Protein AF-0000000071164087 (afdb_homodimer)

Solvent-accessible surface area (backbone atoms only — not comparable to full-atom values): 28516 Å² total; per-residue (Å²): 134,71,66,33,52,43,48,49,58,53,53,68,34,57,54,34,54,68,61,75,89,67,54,49,71,57,72,67,34,65,78,75,51,65,70,44,51,80,83,32,75,66,47,65,63,21,48,48,54,44,62,30,63,68,87,67,65,77,54,52,72,65,52,46,52,43,21,51,51,48,47,31,57,48,38,25,56,43,44,73,35,74,70,32,32,52,55,51,48,54,39,33,75,70,38,70,65,37,52,36,49,42,49,87,56,67,56,36,54,20,37,60,29,10,90,39,71,47,79,84,71,47,50,30,28,33,32,24,66,42,71,55,42,47,28,52,62,48,77,84,48,67,19,44,73,34,53,4,24,33,41,20,53,26,37,56,59,52,44,34,70,75,40,20,68,73,44,56,71,74,52,82,73,68,67,76,52,35,48,97,89,37,73,56,56,74,63,56,54,52,52,29,34,51,50,11,51,52,50,50,50,50,49,49,49,54,56,50,51,57,61,54,59,64,62,55,67,78,61,74,71,83,80,74,77,78,74,73,75,71,79,71,81,81,80,86,74,83,74,85,74,83,85,73,89,58,89,73,80,132,131,70,66,32,52,44,47,49,57,53,54,67,34,55,53,33,53,68,60,74,89,68,55,47,71,55,71,68,35,63,79,76,50,66,72,45,50,80,82,32,75,65,46,65,63,20,50,48,55,44,62,30,64,68,88,65,65,73,54,52,71,64,52,47,51,44,21,51,52,47,50,31,57,49,37,25,56,44,46,72,34,74,69,30,32,50,54,50,47,54,38,31,77,70,38,69,66,36,52,36,49,44,51,86,56,68,58,36,54,19,36,62,28,11,91,40,71,48,79,84,71,47,48,30,28,32,32,25,66,40,71,55,42,48,28,51,62,49,80,84,48,66,19,43,75,34,54,4,23,33,42,19,53,26,37,55,59,50,45,34,70,77,40,20,68,73,44,54,71,75,51,81,74,67,69,75,53,36,50,96,86,38,74,55,55,72,63,55,56,50,50,30,34,51,51,12,50,51,50,51,49,49,48,50,50,54,55,50,55,57,57,57,60,63,58,61,69,74,64,76,79,80,82,78,74,84,77,79,78,71,80,71,77,72,81,79,82,83,79,87,70,83,66,88,88,81,77,86,88,132

Secondary structure (DSSP, 8-state):
----HHHHHHHTSGGGTT--PPPHHHHH-GGGGTTHHHH-TTHHHHHHHHHS-GGG----HHHHHHHHHHHHHHHHHHTTSHHHHHHHHHHHHHTTT-B--BGGGTS-B-EEE-S-SSTTS-B-EEEETTTTEEEPPPTT-TTTTSBGGGT-SSHHHHHHHH-GGGPPPP--PPP--EETTEEPPHHHHHHHHHHHHHHHHHHHHHHHHHHHHTTTGGG-------------------------------/----HHHHHHHHSGGGTT--PPPHHHHH-GGGGTTHHHH-TTHHHHHHHHHS-GGG----HHHHHHHHHHHHHHHHHHTTSHHHHHHHHHHHHTTTT-B--BGGGTS-B-EEE-S-SSTTS-B-EEEETTTTEEEPPPTT-TTTTSBGGGT-SSHHHHHHHH-GGGPPPP--PPP--EETTEEPPHHHHHHHHHHHHHHHHHHHHHHHHHHTTSGGG---------------------------------

Sequence (500 aa):
MNLSPWMQQLLNKPENSFMCAVDSSYVLDKFNLVGLEEIMPDYQTAARVVLQPYSRVAADSNAQSEAELFYGLVHARYVMTPRGIAKILEKYVAGCFGHCPRDKCKRFSVLPIGLSDEVGADTVRIYCPRCTEVYVPPAGTKGAAVDGAYFGTGLPHMVFMTRPEYTPLRFNDRYVAKLYGFRVHDSAYDLQRHEGNEQRRSVQQRAGSTSAALTTSAGNRAKNSTVTSSILGTTSTAHRLTPPARHHKLMNLSPWMQQLLNKPENSFMCAVDSSYVLDKFNLVGLEEIMPDYQTAARVVLQPYSRVAADSNAQSEAELFYGLVHARYVMTPRGIAKILEKYVAGCFGHCPRDKCKRFSVLPIGLSDEVGADTVRIYCPRCTEVYVPPAGTKGAAVDGAYFGTGLPHMVFMTRPEYTPLRFNDRYVAKLYGFRVHDSAYDLQRHEGNEQRRSVQQRAGSTSAALTTSAGNRAKNSTVTSSILGTTSTAHRLTPPARHHKL

Foldseek 3Di:
DDFAPLQVVVCPALQAVQFDTDDLVLLPDVVLCPPVCVVPVPLVLLSCLRRDHPPPVPDDPVSSVSVVVSLLQSLQSRCLDPVNLVRNVVCQVVLSQWFDPDVQRVRHGWHWAAPDLDWPPDFIWTADLQQGDIGQDDPPRGNRRHRRNSNYHCNVVSSCVVPVVPRDHHDNDDDFDDDPRHTDDPVVVVVVVVVVVVVVVVVVVVVVVVVVVVVPPVPDDDPDDPPPPPPPDDDDPDPDDDDDPPPPDD/DDFAPLQVVVCPALQAVQFDTDDLVLLPDVVLCPPVCVVPVPLVLLSCLRRDHPPPNPPDPVSSVSVVVSLLQSLQSRCLDPVNLVRNVVCQVVLSQWFDPDVQRVRHGWHWAAPDLDWPPDFIWTADLQQGDIGQDDPPRGNRRHRRNSNYHCNVVSSCVVPVVPRDHHDNDDDFDDDPRHTDDPVVVVVVVVVVVVVVVVVVVVVVVVVVVPPPPPPDDDPDDDDPPPPPPPPDPDDDDDDDDDDDDD

Radius of gyration: 35.17 Å; Cα contacts (8 Å, |Δi|>4): 694; chains: 2; bounding box: 128×86×92 Å

Structure (mmCIF, N/CA/C/O backbone):
data_AF-0000000071164087-model_v1
#
loop_
_entity.id
_entity.type
_entity.pdbx_description
1 polymer 'Casein kinase II subunit beta'
#
loop_
_atom_site.group_PDB
_atom_site.id
_atom_site.type_symbol
_atom_site.label_atom_id
_atom_site.label_alt_id
_atom_site.label_comp_id
_atom_site.label_asym_id
_atom_site.label_entity_id
_atom_site.label_seq_id
_atom_site.pdbx_PDB_ins_code
_atom_site.Cartn_x
_atom_site.Cartn_y
_atom_site.Cartn_z
_atom_site.occupancy
_atom_site.B_iso_or_equiv
_atom_site.auth_seq_id
_atom_site.auth_comp_id
_atom_site.auth_asym_id
_atom_site.auth_atom_id
_atom_site.pdbx_PDB_model_num
ATOM 1 N N . MET A 1 1 ? -10.227 -33.531 -1.7 1 54.69 1 MET A N 1
ATOM 2 C CA . MET A 1 1 ? -9 -33.281 -2.457 1 54.69 1 MET A CA 1
ATOM 3 C C . MET A 1 1 ? -7.781 -33.812 -1.716 1 54.69 1 MET A C 1
ATOM 5 O O . MET A 1 1 ? -7.656 -33.625 -0.503 1 54.69 1 MET A O 1
ATOM 9 N N . ASN A 1 2 ? -7.16 -34.938 -2.188 1 74.12 2 ASN A N 1
ATOM 10 C CA . ASN A 1 2 ? -6.137 -35.719 -1.482 1 74.12 2 ASN A CA 1
ATOM 11 C C . ASN A 1 2 ? -4.809 -34.969 -1.432 1 74.12 2 ASN A C 1
ATOM 13 O O . ASN A 1 2 ? -4.121 -34.844 -2.447 1 74.12 2 ASN A O 1
ATOM 17 N N . LEU A 1 3 ? -4.621 -34.125 -0.497 1 85.44 3 LEU A N 1
ATOM 18 C CA . LEU A 1 3 ? -3.373 -33.406 -0.255 1 85.44 3 LEU A CA 1
ATOM 19 C C . LEU A 1 3 ? -2.383 -34.281 0.509 1 85.44 3 LEU A C 1
ATOM 21 O O . LEU A 1 3 ? -2.756 -34.969 1.473 1 85.44 3 LEU A O 1
ATOM 25 N N . SER A 1 4 ? -1.213 -34.438 -0.02 1 88.44 4 SER A N 1
ATOM 26 C CA . SER A 1 4 ? -0.164 -35.125 0.699 1 88.44 4 SER A CA 1
ATOM 27 C C . SER A 1 4 ? 0.174 -34.438 2.016 1 88.44 4 SER A C 1
ATOM 29 O O . SER A 1 4 ? -0.093 -33.25 2.184 1 88.44 4 SER A O 1
ATOM 31 N N . PRO A 1 5 ? 0.727 -35.219 2.922 1 88.5 5 PRO A N 1
ATOM 32 C CA . PRO A 1 5 ? 1.146 -34.594 4.184 1 88.5 5 PRO A CA 1
ATOM 33 C C . PRO A 1 5 ? 2.174 -33.469 3.982 1 88.5 5 PRO A C 1
ATOM 35 O O . PRO A 1 5 ? 2.146 -32.469 4.691 1 88.5 5 PRO A O 1
ATOM 38 N N . TRP A 1 6 ? 3.062 -33.688 3.086 1 91.94 6 TRP A N 1
ATOM 39 C CA . TRP A 1 6 ? 4.066 -32.656 2.812 1 91.94 6 TRP A CA 1
ATOM 40 C C . TRP A 1 6 ? 3.412 -31.359 2.34 1 91.94 6 TRP A C 1
ATOM 42 O O . TRP A 1 6 ? 3.756 -30.281 2.812 1 91.94 6 TRP A O 1
ATOM 52 N N . MET A 1 7 ? 2.484 -31.5 1.447 1 93.31 7 MET A N 1
ATOM 53 C CA . MET A 1 7 ? 1.785 -30.328 0.924 1 93.31 7 MET A CA 1
ATOM 54 C C . MET A 1 7 ? 1.023 -29.609 2.033 1 93.31 7 MET A C 1
ATOM 56 O O . MET A 1 7 ? 1.014 -28.375 2.088 1 93.31 7 MET A O 1
ATOM 60 N N . GLN A 1 8 ? 0.451 -30.391 2.867 1 92.75 8 GLN A N 1
ATOM 61 C CA . GLN A 1 8 ? -0.291 -29.812 3.982 1 92.75 8 GLN A CA 1
ATOM 62 C C . GLN A 1 8 ? 0.63 -29.016 4.902 1 92.75 8 GLN A C 1
ATOM 64 O O . GLN A 1 8 ? 0.281 -27.922 5.332 1 92.75 8 GLN A O 1
ATOM 69 N N . GLN A 1 9 ? 1.728 -29.625 5.188 1 91.75 9 GLN A N 1
ATOM 70 C CA . GLN A 1 9 ? 2.699 -28.938 6.031 1 91.75 9 GLN A CA 1
ATOM 71 C C . GLN A 1 9 ? 3.166 -27.625 5.387 1 91.75 9 GLN A C 1
ATOM 73 O O . GLN A 1 9 ? 3.287 -26.609 6.062 1 91.75 9 GLN A O 1
ATOM 78 N N . LEU A 1 10 ? 3.447 -27.672 4.098 1 93.5 10 LEU A N 1
ATOM 79 C CA . LEU A 1 10 ? 3.904 -26.5 3.373 1 93.5 10 LEU A CA 1
ATOM 80 C C . LEU A 1 10 ? 2.854 -25.391 3.42 1 93.5 10 LEU A C 1
ATOM 82 O O . LEU A 1 10 ? 3.174 -24.234 3.705 1 93.5 10 LEU A O 1
ATOM 86 N N . LEU A 1 11 ? 1.604 -25.766 3.172 1 95.44 11 LEU A N 1
ATOM 87 C CA . LEU A 1 11 ? 0.529 -24.781 3 1 95.44 11 LEU A CA 1
ATOM 88 C C . LEU A 1 11 ? 0.041 -24.266 4.348 1 95.44 11 LEU A C 1
ATOM 90 O O . LEU A 1 11 ? -0.647 -23.25 4.414 1 95.44 11 LEU A O 1
ATOM 94 N N . ASN A 1 12 ? 0.383 -24.953 5.41 1 94.31 12 ASN A N 1
ATOM 95 C CA . ASN A 1 12 ? 0.008 -24.5 6.746 1 94.31 12 ASN A CA 1
ATOM 96 C C . ASN A 1 12 ? 0.962 -23.422 7.27 1 94.31 12 ASN A C 1
ATOM 98 O O . ASN A 1 12 ? 0.673 -22.766 8.266 1 94.31 12 ASN A O 1
ATOM 102 N N . LYS A 1 13 ? 2.08 -23.281 6.578 1 95.06 13 LYS A N 1
ATOM 103 C CA . LYS A 1 13 ? 2.977 -22.188 6.922 1 95.06 13 LYS A CA 1
ATOM 104 C C . LYS A 1 13 ? 2.375 -20.844 6.527 1 95.06 13 LYS A C 1
ATOM 106 O O . LYS A 1 13 ? 1.985 -20.641 5.375 1 95.06 13 LYS A O 1
ATOM 111 N N . PRO A 1 14 ? 2.367 -19.891 7.426 1 95.38 14 PRO A N 1
ATOM 112 C CA . PRO A 1 14 ? 1.791 -18.578 7.105 1 95.38 14 PRO A CA 1
ATOM 113 C C . PRO A 1 14 ? 2.469 -17.906 5.914 1 95.38 14 PRO A C 1
ATOM 115 O O . PRO A 1 14 ? 1.827 -17.156 5.176 1 95.38 14 PRO A O 1
ATOM 118 N N . GLU A 1 15 ? 3.717 -18.172 5.711 1 95.12 15 GLU A N 1
ATOM 119 C CA . GLU A 1 15 ? 4.48 -17.562 4.621 1 95.12 15 GLU A CA 1
ATOM 120 C C . GLU A 1 15 ? 3.969 -18.031 3.262 1 95.12 15 GLU A C 1
ATOM 122 O O . GLU A 1 15 ? 4.285 -17.438 2.234 1 95.12 15 GLU A O 1
ATOM 127 N N . ASN A 1 16 ? 3.201 -19.141 3.266 1 96.5 16 ASN A N 1
ATOM 128 C CA . ASN A 1 16 ? 2.691 -19.688 2.016 1 96.5 16 ASN A CA 1
ATOM 129 C C . ASN A 1 16 ? 1.181 -19.5 1.897 1 96.5 16 ASN A C 1
ATOM 131 O O . ASN A 1 16 ? 0.527 -20.203 1.114 1 96.5 16 ASN A O 1
ATOM 135 N N . SER A 1 17 ? 0.672 -18.531 2.607 1 96.88 17 SER A N 1
ATOM 136 C CA . SER A 1 17 ? -0.773 -18.375 2.715 1 96.88 17 SER A CA 1
ATOM 137 C C . SER A 1 17 ? -1.389 -18 1.371 1 96.88 17 SER A C 1
ATOM 139 O O . SER A 1 17 ? -2.57 -18.25 1.132 1 96.88 17 SER A O 1
ATOM 141 N N . PHE A 1 18 ? -0.615 -17.422 0.458 1 98.06 18 PHE A N 1
ATOM 142 C CA . PHE A 1 18 ? -1.144 -17.031 -0.843 1 98.06 18 PHE A CA 1
ATOM 143 C C . PHE A 1 18 ? -1.32 -18.25 -1.742 1 98.06 18 PHE A C 1
ATOM 145 O O . PHE A 1 18 ? -2.115 -18.219 -2.686 1 98.06 18 PHE A O 1
ATOM 152 N N . MET A 1 19 ? -0.574 -19.297 -1.546 1 98.12 19 MET A N 1
ATOM 153 C CA . MET A 1 19 ? -0.611 -20.453 -2.418 1 98.12 19 MET A CA 1
ATOM 154 C C . MET A 1 19 ? -1.853 -21.297 -2.146 1 98.12 19 MET A C 1
ATOM 156 O O . MET A 1 19 ? -2.432 -21.234 -1.06 1 98.12 19 MET A O 1
ATOM 160 N N . CYS A 1 20 ? -2.256 -21.953 -3.064 1 97.25 20 CYS A N 1
ATOM 161 C CA . CYS A 1 20 ? -3.357 -22.891 -2.895 1 97.25 20 CYS A CA 1
ATOM 162 C C . CYS A 1 20 ? -2.889 -24.328 -3.113 1 97.25 20 CYS A C 1
ATOM 164 O O . CYS A 1 20 ? -1.775 -24.547 -3.59 1 97.25 20 CYS A O 1
ATOM 166 N N . ALA A 1 21 ? -3.734 -25.203 -2.744 1 96.81 21 ALA A N 1
ATOM 167 C CA . ALA A 1 21 ? -3.385 -26.625 -2.832 1 96.81 21 ALA A CA 1
ATOM 168 C C . ALA A 1 21 ? -3.469 -27.125 -4.27 1 96.81 21 ALA A C 1
ATOM 170 O O . ALA A 1 21 ? -4.488 -26.938 -4.941 1 96.81 21 ALA A O 1
ATOM 171 N N . VAL A 1 22 ? -2.375 -27.719 -4.691 1 97.56 22 VAL A N 1
ATOM 172 C CA . VAL A 1 22 ? -2.367 -28.391 -5.984 1 97.56 22 VAL A CA 1
ATOM 173 C C . VAL A 1 22 ? -2.852 -29.828 -5.824 1 97.56 22 VAL A C 1
ATOM 175 O O . VAL A 1 22 ? -2.381 -30.562 -4.945 1 97.56 22 VAL A O 1
ATOM 178 N N . ASP A 1 23 ? -3.766 -30.203 -6.664 1 95.5 23 ASP A N 1
ATOM 179 C CA . ASP A 1 23 ? -4.254 -31.578 -6.582 1 95.5 23 ASP A CA 1
ATOM 180 C C . ASP A 1 23 ? -3.135 -32.562 -6.871 1 95.5 23 ASP A C 1
ATOM 182 O O . ASP A 1 23 ? -2.383 -32.406 -7.832 1 95.5 23 ASP A O 1
ATOM 186 N N . SER A 1 24 ? -3.107 -33.656 -6.094 1 93.38 24 SER A N 1
ATOM 187 C CA . SER A 1 24 ? -2.088 -34.688 -6.301 1 93.38 24 SER A CA 1
ATOM 188 C C . SER A 1 24 ? -2.184 -35.281 -7.699 1 93.38 24 SER A C 1
ATOM 190 O O . SER A 1 24 ? -1.168 -35.656 -8.297 1 93.38 24 SER A O 1
ATOM 192 N N . SER A 1 25 ? -3.412 -35.406 -8.18 1 94.19 25 SER A N 1
ATOM 193 C CA . SER A 1 25 ? -3.609 -35.969 -9.516 1 94.19 25 SER A CA 1
ATOM 194 C C . SER A 1 25 ? -2.939 -35.094 -10.57 1 94.19 25 SER A C 1
ATOM 196 O O . SER A 1 25 ? -2.453 -35.594 -11.586 1 94.19 25 SER A O 1
ATOM 198 N N . TYR A 1 26 ? -2.92 -33.844 -10.336 1 96.38 26 TYR A N 1
ATOM 199 C CA . TYR A 1 26 ? -2.266 -32.906 -11.266 1 96.38 26 TYR A CA 1
ATOM 200 C C . TYR A 1 26 ? -0.756 -33.125 -11.258 1 96.38 26 TYR A C 1
ATOM 202 O O . TYR A 1 26 ? -0.124 -33.156 -12.32 1 96.38 26 TYR A O 1
ATOM 210 N N . VAL A 1 27 ? -0.198 -33.312 -10.125 1 95.38 27 VAL A N 1
ATOM 211 C CA . VAL A 1 27 ? 1.242 -33.469 -9.961 1 95.38 27 VAL A CA 1
ATOM 212 C C . VAL A 1 27 ? 1.674 -34.812 -10.547 1 95.38 27 VAL A C 1
ATOM 214 O O . VAL A 1 27 ? 2.779 -34.938 -11.078 1 95.38 27 VAL A O 1
ATOM 217 N N . LEU A 1 28 ? 0.811 -35.781 -10.484 1 93.81 28 LEU A N 1
ATOM 218 C CA . LEU A 1 28 ? 1.126 -37.125 -10.938 1 93.81 28 LEU A CA 1
ATOM 219 C C . LEU A 1 28 ? 1.124 -37.219 -12.453 1 93.81 28 LEU A C 1
ATOM 221 O O . LEU A 1 28 ? 1.719 -38.125 -13.031 1 93.81 28 LEU A O 1
ATOM 225 N N . ASP A 1 29 ? 0.462 -36.344 -13.062 1 95.12 29 ASP A N 1
ATOM 226 C CA . ASP A 1 29 ? 0.394 -36.312 -14.523 1 95.12 29 ASP A CA 1
ATOM 227 C C . ASP A 1 29 ? 1.677 -35.75 -15.133 1 95.12 29 ASP A C 1
ATOM 229 O O . ASP A 1 29 ? 1.91 -34.562 -15.086 1 95.12 29 ASP A O 1
ATOM 233 N N . LYS A 1 30 ? 2.416 -36.562 -15.82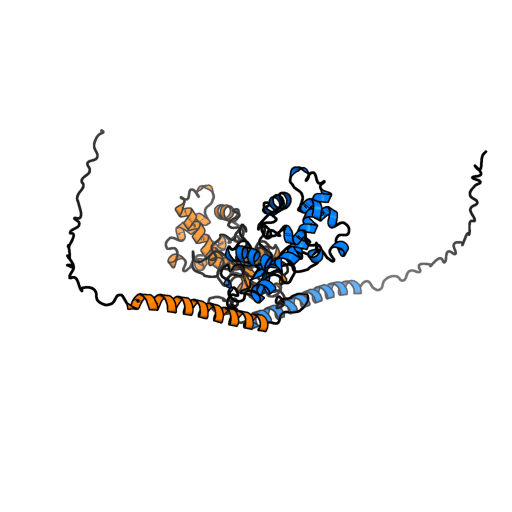 1 92.81 30 LYS A N 1
ATOM 234 C CA . LYS A 1 30 ? 3.717 -36.188 -16.375 1 92.81 30 LYS A CA 1
ATOM 235 C C . LYS A 1 30 ? 3.576 -35.094 -17.422 1 92.81 30 LYS A C 1
ATOM 237 O O . LYS A 1 30 ? 4.5 -34.281 -17.625 1 92.81 30 LYS A O 1
ATOM 242 N N . PHE A 1 31 ? 2.43 -35.031 -18.031 1 95.06 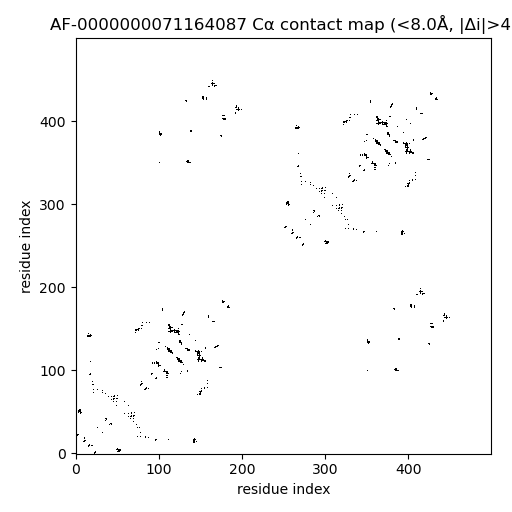31 PHE A N 1
ATOM 243 C CA . PHE A 1 31 ? 2.199 -34.031 -19.047 1 95.06 31 PHE A CA 1
ATOM 244 C C . PHE A 1 31 ? 2.283 -32.625 -18.453 1 95.06 31 PHE A C 1
ATOM 246 O O . PHE A 1 31 ? 2.764 -31.703 -19.109 1 95.06 31 PHE A O 1
ATOM 253 N N . ASN A 1 32 ? 1.816 -32.562 -17.25 1 95.62 32 ASN A N 1
ATOM 254 C CA . ASN A 1 32 ? 1.803 -31.266 -16.578 1 95.62 32 ASN A CA 1
ATOM 255 C C . ASN A 1 32 ? 3.201 -30.859 -16.141 1 95.62 32 ASN A C 1
ATOM 257 O O . ASN A 1 32 ? 3.418 -29.703 -15.75 1 95.62 32 ASN A O 1
ATOM 261 N N . LEU A 1 33 ? 4.184 -31.703 -16.219 1 95.81 33 LEU A N 1
ATOM 262 C CA . LEU A 1 33 ? 5.512 -31.438 -15.68 1 95.81 33 LEU A CA 1
ATOM 263 C C . LEU A 1 33 ? 6.527 -31.25 -16.797 1 95.81 33 LEU A C 1
ATOM 265 O O . LEU A 1 33 ? 7.707 -31 -16.547 1 95.81 33 LEU A O 1
ATOM 269 N N . VAL A 1 34 ? 6.055 -31.281 -18 1 94.56 34 VAL A N 1
ATOM 270 C CA . VAL A 1 34 ? 6.945 -31.172 -19.141 1 94.56 34 VAL A CA 1
ATOM 271 C C . VAL A 1 34 ? 7.68 -29.828 -19.094 1 94.56 34 VAL A C 1
ATOM 273 O O . VAL A 1 34 ? 7.07 -28.797 -18.828 1 94.56 34 VAL A O 1
ATOM 276 N N . GLY A 1 35 ? 8.992 -29.844 -19.344 1 93.69 35 GLY A N 1
ATOM 277 C CA . GLY A 1 35 ? 9.781 -28.625 -19.438 1 93.69 35 GLY A CA 1
ATOM 278 C C . GLY A 1 35 ? 10.414 -28.234 -18.125 1 93.69 35 GLY A C 1
ATOM 279 O O . GLY A 1 35 ? 11.305 -27.375 -18.094 1 93.69 35 GLY A O 1
ATOM 280 N N . LEU A 1 36 ? 9.93 -28.844 -17.047 1 94.62 36 LEU A N 1
ATOM 281 C CA . LEU A 1 36 ? 10.469 -28.484 -15.734 1 94.62 36 LEU A CA 1
ATOM 282 C C . LEU A 1 36 ? 11.938 -28.875 -15.625 1 94.62 36 LEU A C 1
ATOM 284 O O . LEU A 1 36 ? 12.68 -28.328 -14.812 1 94.62 36 LEU A O 1
ATOM 288 N N . GLU A 1 37 ? 12.352 -29.891 -16.453 1 93.12 37 GLU A N 1
ATOM 289 C CA . GLU A 1 37 ? 13.727 -30.375 -16.406 1 93.12 37 GLU A CA 1
ATOM 290 C C . GLU A 1 37 ? 14.719 -29.281 -16.781 1 93.12 37 GLU A C 1
ATOM 292 O O . GLU A 1 37 ? 15.883 -29.312 -16.359 1 93.12 37 GLU A O 1
ATOM 297 N N . GLU A 1 38 ? 14.258 -28.281 -17.547 1 92.19 38 GLU A N 1
ATOM 298 C CA . GLU A 1 38 ? 15.125 -27.172 -17.953 1 92.19 38 GLU A CA 1
ATOM 299 C C . GLU A 1 38 ? 15.508 -26.312 -16.75 1 92.19 38 GLU A C 1
ATOM 301 O O . GLU A 1 38 ? 16.625 -25.812 -16.672 1 92.19 38 GLU A O 1
ATOM 306 N N . ILE A 1 39 ? 14.641 -26.203 -15.82 1 92.06 39 ILE A N 1
ATOM 307 C CA . ILE A 1 39 ? 14.852 -25.359 -14.648 1 92.06 39 ILE A CA 1
ATOM 308 C C . ILE A 1 39 ? 15.352 -26.219 -13.484 1 92.06 39 ILE A C 1
ATOM 310 O O . ILE A 1 39 ? 16.188 -25.766 -12.703 1 92.06 39 ILE A O 1
ATOM 314 N N . MET A 1 40 ? 14.812 -27.438 -13.516 1 93.19 40 MET A N 1
ATOM 315 C CA . MET A 1 40 ? 15.125 -28.375 -12.438 1 93.19 40 MET A CA 1
ATOM 316 C C . MET A 1 40 ? 15.422 -29.766 -12.992 1 93.19 40 MET A C 1
ATOM 318 O O . MET A 1 40 ? 14.531 -30.609 -13.078 1 93.19 40 MET A O 1
ATOM 322 N N . PRO A 1 41 ? 16.656 -30.031 -13.195 1 91.19 41 PRO A N 1
ATOM 323 C CA . PRO A 1 41 ? 17.031 -31.297 -13.82 1 91.19 41 PRO A CA 1
ATOM 324 C C . PRO A 1 41 ? 16.562 -32.5 -13.008 1 91.19 41 PRO A C 1
ATOM 326 O O . PRO A 1 41 ? 16.141 -33.531 -13.586 1 91.19 41 PRO A O 1
ATOM 329 N N . ASP A 1 42 ? 16.578 -32.469 -11.727 1 89.38 42 ASP A N 1
ATOM 330 C CA . ASP A 1 42 ? 16.156 -33.625 -10.906 1 89.38 42 ASP A CA 1
ATOM 331 C C . ASP A 1 42 ? 14.781 -33.375 -10.289 1 89.38 42 ASP A C 1
ATOM 333 O O . ASP A 1 42 ? 14.586 -33.562 -9.086 1 89.38 42 ASP A O 1
ATOM 337 N N . TYR A 1 43 ? 13.867 -32.906 -11.211 1 94.06 43 TYR A N 1
ATOM 338 C CA . TYR A 1 43 ? 12.562 -32.562 -10.672 1 94.06 43 TYR A CA 1
ATOM 339 C C . TYR A 1 43 ? 11.812 -33.781 -10.188 1 94.06 43 TYR A C 1
ATOM 341 O O . TYR A 1 43 ? 10.93 -33.688 -9.328 1 94.06 43 TYR A O 1
ATOM 349 N N . GLN A 1 44 ? 12.148 -35 -10.617 1 91.31 44 GLN A N 1
ATOM 350 C CA . GLN A 1 44 ? 11.453 -36.25 -10.234 1 91.31 44 GLN A CA 1
ATOM 351 C C . GLN A 1 44 ? 11.648 -36.531 -8.758 1 91.31 44 GLN A C 1
ATOM 353 O O . GLN A 1 44 ? 10.727 -37 -8.086 1 91.31 44 GLN A O 1
ATOM 358 N N . THR A 1 45 ? 12.883 -36.344 -8.344 1 89.62 45 THR A N 1
ATOM 359 C CA . THR A 1 45 ? 13.156 -36.531 -6.926 1 89.62 45 THR A CA 1
ATOM 360 C C . THR A 1 45 ? 12.32 -35.594 -6.07 1 89.62 45 THR A C 1
ATOM 362 O O . THR A 1 45 ? 11.758 -36 -5.051 1 89.62 45 THR A O 1
ATOM 365 N N . ALA A 1 46 ? 12.227 -34.375 -6.527 1 93.19 46 ALA A N 1
ATOM 366 C CA . ALA A 1 46 ? 11.422 -33.406 -5.816 1 93.19 46 ALA A CA 1
ATOM 367 C C . ALA A 1 46 ? 9.938 -33.781 -5.84 1 93.19 46 ALA A C 1
ATOM 369 O O . ALA A 1 46 ? 9.234 -33.625 -4.84 1 93.19 46 ALA A O 1
ATOM 370 N N . ALA A 1 47 ? 9.5 -34.312 -6.93 1 93.5 47 ALA A N 1
ATOM 371 C CA . ALA A 1 47 ? 8.109 -34.75 -7.062 1 93.5 47 ALA A CA 1
ATOM 372 C C . ALA A 1 47 ? 7.785 -35.844 -6.074 1 93.5 47 ALA A C 1
ATOM 374 O O . ALA A 1 47 ? 6.699 -35.875 -5.488 1 93.5 47 ALA A O 1
ATOM 375 N N . ARG A 1 48 ? 8.695 -36.688 -5.871 1 90.44 48 ARG A N 1
ATOM 376 C CA . ARG A 1 48 ? 8.508 -37.812 -4.941 1 90.44 48 ARG A CA 1
ATOM 377 C C . ARG A 1 48 ? 8.375 -37.312 -3.508 1 90.44 48 ARG A C 1
ATOM 379 O O . ARG A 1 48 ? 7.551 -37.812 -2.74 1 90.44 48 ARG A O 1
ATOM 386 N N . VAL A 1 49 ? 9.156 -36.312 -3.232 1 90.69 49 VAL A N 1
ATOM 387 C CA . VAL A 1 49 ? 9.102 -35.75 -1.891 1 90.69 49 VAL A CA 1
ATOM 388 C C . VAL A 1 49 ? 7.742 -35.094 -1.668 1 90.69 49 VAL A C 1
ATOM 390 O O . VAL A 1 49 ? 7.117 -35.25 -0.62 1 90.69 49 VAL A O 1
ATOM 393 N N . VAL A 1 50 ? 7.242 -34.375 -2.637 1 93.38 50 VAL A N 1
ATOM 394 C CA . VAL A 1 50 ? 5.996 -33.625 -2.551 1 93.38 50 VAL A CA 1
ATOM 395 C C . VAL A 1 50 ? 4.82 -34.594 -2.393 1 93.38 50 VAL A C 1
ATOM 397 O O . VAL A 1 50 ? 3.859 -34.312 -1.678 1 93.38 50 VAL A O 1
ATOM 400 N N . LEU A 1 51 ? 4.938 -35.781 -2.998 1 91.19 51 LEU A N 1
ATOM 401 C CA . LEU A 1 51 ? 3.805 -36.688 -3.039 1 91.19 51 LEU A CA 1
ATOM 402 C C . LEU A 1 51 ? 3.91 -37.719 -1.929 1 91.19 51 LEU A C 1
ATOM 404 O O . LEU A 1 51 ? 2.963 -38.469 -1.682 1 91.19 51 LEU A O 1
ATOM 408 N N . GLN A 1 52 ? 5.051 -37.719 -1.2 1 78.81 52 GLN A N 1
ATOM 409 C CA . GLN A 1 52 ? 5.316 -38.812 -0.273 1 78.81 52 GLN A CA 1
ATOM 410 C C . GLN A 1 52 ? 4.559 -38.625 1.037 1 78.81 52 GLN A C 1
ATOM 412 O O . GLN A 1 52 ? 4.25 -37.5 1.422 1 78.81 52 GLN A O 1
ATOM 417 N N . PRO A 1 53 ? 4.188 -39.812 1.619 1 68.62 53 PRO A N 1
ATOM 418 C CA . PRO A 1 53 ? 3.602 -39.812 2.961 1 68.62 53 PRO A CA 1
ATOM 419 C C . PRO A 1 53 ? 4.602 -39.375 4.039 1 68.62 53 PRO A C 1
ATOM 421 O O . PRO A 1 53 ? 5.809 -39.375 3.787 1 68.62 53 PRO A O 1
ATOM 424 N N . TYR A 1 54 ? 4.215 -38.75 5.332 1 58.69 54 TYR A N 1
ATOM 425 C CA . TYR A 1 54 ? 4.953 -38.156 6.441 1 58.69 54 TYR A CA 1
ATOM 426 C C . TYR A 1 54 ? 6.207 -38.969 6.754 1 58.69 54 TYR A C 1
ATOM 428 O O . TYR A 1 54 ? 7.23 -38.406 7.16 1 58.69 54 TYR A O 1
ATOM 436 N N . SER A 1 55 ? 6.094 -40.188 6.887 1 52.81 55 SER A N 1
ATOM 437 C CA . SER A 1 55 ? 7.117 -41.031 7.473 1 52.81 55 SER A CA 1
ATOM 438 C C . SER A 1 55 ? 8.461 -40.844 6.777 1 52.81 55 SER A C 1
ATOM 440 O O . SER A 1 55 ? 9.516 -41.094 7.367 1 52.81 55 SER A O 1
ATOM 442 N N . ARG A 1 56 ? 8.539 -40.5 5.656 1 54.38 56 ARG A N 1
ATOM 443 C CA . ARG A 1 56 ? 9.797 -40.531 4.918 1 54.38 56 ARG A CA 1
ATOM 444 C C . ARG A 1 56 ? 10.32 -39.094 4.676 1 54.38 56 ARG A C 1
ATOM 446 O O . ARG A 1 56 ? 11.297 -38.906 3.949 1 54.38 56 ARG A O 1
ATOM 453 N N . VAL A 1 57 ? 9.711 -38.062 5.18 1 55.22 57 VAL A N 1
ATOM 454 C CA . VAL A 1 57 ? 10.047 -36.688 4.781 1 55.22 57 VAL A CA 1
ATOM 455 C C . VAL A 1 57 ? 11.383 -36.281 5.41 1 55.22 57 VAL A C 1
ATOM 457 O O . VAL A 1 57 ? 11.453 -35.312 6.137 1 55.22 57 VAL A O 1
ATOM 460 N N . ALA A 1 58 ? 12.039 -37.312 5.938 1 56.06 58 ALA A N 1
ATOM 461 C CA . ALA A 1 58 ? 13.352 -36.906 6.453 1 56.06 58 ALA A CA 1
ATOM 462 C C . ALA A 1 58 ? 14.203 -36.281 5.359 1 56.06 58 ALA A C 1
ATOM 464 O O . ALA A 1 58 ? 15.352 -36.656 5.148 1 56.06 58 ALA A O 1
ATOM 465 N N . ALA A 1 59 ? 13.531 -35.5 4.527 1 63.25 59 ALA A N 1
ATOM 466 C CA . ALA A 1 59 ? 14.391 -34.938 3.473 1 63.25 59 ALA A CA 1
ATOM 467 C C . ALA A 1 59 ? 15.344 -33.906 4.027 1 63.25 59 ALA A C 1
ATOM 469 O O . ALA A 1 59 ? 15 -33.156 4.957 1 63.25 59 ALA A O 1
ATOM 470 N N . ASP A 1 60 ? 16.562 -34.094 3.719 1 78.56 60 ASP A N 1
ATOM 471 C CA . ASP A 1 60 ? 17.578 -33.094 4.062 1 78.56 60 ASP A CA 1
ATOM 472 C C . ASP A 1 60 ? 17.141 -31.688 3.613 1 78.56 60 ASP A C 1
ATOM 474 O O . ASP A 1 60 ? 16.141 -31.531 2.92 1 78.56 60 ASP A O 1
ATOM 478 N N . SER A 1 61 ? 17.703 -30.719 4.133 1 81.44 61 SER A N 1
ATOM 479 C CA . SER A 1 61 ? 17.375 -29.312 3.9 1 81.44 61 SER A CA 1
ATOM 480 C C . SER A 1 61 ? 17.359 -28.984 2.41 1 81.44 61 SER A C 1
ATOM 482 O O . SER A 1 61 ? 16.484 -28.266 1.935 1 81.44 61 SER A O 1
ATOM 484 N N . ASN A 1 62 ? 18.234 -29.625 1.723 1 84.88 62 ASN A N 1
ATOM 485 C CA . ASN A 1 62 ? 18.312 -29.359 0.29 1 84.88 62 ASN A CA 1
ATOM 486 C C . ASN A 1 62 ? 17.125 -29.953 -0.456 1 84.88 62 ASN A C 1
ATOM 488 O O . ASN A 1 62 ? 16.547 -29.312 -1.34 1 84.88 62 ASN A O 1
ATOM 492 N N . ALA A 1 63 ? 16.781 -31.188 -0.078 1 86.69 63 ALA A N 1
ATOM 493 C CA . ALA A 1 63 ? 15.641 -31.859 -0.711 1 86.69 63 ALA A CA 1
ATOM 494 C C . ALA A 1 63 ? 14.344 -31.094 -0.461 1 86.69 63 ALA A C 1
ATOM 496 O O . ALA A 1 63 ? 13.492 -31 -1.345 1 86.69 63 ALA A O 1
ATOM 497 N N . GLN A 1 64 ? 14.281 -30.531 0.74 1 89.12 64 GLN A N 1
ATOM 498 C CA . GLN A 1 64 ? 13.094 -29.766 1.078 1 89.12 64 GLN A CA 1
ATOM 499 C C . GLN A 1 64 ? 13.008 -28.484 0.232 1 89.12 64 GLN A C 1
ATOM 501 O O . GLN A 1 64 ? 11.93 -28.141 -0.252 1 89.12 64 GLN A O 1
ATOM 506 N N . SER A 1 65 ? 14.117 -27.875 0.07 1 91.44 65 SER A N 1
ATOM 507 C CA . SER A 1 65 ? 14.156 -26.656 -0.738 1 91.44 65 SER A CA 1
ATOM 508 C C . SER A 1 65 ? 13.797 -26.938 -2.191 1 91.44 65 SER A C 1
ATOM 510 O O . SER A 1 65 ? 13.086 -26.156 -2.83 1 91.44 65 SER A O 1
ATOM 512 N N . GLU A 1 66 ? 14.312 -28.047 -2.645 1 93.06 66 GLU A N 1
ATOM 513 C CA . GLU A 1 66 ? 14.016 -28.438 -4.02 1 93.06 66 GLU A CA 1
ATOM 514 C C . GLU A 1 66 ? 12.539 -28.797 -4.18 1 93.06 66 GLU A C 1
ATOM 516 O O . GLU A 1 66 ? 11.93 -28.484 -5.207 1 93.06 66 GLU A O 1
ATOM 521 N N . ALA A 1 67 ? 12.07 -29.469 -3.195 1 94.5 67 ALA A N 1
ATOM 522 C CA . ALA A 1 67 ? 10.656 -29.828 -3.232 1 94.5 67 ALA A CA 1
ATOM 523 C C . ALA A 1 67 ? 9.781 -28.578 -3.236 1 94.5 67 ALA A C 1
ATOM 525 O O . ALA A 1 67 ? 8.773 -28.516 -3.943 1 94.5 67 ALA A O 1
ATOM 526 N N . GLU A 1 68 ? 10.172 -27.578 -2.48 1 95.25 68 GLU A N 1
ATOM 527 C CA . GLU A 1 68 ? 9.414 -26.328 -2.449 1 95.25 68 GLU A CA 1
ATOM 528 C C . GLU A 1 68 ? 9.461 -25.625 -3.801 1 95.25 68 GLU A C 1
ATOM 530 O O . GLU A 1 68 ? 8.453 -25.094 -4.27 1 95.25 68 GLU A O 1
ATOM 535 N N . LEU A 1 69 ? 10.648 -25.641 -4.328 1 96.5 69 LEU A N 1
ATOM 536 C CA . LEU A 1 69 ? 10.797 -25.047 -5.656 1 96.5 69 LEU A CA 1
ATOM 537 C C . LEU A 1 69 ? 9.922 -25.781 -6.672 1 96.5 69 LEU A C 1
ATOM 539 O O . LEU A 1 69 ? 9.211 -25.156 -7.457 1 96.5 69 LEU A O 1
ATOM 543 N N . PHE A 1 70 ? 9.977 -27.094 -6.613 1 96.69 70 PHE A N 1
ATOM 544 C CA . PHE A 1 70 ? 9.164 -27.922 -7.512 1 96.69 70 PHE A CA 1
ATOM 545 C C . PHE A 1 70 ? 7.684 -27.578 -7.355 1 96.69 70 PHE A C 1
ATOM 547 O O . PHE A 1 70 ? 6.988 -27.359 -8.344 1 96.69 70 PHE A O 1
ATOM 554 N N . TYR A 1 71 ? 7.258 -27.547 -6.133 1 97.38 71 TYR A N 1
ATOM 555 C CA . TYR A 1 71 ? 5.855 -27.266 -5.871 1 97.38 71 TYR A CA 1
ATOM 556 C C . TYR A 1 71 ? 5.469 -25.891 -6.426 1 97.38 71 TYR A C 1
ATOM 558 O O . TYR A 1 71 ? 4.398 -25.734 -7.02 1 97.38 71 TYR A O 1
ATOM 566 N N . GLY A 1 72 ? 6.316 -24.922 -6.211 1 98.06 72 GLY A N 1
ATOM 567 C CA . GLY A 1 72 ? 6.07 -23.578 -6.727 1 98.06 72 GLY A CA 1
ATOM 568 C C . GLY A 1 72 ? 5.914 -23.531 -8.234 1 98.06 72 GLY A C 1
ATOM 569 O O . GLY A 1 72 ? 5 -22.891 -8.75 1 98.06 72 GLY A O 1
ATOM 570 N N . LEU A 1 73 ? 6.812 -24.234 -8.898 1 97.75 73 LEU A N 1
ATOM 571 C CA . LEU A 1 73 ? 6.773 -24.25 -10.352 1 97.75 73 LEU A CA 1
ATOM 572 C C . LEU A 1 73 ? 5.5 -24.938 -10.852 1 97.75 73 LEU A C 1
ATOM 574 O O . LEU A 1 73 ? 4.875 -24.469 -11.805 1 97.75 73 LEU A O 1
ATOM 578 N N . VAL A 1 74 ? 5.117 -25.938 -10.18 1 98.12 74 VAL A N 1
ATOM 579 C CA . VAL A 1 74 ? 3.902 -26.656 -10.555 1 98.12 74 VAL A CA 1
ATOM 580 C C . VAL A 1 74 ? 2.678 -25.812 -10.219 1 98.12 74 VAL A C 1
ATOM 582 O O . VAL A 1 74 ? 1.711 -25.781 -10.984 1 98.12 74 VAL A O 1
ATOM 585 N N . HIS A 1 75 ? 2.762 -25.172 -9.086 1 98.5 75 HIS A N 1
ATOM 586 C CA . HIS A 1 75 ? 1.678 -24.297 -8.664 1 98.5 75 HIS A CA 1
ATOM 587 C C . HIS A 1 75 ? 1.39 -23.219 -9.711 1 98.5 75 HIS A C 1
ATOM 589 O O . HIS A 1 75 ? 0.228 -22.953 -10.016 1 98.5 75 HIS A O 1
ATOM 595 N N . ALA A 1 76 ? 2.385 -22.656 -10.25 1 98 76 ALA A N 1
ATOM 596 C CA . ALA A 1 76 ? 2.252 -21.609 -11.266 1 98 76 ALA A CA 1
ATOM 597 C C . ALA A 1 76 ? 1.448 -22.109 -12.461 1 98 76 ALA A C 1
ATOM 599 O O . ALA A 1 76 ? 0.686 -21.344 -13.062 1 98 76 ALA A O 1
ATOM 600 N N . ARG A 1 77 ? 1.633 -23.312 -12.773 1 97.62 77 ARG A N 1
ATOM 601 C CA . ARG A 1 77 ? 0.9 -23.906 -13.883 1 97.62 77 ARG A CA 1
ATOM 602 C C . ARG A 1 77 ? -0.524 -24.266 -13.477 1 97.62 77 ARG A C 1
ATOM 604 O O . ARG A 1 77 ? -1.471 -24.031 -14.227 1 97.62 77 ARG A O 1
ATOM 611 N N . TYR A 1 78 ? -0.608 -24.797 -12.312 1 98.38 78 TYR A N 1
ATOM 612 C CA . TYR A 1 78 ? -1.885 -25.297 -11.812 1 98.38 78 TYR A CA 1
ATOM 613 C C . TYR A 1 78 ? -2.904 -24.172 -11.703 1 98.38 78 TYR A C 1
ATOM 615 O O . TYR A 1 78 ? -4.074 -24.359 -12.055 1 98.38 78 TYR A O 1
ATOM 623 N N . VAL A 1 79 ? -2.51 -22.969 -11.281 1 98.31 79 VAL A N 1
ATOM 624 C CA . VAL A 1 79 ? -3.43 -21.875 -11 1 98.31 79 VAL A CA 1
ATOM 625 C C . VAL A 1 79 ? -3.943 -21.281 -12.312 1 98.31 79 VAL A C 1
ATOM 627 O O . VAL A 1 79 ? -4.844 -20.438 -12.312 1 98.31 79 VAL A O 1
ATOM 630 N N . MET A 1 80 ? -3.412 -21.781 -13.398 1 97 80 MET A N 1
ATOM 631 C CA . MET A 1 80 ? -3.891 -21.328 -14.703 1 97 80 MET A CA 1
ATOM 632 C C . MET A 1 80 ? -4.949 -22.281 -15.25 1 97 80 MET A C 1
ATOM 634 O O . MET A 1 80 ? -5.535 -22.016 -16.297 1 97 80 MET A O 1
ATOM 638 N N . THR A 1 81 ? -5.219 -23.344 -14.555 1 97.38 81 THR A N 1
ATOM 639 C CA . THR A 1 81 ? -6.273 -24.281 -14.922 1 97.38 81 THR A CA 1
ATOM 640 C C . THR A 1 81 ? -7.609 -23.875 -14.312 1 97.38 81 THR A C 1
ATOM 642 O O . THR A 1 81 ? -7.648 -23.047 -13.391 1 97.38 81 THR A O 1
ATOM 645 N N . PRO A 1 82 ? -8.672 -24.438 -14.859 1 96.94 82 PRO A N 1
ATOM 646 C CA . PRO A 1 82 ? -9.977 -24.109 -14.281 1 96.94 82 PRO A CA 1
ATOM 647 C C . PRO A 1 82 ? -10.07 -24.453 -12.797 1 96.94 82 PRO A C 1
ATOM 649 O O . PRO A 1 82 ? -10.633 -23.688 -12.016 1 96.94 82 PRO A O 1
ATOM 652 N N . ARG A 1 83 ? -9.562 -25.594 -12.422 1 97.19 83 ARG A N 1
ATOM 653 C CA . ARG A 1 83 ? -9.609 -26 -11.023 1 97.19 83 ARG A CA 1
ATOM 654 C C . ARG A 1 83 ? -8.758 -25.078 -10.156 1 97.19 83 ARG A C 1
ATOM 656 O O . ARG A 1 83 ? -9.172 -24.688 -9.062 1 97.19 83 ARG A O 1
ATOM 663 N N . GLY A 1 84 ? -7.574 -24.75 -10.617 1 98 84 GLY A N 1
ATOM 664 C CA . GLY A 1 84 ? -6.719 -23.812 -9.914 1 98 84 GLY A CA 1
ATOM 665 C C . GLY A 1 84 ? -7.328 -22.422 -9.781 1 98 84 GLY A C 1
ATOM 666 O O . GLY A 1 84 ? -7.27 -21.812 -8.711 1 98 84 GLY A O 1
ATOM 667 N N . ILE A 1 85 ? -7.914 -21.938 -10.82 1 98.06 85 ILE A N 1
ATOM 668 C CA . ILE A 1 85 ? -8.562 -20.625 -10.828 1 98.06 85 ILE A CA 1
ATOM 669 C C . ILE A 1 85 ? -9.703 -20.609 -9.812 1 98.06 85 ILE A C 1
ATOM 671 O O . ILE A 1 85 ? -9.891 -19.625 -9.102 1 98.06 85 ILE A O 1
ATOM 675 N N . ALA A 1 86 ? -10.406 -21.688 -9.773 1 97.88 86 ALA A N 1
ATOM 676 C CA . ALA A 1 86 ? -11.508 -21.781 -8.82 1 97.88 86 ALA A CA 1
ATOM 677 C C . ALA A 1 86 ? -11.008 -21.641 -7.383 1 97.88 86 ALA A C 1
ATOM 679 O O . ALA A 1 86 ? -11.633 -20.969 -6.566 1 97.88 86 ALA A O 1
ATOM 680 N N . LYS A 1 87 ? -9.938 -22.281 -7.062 1 97.81 87 LYS A N 1
ATOM 681 C CA . LYS A 1 87 ? -9.367 -22.203 -5.719 1 97.81 87 LYS A CA 1
ATOM 682 C C . LYS A 1 87 ? -8.867 -20.797 -5.414 1 97.81 87 LYS A C 1
ATOM 684 O O . LYS A 1 87 ? -9.062 -20.281 -4.305 1 97.81 87 LYS A O 1
ATOM 689 N N . ILE A 1 88 ? -8.219 -20.172 -6.383 1 98.38 88 ILE A N 1
ATOM 690 C CA . ILE A 1 88 ? -7.727 -18.812 -6.219 1 98.38 88 ILE A CA 1
ATOM 691 C C . ILE A 1 88 ? -8.898 -17.859 -6.023 1 98.38 88 ILE A C 1
ATOM 693 O O . ILE A 1 88 ? -8.836 -16.953 -5.188 1 98.38 88 ILE A O 1
ATOM 697 N N . LEU A 1 89 ? -9.906 -18.078 -6.809 1 97.75 89 LEU A N 1
ATOM 698 C CA . LEU A 1 89 ? -11.086 -17.219 -6.73 1 97.75 89 LEU A CA 1
ATOM 699 C C . LEU A 1 89 ? -11.734 -17.312 -5.348 1 97.75 89 LEU A C 1
ATOM 701 O O . LEU A 1 89 ? -12.195 -16.297 -4.809 1 97.75 89 LEU A O 1
ATOM 705 N N . GLU A 1 90 ? -11.789 -18.453 -4.832 1 97.5 90 GLU A N 1
ATOM 70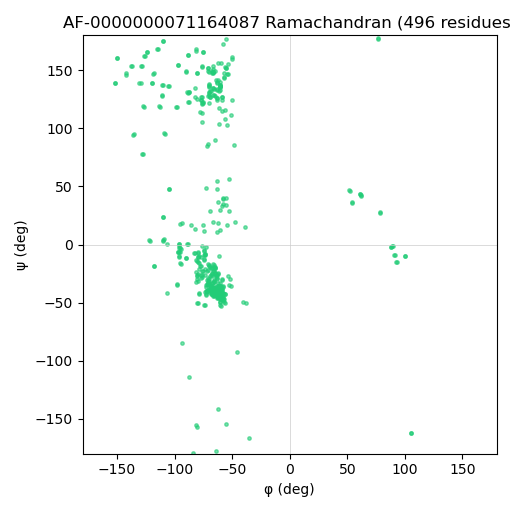6 C CA . GLU A 1 90 ? -12.312 -18.641 -3.482 1 97.5 90 GLU A CA 1
ATOM 707 C C . GLU A 1 90 ? -11.531 -17.797 -2.469 1 97.5 90 GLU A C 1
ATOM 709 O O . GLU A 1 90 ? -12.125 -17.125 -1.628 1 97.5 90 GLU A O 1
ATOM 714 N N . LYS A 1 91 ? -10.289 -17.844 -2.545 1 97.56 91 LYS A N 1
ATOM 715 C CA . LYS A 1 91 ? -9.43 -17.078 -1.658 1 97.56 91 LYS A CA 1
ATOM 716 C C . LYS A 1 91 ? -9.594 -15.578 -1.903 1 97.56 91 LYS A C 1
ATOM 718 O O . LYS A 1 91 ? -9.586 -14.781 -0.96 1 97.56 91 LYS A O 1
ATOM 723 N N . TYR A 1 92 ? -9.734 -15.242 -3.148 1 98.06 92 TYR A N 1
ATOM 724 C CA . TYR A 1 92 ? -9.93 -13.859 -3.553 1 98.06 92 TYR A CA 1
ATOM 725 C C . TYR A 1 92 ? -11.203 -13.281 -2.941 1 98.06 92 TYR A C 1
ATOM 727 O O . TYR A 1 92 ? -11.18 -12.195 -2.359 1 98.06 92 TYR A O 1
ATOM 735 N N . VAL A 1 93 ? -12.25 -13.992 -3.066 1 97.25 93 VAL A N 1
ATOM 736 C CA . VAL A 1 93 ? -13.547 -13.547 -2.57 1 97.25 93 VAL A CA 1
ATOM 737 C C . VAL A 1 93 ? -13.516 -13.461 -1.045 1 97.25 93 VAL A C 1
ATOM 739 O O . VAL A 1 93 ? -14.148 -12.578 -0.456 1 97.25 93 VAL A O 1
ATOM 742 N N . ALA A 1 94 ? -12.734 -14.297 -0.444 1 97.06 94 ALA A N 1
ATOM 743 C CA . ALA A 1 94 ? -12.594 -14.297 1.01 1 97.06 94 ALA A CA 1
ATOM 744 C C . ALA A 1 94 ? -11.656 -13.195 1.477 1 97.06 94 ALA A C 1
ATOM 746 O O . ALA A 1 94 ? -11.539 -12.93 2.676 1 97.06 94 ALA A O 1
ATOM 747 N N . GLY A 1 95 ? -10.945 -12.57 0.542 1 96.56 95 GLY A N 1
ATOM 748 C CA . GLY A 1 95 ? -10.039 -11.484 0.879 1 96.56 95 GLY A CA 1
ATOM 749 C C . GLY A 1 95 ? -8.719 -11.969 1.45 1 96.56 95 GLY A C 1
ATOM 750 O O . GLY A 1 95 ? -8.062 -11.25 2.205 1 96.56 95 GLY A O 1
ATOM 751 N N . CYS A 1 96 ? -8.32 -13.117 1.105 1 96.69 96 CYS A N 1
ATOM 752 C CA . CYS A 1 96 ? -7.148 -13.75 1.696 1 96.69 96 CYS A CA 1
ATOM 753 C C . CYS A 1 96 ? -5.867 -13.062 1.232 1 96.69 96 CYS A C 1
ATOM 755 O O . CYS A 1 96 ? -4.848 -13.109 1.921 1 96.69 96 CYS A O 1
ATOM 757 N N . PHE A 1 97 ? -5.914 -12.375 0.118 1 97.81 97 PHE A N 1
ATOM 758 C CA . PHE A 1 97 ? -4.691 -11.82 -0.457 1 97.81 97 PHE A CA 1
ATOM 759 C C . PHE A 1 97 ? -4.504 -10.367 -0.038 1 97.81 97 PHE A C 1
ATOM 761 O O . PHE A 1 97 ? -3.506 -9.742 -0.389 1 97.81 97 PHE A O 1
ATOM 768 N N . GLY A 1 98 ? -5.539 -9.883 0.637 1 96.75 98 GLY A N 1
ATOM 769 C CA . GLY A 1 98 ? -5.449 -8.508 1.091 1 96.75 98 GLY A CA 1
ATOM 770 C C . GLY A 1 98 ? -6.305 -7.551 0.279 1 96.75 98 GLY A C 1
ATOM 771 O O . GLY A 1 98 ? -7.246 -7.977 -0.396 1 96.75 98 GLY A O 1
ATOM 772 N N . HIS A 1 99 ? -5.902 -6.23 0.46 1 97.25 99 HIS A N 1
ATOM 773 C CA . HIS A 1 99 ? -6.715 -5.188 -0.155 1 97.25 99 HIS A CA 1
ATOM 774 C C . HIS A 1 99 ? -5.844 -4.113 -0.794 1 97.25 99 HIS A C 1
ATOM 776 O O . HIS A 1 99 ? -4.688 -3.932 -0.403 1 97.25 99 HIS A O 1
ATOM 782 N N . CYS A 1 100 ? -6.41 -3.475 -1.772 1 97 100 CYS A N 1
ATOM 783 C CA . CYS A 1 100 ? -5.707 -2.412 -2.482 1 97 100 CYS A CA 1
ATOM 784 C C . CYS A 1 100 ? -5.352 -1.269 -1.54 1 97 100 CYS A C 1
ATOM 786 O O . CYS A 1 100 ? -6.203 -0.794 -0.784 1 97 100 CYS A O 1
ATOM 788 N N . PRO A 1 101 ? -4.129 -0.818 -1.584 1 97.12 101 PRO A N 1
ATOM 789 C CA . PRO A 1 101 ? -3.727 0.278 -0.7 1 97.12 101 PRO A CA 1
ATOM 790 C C . PRO A 1 101 ? -4.223 1.639 -1.183 1 97.12 101 PRO A C 1
ATOM 792 O O . PRO A 1 101 ? -4.176 2.617 -0.433 1 97.12 101 PRO A O 1
ATOM 795 N N . ARG A 1 102 ? -4.586 1.77 -2.402 1 96.19 102 ARG A N 1
ATOM 796 C CA . ARG A 1 102 ? -5.074 3.037 -2.934 1 96.19 102 ARG A CA 1
ATOM 797 C C . ARG A 1 102 ? -6.363 3.465 -2.232 1 96.19 102 ARG A C 1
ATOM 799 O O . ARG A 1 102 ? -7.328 2.701 -2.18 1 96.19 102 ARG A O 1
ATOM 806 N N . ASP A 1 103 ? -6.352 4.625 -1.724 1 96 103 ASP A N 1
ATOM 807 C CA . ASP A 1 103 ? -7.477 5.098 -0.925 1 96 103 ASP A CA 1
ATOM 808 C C . ASP A 1 103 ? -8.773 5.047 -1.726 1 96 103 ASP A C 1
ATOM 810 O O . ASP A 1 103 ? -9.812 4.613 -1.214 1 96 103 ASP A O 1
ATOM 814 N N . LYS A 1 104 ? -8.836 5.41 -2.947 1 94.94 104 LYS A N 1
ATOM 815 C CA . LYS A 1 104 ? -10.031 5.52 -3.773 1 94.94 104 LYS A CA 1
ATOM 816 C C . LYS A 1 104 ? -10.617 4.145 -4.082 1 94.94 104 LYS A C 1
ATOM 818 O O . LYS A 1 104 ? -11.773 4.031 -4.48 1 94.94 104 LYS A O 1
ATOM 823 N N . CYS A 1 105 ? -9.812 3.08 -3.93 1 95.19 105 CYS A N 1
ATOM 824 C CA . CYS A 1 105 ? -10.281 1.731 -4.223 1 95.19 105 CYS A CA 1
ATOM 825 C C . CYS A 1 105 ? -11.047 1.15 -3.039 1 95.19 105 CYS A C 1
ATOM 827 O O . CYS A 1 105 ? -11.625 0.066 -3.139 1 95.19 105 CYS A O 1
ATOM 829 N N . LYS A 1 106 ? -11.031 1.879 -1.927 1 92.88 106 LYS A N 1
ATOM 830 C CA . LYS A 1 106 ? -11.828 1.545 -0.746 1 92.88 106 LYS A CA 1
ATOM 831 C C . LYS A 1 106 ? -11.602 0.095 -0.325 1 92.88 106 LYS A C 1
ATOM 833 O O . LYS A 1 106 ? -12.555 -0.659 -0.137 1 92.88 106 LYS A O 1
ATOM 838 N N . ARG A 1 107 ? -10.32 -0.298 -0.281 1 94.19 107 ARG A N 1
ATOM 839 C CA . ARG A 1 107 ? -9.891 -1.589 0.244 1 94.19 107 ARG A CA 1
ATOM 840 C C . ARG A 1 107 ? -10.5 -2.736 -0.555 1 94.19 107 ARG A C 1
ATOM 842 O O . ARG A 1 107 ? -11.023 -3.689 0.021 1 94.19 107 ARG A O 1
ATOM 849 N N . PHE A 1 108 ? -10.477 -2.562 -1.855 1 96 108 PHE A N 1
ATOM 850 C CA . PHE A 1 108 ? -10.93 -3.635 -2.732 1 96 108 PHE A CA 1
ATOM 851 C C . PHE A 1 108 ? -10 -4.836 -2.646 1 96 108 PHE A C 1
ATOM 853 O O . PHE A 1 108 ? -8.781 -4.68 -2.49 1 96 108 PHE A O 1
ATOM 860 N N . SER A 1 109 ? -10.531 -6.059 -2.828 1 97.62 109 SER A N 1
ATOM 861 C CA . SER A 1 109 ? -9.734 -7.281 -2.77 1 97.62 109 SER A CA 1
ATOM 862 C C . SER A 1 109 ? -8.758 -7.367 -3.938 1 97.62 109 SER A C 1
ATOM 864 O O . SER A 1 109 ? -9.086 -6.949 -5.055 1 97.62 109 SER A O 1
ATOM 866 N N . VAL A 1 110 ? -7.609 -7.984 -3.688 1 98.25 110 VAL A N 1
ATOM 867 C CA . VAL A 1 110 ? -6.559 -8.016 -4.699 1 98.25 110 VAL A CA 1
ATOM 868 C C . VAL A 1 110 ? -6.172 -9.469 -4.996 1 98.25 110 VAL A C 1
ATOM 870 O O . VAL A 1 110 ? -6.594 -10.383 -4.289 1 98.25 110 VAL A O 1
ATOM 873 N N . LEU A 1 111 ? -5.469 -9.641 -6.055 1 98.5 111 LEU A N 1
ATOM 874 C CA . LEU A 1 111 ? -4.965 -10.945 -6.469 1 98.5 111 LEU A CA 1
ATOM 875 C C . LEU A 1 111 ? -3.439 -10.953 -6.512 1 98.5 111 LEU A C 1
ATOM 877 O O . LEU A 1 111 ? -2.82 -9.93 -6.809 1 98.5 111 LEU A O 1
ATOM 881 N N . PRO A 1 112 ? -2.83 -12.133 -6.195 1 98.5 112 PRO A N 1
ATOM 882 C CA . PRO A 1 112 ? -1.376 -12.227 -6.34 1 98.5 112 PRO A CA 1
ATOM 883 C C . PRO A 1 112 ? -0.927 -12.227 -7.801 1 98.5 112 PRO A C 1
ATOM 885 O O . PRO A 1 112 ? -1.646 -12.727 -8.672 1 98.5 112 PRO A O 1
ATOM 888 N N . ILE A 1 113 ? 0.269 -11.664 -8.031 1 98.38 113 ILE A N 1
ATOM 889 C CA . ILE A 1 113 ? 0.818 -11.633 -9.383 1 98.38 113 ILE A CA 1
ATOM 890 C C . ILE A 1 113 ? 2.344 -11.625 -9.32 1 98.38 113 ILE A C 1
ATOM 892 O O . ILE A 1 113 ? 2.93 -11.023 -8.414 1 98.38 113 ILE A O 1
ATOM 896 N N . GLY A 1 114 ? 2.92 -12.375 -10.195 1 97.31 114 GLY A N 1
ATOM 897 C CA . GLY A 1 114 ? 4.352 -12.242 -10.414 1 97.31 114 GLY A CA 1
ATOM 898 C C . GLY A 1 114 ? 4.691 -11.227 -11.492 1 97.31 114 GLY A C 1
ATOM 899 O O . GLY A 1 114 ? 3.941 -11.055 -12.453 1 97.31 114 GLY A O 1
ATOM 900 N N . LEU A 1 115 ? 5.832 -10.586 -11.336 1 95 115 LEU A N 1
ATOM 901 C CA . LEU A 1 115 ? 6.281 -9.633 -12.344 1 95 115 LEU A CA 1
ATOM 902 C C . LEU A 1 115 ? 7.227 -10.297 -13.336 1 95 115 LEU A C 1
ATOM 904 O O . LEU A 1 115 ? 7.523 -9.734 -14.391 1 95 115 LEU A O 1
ATOM 908 N N . SER A 1 116 ? 7.703 -11.414 -12.938 1 93.88 116 SER A N 1
ATOM 909 C CA . SER A 1 116 ? 8.578 -12.242 -13.766 1 93.88 116 SER A CA 1
ATOM 910 C C . SER A 1 116 ? 8.281 -13.727 -13.586 1 93.88 116 SER A C 1
ATOM 912 O O . SER A 1 116 ? 7.918 -14.156 -12.484 1 93.88 116 SER A O 1
ATOM 914 N N . ASP A 1 117 ? 8.445 -14.469 -14.664 1 92.38 117 ASP A N 1
ATOM 915 C CA . ASP A 1 117 ? 8.242 -15.914 -14.586 1 92.38 117 ASP A CA 1
ATOM 916 C C . ASP A 1 117 ? 9.531 -16.625 -14.188 1 92.38 117 ASP A C 1
ATOM 918 O O . ASP A 1 117 ? 9.547 -17.844 -14.031 1 92.38 117 ASP A O 1
ATOM 922 N N . GLU A 1 118 ? 10.523 -15.867 -13.992 1 94.12 118 GLU A N 1
ATOM 923 C CA . GLU A 1 118 ? 11.805 -16.438 -13.578 1 94.12 118 GLU A CA 1
ATOM 924 C C . GLU A 1 118 ? 11.898 -16.547 -12.055 1 94.12 118 GLU A C 1
ATOM 926 O O . GLU A 1 118 ? 11.719 -15.555 -11.352 1 94.12 118 GLU A O 1
ATOM 931 N N . VAL A 1 119 ? 12.281 -17.703 -11.594 1 95.31 119 VAL A N 1
ATOM 932 C CA . VAL A 1 119 ? 12.383 -17.953 -10.156 1 95.31 119 VAL A CA 1
ATOM 933 C C . VAL A 1 119 ? 13.492 -17.094 -9.562 1 95.31 119 VAL A C 1
ATOM 935 O O . VAL A 1 119 ? 14.578 -16.969 -10.141 1 95.31 119 VAL A O 1
ATOM 938 N N . GLY A 1 120 ? 13.188 -16.469 -8.461 1 95.88 120 GLY A N 1
ATOM 939 C CA . GLY A 1 120 ? 14.188 -15.695 -7.742 1 95.88 120 GLY A CA 1
ATOM 940 C C . GLY A 1 120 ? 14.258 -14.25 -8.188 1 95.88 120 GLY A C 1
ATOM 941 O O . GLY A 1 120 ? 15.039 -13.469 -7.652 1 95.88 120 GLY A O 1
ATOM 942 N N . ALA A 1 121 ? 13.453 -13.844 -9.18 1 96 121 ALA A N 1
ATOM 943 C CA . ALA A 1 121 ? 13.5 -12.484 -9.703 1 96 121 ALA A CA 1
ATOM 944 C C . ALA A 1 121 ? 12.867 -11.5 -8.734 1 96 121 ALA A C 1
ATOM 946 O O . ALA A 1 121 ? 13.453 -10.461 -8.422 1 96 121 ALA A O 1
ATOM 947 N N . ASP A 1 122 ? 11.656 -11.773 -8.289 1 96.56 122 ASP A N 1
ATOM 948 C CA . ASP A 1 122 ? 10.914 -10.93 -7.352 1 96.56 122 ASP A CA 1
ATOM 949 C C . ASP A 1 122 ? 9.977 -11.773 -6.484 1 96.56 122 ASP A C 1
ATOM 951 O O . ASP A 1 122 ? 9.625 -12.898 -6.852 1 96.56 122 ASP A O 1
ATOM 955 N N . THR A 1 123 ? 9.625 -11.18 -5.43 1 97.69 123 THR A N 1
ATOM 956 C CA . THR A 1 123 ? 8.555 -11.781 -4.633 1 97.69 123 THR A CA 1
ATOM 957 C C . THR A 1 123 ? 7.188 -11.422 -5.207 1 97.69 123 THR A C 1
ATOM 959 O O . THR A 1 123 ? 7.086 -10.562 -6.086 1 97.69 123 THR A O 1
ATOM 962 N N . VAL A 1 124 ? 6.262 -12.117 -4.723 1 98.44 124 VAL A N 1
ATOM 963 C CA . VAL A 1 124 ? 4.902 -11.945 -5.23 1 98.44 124 VAL A CA 1
ATOM 964 C C . VAL A 1 124 ? 4.422 -10.523 -4.949 1 98.44 124 VAL A C 1
ATOM 966 O O . VAL A 1 124 ? 4.738 -9.953 -3.902 1 98.44 124 VAL A O 1
ATOM 969 N N . ARG A 1 125 ? 3.707 -9.953 -5.883 1 98.25 125 ARG A N 1
ATOM 970 C CA . ARG A 1 125 ? 3.014 -8.68 -5.742 1 98.25 125 ARG A CA 1
ATOM 971 C C . ARG A 1 125 ? 1.503 -8.883 -5.707 1 98.25 125 ARG A C 1
ATOM 973 O O . ARG A 1 125 ? 1.019 -10.008 -5.793 1 98.25 125 ARG A O 1
ATOM 980 N N . ILE A 1 126 ? 0.823 -7.77 -5.477 1 98.38 126 ILE A N 1
ATOM 981 C CA . ILE A 1 126 ? -0.633 -7.848 -5.48 1 98.38 126 ILE A CA 1
ATOM 982 C C . ILE A 1 126 ? -1.198 -6.938 -6.566 1 98.38 126 ILE A C 1
ATOM 984 O O . ILE A 1 126 ? -0.662 -5.855 -6.82 1 98.38 126 ILE A O 1
ATOM 988 N N . TYR A 1 127 ? -2.174 -7.414 -7.242 1 97.81 127 TYR A N 1
ATOM 989 C CA . TYR A 1 127 ? -2.842 -6.727 -8.344 1 97.81 127 TYR A CA 1
ATOM 990 C C . TYR A 1 127 ? -4.258 -6.324 -7.957 1 97.81 127 TYR A C 1
ATOM 992 O O . TYR A 1 127 ? -5.039 -7.152 -7.477 1 97.81 127 TYR A O 1
ATOM 1000 N N . CYS A 1 128 ? -4.586 -5.039 -8.148 1 96.44 128 CYS A N 1
ATOM 1001 C CA . CYS A 1 128 ? -5.953 -4.578 -7.934 1 96.44 128 CYS A CA 1
ATOM 1002 C C . CYS A 1 128 ? -6.723 -4.504 -9.242 1 96.44 128 CYS A C 1
ATOM 1004 O O . CYS A 1 128 ? -6.379 -3.717 -10.125 1 96.44 128 CYS A O 1
ATOM 1006 N N . PRO A 1 129 ? -7.746 -5.254 -9.328 1 93.38 129 PRO A N 1
ATOM 1007 C CA . PRO A 1 129 ? -8.516 -5.23 -10.57 1 93.38 129 PRO A CA 1
ATOM 1008 C C . PRO A 1 129 ? -9.359 -3.969 -10.719 1 93.38 129 PRO A C 1
ATOM 1010 O O . PRO A 1 129 ? -9.898 -3.701 -11.797 1 93.38 129 PRO A O 1
ATOM 1013 N N . ARG A 1 130 ? -9.523 -3.221 -9.703 1 92.44 130 ARG A N 1
ATOM 1014 C CA . ARG A 1 130 ? -10.32 -1.998 -9.766 1 92.44 130 ARG A CA 1
ATOM 1015 C C . ARG A 1 130 ? -9.523 -0.856 -10.383 1 92.44 130 ARG A C 1
ATOM 1017 O O . ARG A 1 130 ? -10 -0.186 -11.305 1 92.44 130 ARG A O 1
ATOM 1024 N N . CYS A 1 131 ? -8.344 -0.663 -9.875 1 92 131 CYS A N 1
ATOM 1025 C CA . CYS A 1 131 ? -7.523 0.413 -10.422 1 92 131 CYS A CA 1
ATOM 1026 C C . CYS A 1 131 ? -6.555 -0.12 -11.469 1 92 131 CYS A C 1
ATOM 1028 O O . CYS A 1 131 ? -5.883 0.656 -12.148 1 92 131 CYS A O 1
ATOM 1030 N N . THR A 1 132 ? -6.414 -1.448 -11.602 1 92.19 132 THR A N 1
ATOM 1031 C CA . THR A 1 132 ? -5.59 -2.133 -12.586 1 92.19 132 THR A CA 1
ATOM 1032 C C . THR A 1 132 ? -4.117 -1.772 -12.414 1 92.19 132 THR A C 1
ATOM 1034 O O . THR A 1 132 ? -3.422 -1.491 -13.391 1 92.19 132 THR A O 1
ATOM 1037 N N . GLU A 1 133 ? -3.727 -1.733 -11.195 1 94.31 133 GLU A N 1
ATOM 1038 C CA . GLU A 1 133 ? -2.336 -1.459 -10.844 1 94.31 133 GLU A CA 1
ATOM 1039 C C . GLU A 1 133 ? -1.764 -2.555 -9.953 1 94.31 133 GLU A C 1
ATOM 1041 O O . GLU A 1 133 ? -2.512 -3.357 -9.383 1 94.31 133 GLU A O 1
ATOM 1046 N N . VAL A 1 134 ? -0.405 -2.588 -9.891 1 97.31 134 VAL A N 1
ATOM 1047 C CA . VAL A 1 134 ? 0.309 -3.582 -9.094 1 97.31 134 VAL A CA 1
ATOM 1048 C C . VAL A 1 134 ? 0.979 -2.906 -7.902 1 97.31 134 VAL A C 1
ATOM 1050 O O . VAL A 1 134 ? 1.597 -1.849 -8.047 1 97.31 134 VAL A O 1
ATOM 1053 N N . TYR A 1 135 ? 0.877 -3.541 -6.758 1 98.06 135 TYR A N 1
ATOM 1054 C CA . TYR A 1 135 ? 1.41 -2.969 -5.527 1 98.06 135 TYR A CA 1
ATOM 1055 C C . TYR A 1 135 ? 2.307 -3.967 -4.805 1 98.06 135 TYR A C 1
ATOM 1057 O O . TYR A 1 135 ? 2.164 -5.18 -4.98 1 98.06 135 TYR A O 1
ATOM 1065 N N . VAL A 1 136 ? 3.234 -3.439 -4.043 1 97.56 136 VAL A N 1
ATOM 1066 C CA . VAL A 1 136 ? 3.998 -4.242 -3.094 1 97.56 136 VAL A CA 1
ATOM 1067 C C . VAL A 1 136 ? 3.148 -4.531 -1.858 1 97.56 136 VAL A C 1
ATOM 1069 O O . VAL A 1 136 ? 2.609 -3.611 -1.24 1 97.56 136 VAL A O 1
ATOM 1072 N N . PRO A 1 137 ? 3 -5.77 -1.537 1 96.31 137 PRO A N 1
ATOM 1073 C CA . PRO A 1 137 ? 2.252 -6.051 -0.31 1 96.31 137 PRO A CA 1
ATOM 1074 C C . PRO A 1 137 ? 2.857 -5.379 0.919 1 96.31 137 PRO A C 1
ATOM 1076 O O . PRO A 1 137 ? 4.082 -5.281 1.034 1 96.31 137 PRO A O 1
ATOM 1079 N N . PRO A 1 138 ? 1.969 -4.945 1.775 1 93.31 138 PRO A N 1
ATOM 1080 C CA . PRO A 1 138 ? 2.488 -4.332 3 1 93.31 138 PRO A CA 1
ATOM 1081 C C . PRO A 1 138 ? 3.443 -5.25 3.76 1 93.31 138 PRO A C 1
ATOM 1083 O O . PRO A 1 138 ? 3.305 -6.477 3.703 1 93.31 138 PRO A O 1
ATOM 1086 N N . ALA A 1 139 ? 4.328 -4.574 4.461 1 88.44 139 ALA A N 1
ATOM 1087 C CA . ALA A 1 139 ? 5.277 -5.348 5.254 1 88.44 139 ALA A CA 1
ATOM 1088 C C . ALA A 1 139 ? 4.559 -6.207 6.289 1 88.44 139 ALA A C 1
ATOM 1090 O O . ALA A 1 139 ? 3.605 -5.758 6.926 1 88.44 139 ALA A O 1
ATOM 1091 N N . GLY A 1 140 ? 4.98 -7.387 6.398 1 87.94 140 GLY A N 1
ATOM 1092 C CA . GLY A 1 140 ? 4.418 -8.281 7.395 1 87.94 140 GLY A CA 1
ATOM 1093 C C . GLY A 1 140 ? 3.256 -9.102 6.863 1 87.94 140 GLY A C 1
ATOM 1094 O O . GLY A 1 140 ? 2.73 -9.969 7.566 1 87.94 140 GLY A O 1
ATOM 1095 N N . THR A 1 141 ? 2.779 -8.812 5.703 1 92.31 141 THR A N 1
ATOM 1096 C CA . THR A 1 141 ? 1.708 -9.602 5.113 1 92.31 141 THR A CA 1
ATOM 1097 C C . THR A 1 141 ? 2.131 -11.062 4.973 1 92.31 141 THR A C 1
ATOM 1099 O O . THR A 1 141 ? 3.15 -11.359 4.348 1 92.31 141 THR A O 1
ATOM 1102 N N . LYS A 1 142 ? 1.232 -11.836 5.535 1 93.31 142 LYS A N 1
ATOM 1103 C CA . LYS A 1 142 ? 1.495 -13.266 5.41 1 93.31 142 LYS A CA 1
ATOM 1104 C C . LYS A 1 142 ? 1.333 -13.734 3.967 1 93.31 142 LYS A C 1
ATOM 1106 O O . LYS A 1 142 ? 0.343 -13.406 3.311 1 93.31 142 LYS A O 1
ATOM 1111 N N . GLY A 1 143 ? 2.344 -14.406 3.424 1 94.44 143 GLY A N 1
ATOM 1112 C CA . GLY A 1 143 ? 2.279 -14.922 2.066 1 94.44 143 GLY A CA 1
ATOM 1113 C C . GLY A 1 143 ? 3.01 -14.047 1.062 1 94.44 143 GLY A C 1
ATOM 1114 O O . GLY A 1 143 ? 3.189 -14.438 -0.093 1 94.44 143 GLY A O 1
ATOM 1115 N N . ALA A 1 144 ? 3.406 -12.875 1.526 1 93.94 144 ALA A N 1
ATOM 1116 C CA . ALA A 1 144 ? 4.004 -11.906 0.613 1 93.94 144 ALA A CA 1
ATOM 1117 C C . ALA A 1 144 ? 5.469 -12.242 0.336 1 93.94 144 ALA A C 1
ATOM 1119 O O . ALA A 1 144 ? 6.102 -11.625 -0.52 1 93.94 144 ALA A O 1
ATOM 1120 N N . ALA A 1 145 ? 5.996 -13.195 1.002 1 94.56 145 ALA A N 1
ATOM 1121 C CA . ALA A 1 145 ? 7.41 -13.547 0.853 1 94.56 145 ALA A CA 1
ATOM 1122 C C . ALA A 1 145 ? 7.602 -14.594 -0.239 1 94.56 145 ALA A C 1
ATOM 1124 O O . ALA A 1 145 ? 8.727 -14.836 -0.68 1 94.56 145 ALA A O 1
ATOM 1125 N N . VAL A 1 146 ? 6.562 -15.188 -0.699 1 97.38 146 VAL A N 1
ATOM 1126 C CA . VAL A 1 146 ? 6.629 -16.25 -1.699 1 97.38 146 VAL A CA 1
ATOM 1127 C C . VAL A 1 146 ? 7.113 -15.68 -3.029 1 97.38 146 VAL A C 1
ATOM 1129 O O . VAL A 1 146 ? 6.875 -14.508 -3.33 1 97.38 146 VAL A O 1
ATOM 1132 N N . ASP A 1 147 ? 7.797 -16.5 -3.803 1 98 147 ASP A N 1
ATOM 1133 C CA . ASP A 1 147 ? 8.289 -16.094 -5.117 1 98 147 ASP A CA 1
ATOM 1134 C C . ASP A 1 147 ? 7.137 -15.766 -6.059 1 98 147 ASP A C 1
ATOM 1136 O O . ASP A 1 147 ? 6.184 -16.531 -6.172 1 98 147 ASP A O 1
ATOM 1140 N N . GLY A 1 148 ? 7.27 -14.633 -6.742 1 98.06 148 GLY A N 1
ATOM 1141 C CA . GLY A 1 148 ? 6.227 -14.234 -7.676 1 98.06 148 GLY A CA 1
ATOM 1142 C C . GLY A 1 148 ? 6.055 -15.203 -8.828 1 98.06 148 GLY A C 1
ATOM 1143 O O . GLY A 1 148 ? 4.961 -15.336 -9.375 1 98.06 148 GLY A O 1
ATOM 1144 N N . ALA A 1 149 ? 7.117 -15.914 -9.156 1 97.44 149 ALA A N 1
ATOM 1145 C CA . ALA A 1 149 ? 7.082 -16.859 -10.273 1 97.44 149 ALA A CA 1
ATOM 1146 C C . ALA A 1 149 ? 6.105 -18 -9.992 1 97.44 149 ALA A C 1
ATOM 1148 O O . ALA A 1 149 ? 5.664 -18.688 -10.914 1 97.44 149 ALA A O 1
ATOM 1149 N N . TYR A 1 150 ? 5.762 -18.234 -8.719 1 98.31 150 TYR A N 1
ATOM 1150 C CA . TYR A 1 150 ? 4.859 -19.312 -8.352 1 98.31 150 TYR A CA 1
ATOM 1151 C C . TYR A 1 150 ? 3.422 -18.984 -8.727 1 98.31 150 TYR A C 1
ATOM 1153 O O . TYR A 1 150 ? 2.539 -19.844 -8.648 1 98.31 150 TYR A O 1
ATOM 1161 N N . PHE A 1 151 ? 3.186 -17.766 -9.156 1 98.19 151 PHE A N 1
ATOM 1162 C CA . PHE A 1 151 ? 1.851 -17.328 -9.555 1 98.19 151 PHE A CA 1
ATOM 1163 C C . PHE A 1 151 ? 1.827 -16.922 -11.023 1 98.19 151 PHE A C 1
ATOM 1165 O O . PHE A 1 151 ? 0.758 -16.844 -11.633 1 98.19 151 PHE A O 1
ATOM 1172 N N . GLY A 1 152 ? 3.035 -16.656 -11.555 1 95.88 152 GLY A N 1
ATOM 1173 C CA . GLY A 1 152 ? 3.117 -16.203 -12.938 1 95.88 152 GLY A CA 1
ATOM 1174 C C . GLY A 1 152 ? 2.729 -14.75 -13.125 1 95.88 152 GLY A C 1
ATOM 1175 O O . GLY A 1 152 ? 2.271 -14.102 -12.18 1 95.88 152 GLY A O 1
ATOM 1176 N N . THR A 1 153 ? 2.838 -14.25 -14.344 1 96 153 THR A N 1
ATOM 1177 C CA . THR A 1 153 ? 2.582 -12.852 -14.664 1 96 153 THR A CA 1
ATOM 1178 C C . THR A 1 153 ? 1.155 -12.664 -15.18 1 96 153 THR A C 1
ATOM 1180 O O . THR A 1 153 ? 0.708 -11.539 -15.391 1 96 153 THR A O 1
ATOM 1183 N N . GLY A 1 154 ? 0.417 -13.758 -15.281 1 95.5 154 GLY A N 1
ATOM 1184 C CA . GLY A 1 154 ? -0.858 -13.633 -15.969 1 95.5 154 GLY A CA 1
ATOM 1185 C C . GLY A 1 154 ? -2.039 -14.055 -15.109 1 95.5 154 GLY A C 1
ATOM 1186 O O . GLY A 1 154 ? -3.189 -13.961 -15.547 1 95.5 154 GLY A O 1
ATOM 1187 N N . LEU A 1 155 ? -1.828 -14.398 -13.891 1 97.31 155 LEU A N 1
ATOM 1188 C CA . LEU A 1 155 ? -2.85 -15.062 -13.094 1 97.31 155 LEU A CA 1
ATOM 1189 C C . LEU A 1 155 ? -4.094 -14.188 -12.961 1 97.31 155 LEU A C 1
ATOM 1191 O O . LEU A 1 155 ? -5.199 -14.625 -13.281 1 97.31 155 LEU A O 1
ATOM 1195 N N . PRO A 1 156 ? -3.959 -12.922 -12.531 1 96.5 156 PRO A N 1
ATOM 1196 C CA . PRO A 1 156 ? -5.18 -12.125 -12.398 1 96.5 156 PRO A CA 1
ATOM 1197 C C . PRO A 1 156 ? -5.938 -11.977 -13.719 1 96.5 156 PRO A C 1
ATOM 1199 O O . PRO A 1 156 ? -7.172 -12.016 -13.734 1 96.5 156 PRO A O 1
ATOM 1202 N N . HIS A 1 157 ? -5.195 -11.875 -14.703 1 94.56 157 HIS A N 1
ATOM 1203 C CA . HIS A 1 157 ? -5.809 -11.68 -16.016 1 94.56 157 HIS A CA 1
ATOM 1204 C C . HIS A 1 157 ? -6.539 -12.938 -16.469 1 94.56 157 HIS A C 1
ATOM 1206 O O . HIS A 1 157 ? -7.633 -12.859 -17.031 1 94.56 157 HIS A O 1
ATOM 1212 N N . MET A 1 158 ? -5.98 -14.031 -16.234 1 95.06 158 MET A N 1
ATOM 1213 C CA . MET A 1 158 ? -6.629 -15.297 -16.562 1 95.06 158 MET A CA 1
ATOM 1214 C C . MET A 1 158 ? -7.895 -15.492 -15.727 1 95.06 158 MET A C 1
ATOM 1216 O O . MET A 1 158 ? -8.914 -15.953 -16.25 1 95.06 158 MET A O 1
ATOM 1220 N N . VAL A 1 159 ? -7.801 -15.133 -14.492 1 95.88 159 VAL A N 1
ATOM 1221 C CA . VAL A 1 159 ? -8.945 -15.266 -13.602 1 95.88 159 VAL A CA 1
ATOM 1222 C C . VAL A 1 159 ? -10.125 -14.469 -14.148 1 95.88 159 VAL A C 1
ATOM 1224 O O . VAL A 1 159 ? -11.227 -15 -14.297 1 95.88 159 VAL A O 1
ATOM 1227 N N . PHE A 1 160 ? -9.938 -13.266 -14.531 1 92.88 160 PHE A N 1
ATOM 1228 C CA . PHE A 1 160 ? -11.039 -12.406 -14.93 1 92.88 160 PHE A CA 1
ATOM 1229 C C . PHE A 1 160 ? -11.469 -12.695 -16.359 1 92.88 160 PHE A C 1
ATOM 1231 O O . PHE A 1 160 ? -12.617 -12.461 -16.734 1 92.88 160 PHE A O 1
ATOM 1238 N N . MET A 1 161 ? -10.57 -13.18 -17.125 1 90.69 161 MET A N 1
ATOM 1239 C CA . MET A 1 161 ? -10.961 -13.617 -18.469 1 90.69 161 MET A CA 1
ATOM 1240 C C . MET A 1 161 ? -11.883 -14.828 -18.406 1 90.69 161 MET A C 1
ATOM 1242 O O . MET A 1 161 ? -12.82 -14.945 -19.203 1 90.69 161 MET A O 1
ATOM 1246 N N . THR A 1 162 ? -11.578 -15.758 -17.484 1 92.25 162 THR A N 1
ATOM 1247 C CA . THR A 1 162 ? -12.352 -16.984 -17.359 1 92.25 162 THR A CA 1
ATOM 1248 C C . THR A 1 162 ? -13.641 -16.75 -16.578 1 92.25 162 THR A C 1
ATOM 1250 O O . THR A 1 162 ? -14.648 -17.406 -16.812 1 92.25 162 THR A O 1
ATOM 1253 N N . ARG A 1 163 ? -13.531 -15.844 -15.695 1 93.38 163 ARG A N 1
ATOM 1254 C CA . ARG A 1 163 ? -14.68 -15.547 -14.844 1 93.38 163 ARG A CA 1
ATOM 1255 C C . ARG A 1 163 ? -14.992 -14.055 -14.844 1 93.38 163 ARG A C 1
ATOM 1257 O O . ARG A 1 163 ? -14.828 -13.383 -13.828 1 93.38 163 ARG A O 1
ATOM 1264 N N . PRO A 1 164 ? -15.609 -13.547 -15.844 1 90.81 164 PRO A N 1
ATOM 1265 C CA . PRO A 1 164 ? -15.828 -12.109 -16 1 90.81 164 PRO A CA 1
ATOM 1266 C C . PRO A 1 164 ? -16.844 -11.555 -15 1 90.81 164 PRO A C 1
ATOM 1268 O O . PRO A 1 164 ? -16.891 -10.344 -14.766 1 90.81 164 PRO A O 1
ATOM 1271 N N . GLU A 1 165 ? -17.641 -12.391 -14.391 1 88.88 165 GLU A N 1
ATOM 1272 C CA . GLU A 1 165 ? -18.641 -11.953 -13.422 1 88.88 165 GLU A CA 1
ATOM 1273 C C . GLU A 1 165 ? -17.984 -11.352 -12.18 1 88.88 165 GLU A C 1
ATOM 1275 O O . GLU A 1 165 ? -18.609 -10.609 -11.43 1 88.88 165 GLU A O 1
ATOM 1280 N N . TYR A 1 166 ? -16.719 -11.688 -12 1 91.25 166 TYR A N 1
ATOM 1281 C CA . TYR A 1 166 ? -16.031 -11.203 -10.812 1 91.25 166 TYR A CA 1
ATOM 1282 C C . TYR A 1 166 ? -15.242 -9.93 -11.125 1 91.25 166 TYR A C 1
ATOM 1284 O O . TYR A 1 166 ? -14.586 -9.367 -10.242 1 91.25 166 TYR A O 1
ATOM 1292 N N . THR A 1 167 ? -15.289 -9.453 -12.328 1 89.06 167 THR A N 1
ATOM 1293 C CA . THR A 1 167 ? -14.578 -8.234 -12.695 1 89.06 167 THR A CA 1
ATOM 1294 C C . THR A 1 167 ? -15.305 -7.008 -12.148 1 89.06 167 THR A C 1
ATOM 1296 O O . THR A 1 167 ? -16.484 -6.793 -12.438 1 89.06 167 THR A O 1
ATOM 1299 N N . PRO A 1 168 ? -14.492 -6.266 -11.336 1 87.5 168 PRO A N 1
ATOM 1300 C CA . PRO A 1 168 ? -15.141 -5.062 -10.812 1 87.5 168 PRO A CA 1
ATOM 1301 C C . PRO A 1 168 ? -15.273 -3.957 -11.859 1 87.5 168 PRO A C 1
ATOM 1303 O O . PRO A 1 168 ? -14.609 -4.008 -12.898 1 87.5 168 PRO A O 1
ATOM 1306 N N . LEU A 1 169 ? -16.141 -2.963 -11.5 1 83.75 169 LEU A N 1
ATOM 1307 C CA . LEU A 1 169 ? -16.219 -1.769 -12.336 1 83.75 169 LEU A CA 1
ATOM 1308 C C . LEU A 1 169 ? -14.961 -0.931 -12.211 1 83.75 169 LEU A C 1
ATOM 1310 O O . LEU A 1 169 ? -14.359 -0.859 -11.141 1 83.75 169 LEU A O 1
ATOM 1314 N N . ARG A 1 170 ? -14.625 -0.534 -13.312 1 78.12 170 ARG A N 1
ATOM 1315 C CA . ARG A 1 170 ? -13.43 0.303 -13.297 1 78.12 170 ARG A CA 1
ATOM 1316 C C . ARG A 1 170 ? -13.688 1.611 -12.555 1 78.12 170 ARG A C 1
ATOM 1318 O O . ARG A 1 170 ? -14.75 2.217 -12.711 1 78.12 170 ARG A O 1
ATOM 1325 N N . PHE A 1 171 ? -12.789 1.857 -11.625 1 75.25 171 PHE A N 1
ATOM 1326 C CA . PHE A 1 171 ? -12.805 3.133 -10.922 1 75.25 171 PHE A CA 1
ATOM 1327 C C . PHE A 1 171 ? -11.633 4.004 -11.344 1 75.25 171 PHE A C 1
ATOM 1329 O O . PHE A 1 171 ? -10.492 3.771 -10.914 1 75.25 171 PHE A O 1
ATOM 1336 N N . ASN A 1 172 ? -11.875 4.844 -12.258 1 73.5 172 ASN A N 1
ATOM 1337 C CA . ASN A 1 172 ? -10.805 5.676 -12.797 1 73.5 172 ASN A CA 1
ATOM 1338 C C . ASN A 1 172 ? -10.734 7.023 -12.086 1 73.5 172 ASN A C 1
ATOM 1340 O O . ASN A 1 172 ? -10.109 7.961 -12.586 1 73.5 172 ASN A O 1
ATOM 1344 N N . ASP A 1 173 ? -11.328 7.031 -10.977 1 85.31 173 ASP A N 1
ATOM 1345 C CA . ASP A 1 173 ? -11.25 8.32 -10.289 1 85.31 173 ASP A CA 1
ATOM 1346 C C . ASP A 1 173 ? -9.875 8.523 -9.664 1 85.31 173 ASP A C 1
ATOM 1348 O O . ASP A 1 173 ? -9.336 7.617 -9.031 1 85.31 173 ASP A O 1
ATOM 1352 N N . ARG A 1 174 ? -9.273 9.516 -10.047 1 84.56 174 ARG A N 1
ATOM 1353 C CA . ARG A 1 174 ? -7.957 9.859 -9.523 1 84.56 174 ARG A CA 1
ATOM 1354 C C . ARG A 1 174 ? -8.062 10.898 -8.406 1 84.56 174 ARG A C 1
ATOM 1356 O O . ARG A 1 174 ? -9.062 11.609 -8.312 1 84.56 174 ARG A O 1
ATOM 1363 N N . TYR A 1 175 ? -7.145 10.875 -7.629 1 90.62 175 TYR A N 1
ATOM 1364 C CA . TYR A 1 175 ? -7.059 11.875 -6.57 1 90.62 175 TYR A CA 1
ATOM 1365 C C . TYR A 1 175 ? -6.965 13.281 -7.156 1 90.62 175 TYR A C 1
ATOM 1367 O O . TYR A 1 175 ? -6.25 13.5 -8.141 1 90.62 175 TYR A O 1
ATOM 1375 N N . VAL A 1 176 ? -7.723 14.164 -6.531 1 89.12 176 VAL A N 1
ATOM 1376 C CA . VAL A 1 176 ? -7.672 15.57 -6.918 1 89.12 176 VAL A CA 1
ATOM 1377 C C . VAL A 1 176 ? -7.066 16.391 -5.785 1 89.12 176 VAL A C 1
ATOM 1379 O O . VAL A 1 176 ? -7.645 16.484 -4.699 1 89.12 176 VAL A O 1
ATOM 1382 N N . ALA A 1 177 ? -5.988 17 -6.078 1 88.94 177 ALA A N 1
ATOM 1383 C CA . ALA A 1 177 ? -5.285 17.812 -5.094 1 88.94 177 ALA A CA 1
ATOM 1384 C C . ALA A 1 177 ? -6.07 19.078 -4.777 1 88.94 177 ALA A C 1
ATOM 1386 O O . ALA A 1 177 ? -6.617 19.719 -5.68 1 88.94 177 ALA A O 1
ATOM 1387 N N . LYS A 1 178 ? -6.145 19.391 -3.521 1 87.44 178 LYS A N 1
ATOM 1388 C CA . LYS A 1 178 ? -6.789 20.625 -3.086 1 87.44 178 LYS A CA 1
ATOM 1389 C C . LYS A 1 178 ? -5.902 21.391 -2.115 1 87.44 178 LYS A C 1
ATOM 1391 O O . LYS A 1 178 ? -5.199 20.797 -1.297 1 87.44 178 LYS A O 1
ATOM 1396 N N . LEU A 1 179 ? -5.883 22.703 -2.303 1 88 179 LEU A N 1
ATOM 1397 C CA . LEU A 1 179 ? -5.219 23.609 -1.382 1 88 179 LEU A CA 1
ATOM 1398 C C . LEU A 1 179 ? -6.168 24.719 -0.935 1 88 179 LEU A C 1
ATOM 1400 O O . LEU A 1 179 ? -6.66 25.484 -1.761 1 88 179 LEU A O 1
ATOM 1404 N N . TYR A 1 180 ? -6.41 24.766 0.378 1 85.5 180 TYR A N 1
ATOM 1405 C CA . TYR A 1 180 ? -7.348 25.719 0.948 1 85.5 180 TYR A CA 1
ATOM 1406 C C . TYR A 1 180 ? -8.703 25.625 0.266 1 85.5 180 TYR A C 1
ATOM 1408 O O . TYR A 1 180 ? -9.32 26.656 -0.046 1 85.5 180 TYR A O 1
ATOM 1416 N N . GLY A 1 181 ? -9.094 24.391 -0.088 1 81.69 181 GLY A N 1
ATOM 1417 C CA . GLY A 1 181 ? -10.406 24.141 -0.665 1 81.69 181 GLY A CA 1
ATOM 1418 C C . GLY A 1 181 ? -10.43 24.297 -2.174 1 81.69 181 GLY A C 1
ATOM 1419 O O . GLY A 1 181 ? -11.438 24 -2.816 1 81.69 181 GLY A O 1
ATOM 1420 N N . PHE A 1 182 ? -9.312 24.688 -2.854 1 86.5 182 PHE A N 1
ATOM 1421 C CA . PHE A 1 182 ? -9.242 24.891 -4.297 1 86.5 182 PHE A CA 1
ATOM 1422 C C . PHE A 1 182 ? -8.508 23.734 -4.969 1 86.5 182 PHE A C 1
ATOM 1424 O O . PHE A 1 182 ? -7.449 23.312 -4.508 1 86.5 182 PHE A O 1
ATOM 1431 N N . ARG A 1 183 ? -9.07 23.359 -6.008 1 88.12 183 ARG A N 1
ATOM 1432 C CA . ARG A 1 183 ? -8.43 22.281 -6.766 1 88.12 183 ARG A CA 1
ATOM 1433 C C . ARG A 1 183 ? -7.133 22.781 -7.406 1 88.12 183 ARG A C 1
ATOM 1435 O O . ARG A 1 183 ? -7.082 23.875 -7.953 1 88.12 183 ARG A O 1
ATOM 1442 N N . VAL A 1 184 ? -6.203 22.016 -7.219 1 86.5 184 VAL A N 1
ATOM 1443 C CA . VAL A 1 184 ? -4.934 22.328 -7.863 1 86.5 184 VAL A CA 1
ATOM 1444 C C . VAL A 1 184 ? -4.902 21.719 -9.266 1 86.5 184 VAL A C 1
ATOM 1446 O O . VAL A 1 184 ? -5.086 20.516 -9.438 1 86.5 184 VAL A O 1
ATOM 1449 N N . HIS A 1 185 ? -4.719 22.5 -10.203 1 83.44 185 HIS A N 1
ATOM 1450 C CA . HIS A 1 185 ? -4.688 22.016 -11.578 1 83.44 185 HIS A CA 1
ATOM 1451 C C . HIS A 1 185 ? -3.432 21.203 -11.852 1 83.44 185 HIS A C 1
ATOM 1453 O O . HIS A 1 185 ? -2.354 21.516 -11.344 1 83.44 185 HIS A O 1
ATOM 1459 N N . ASP A 1 186 ? -3.592 20.297 -12.789 1 78.06 186 ASP A N 1
ATOM 1460 C CA . ASP A 1 186 ? -2.488 19.406 -13.094 1 78.06 186 ASP A CA 1
ATOM 1461 C C . ASP A 1 186 ? -1.28 20.172 -13.625 1 78.06 186 ASP A C 1
ATOM 1463 O O . ASP A 1 186 ? -0.136 19.766 -13.398 1 78.06 186 ASP A O 1
ATOM 1467 N N . SER A 1 187 ? -1.567 21.266 -14.25 1 80.25 187 SER A N 1
ATOM 1468 C CA . SER A 1 187 ? -0.496 22.062 -14.852 1 80.25 187 SER A CA 1
ATOM 1469 C C . SER A 1 187 ? 0.392 22.688 -13.781 1 80.25 187 SER A C 1
ATOM 1471 O O . SER A 1 187 ? 1.551 23.016 -14.039 1 80.25 187 SER A O 1
ATOM 1473 N N . ALA A 1 188 ? -0.201 22.875 -12.656 1 80.94 188 ALA A N 1
ATOM 1474 C CA . ALA A 1 188 ? 0.593 23.438 -11.57 1 80.94 188 ALA A CA 1
ATOM 1475 C C . ALA A 1 188 ? 1.778 22.547 -11.227 1 80.94 188 ALA A C 1
ATOM 1477 O O . ALA A 1 188 ? 2.891 23.031 -11.008 1 80.94 188 ALA A O 1
ATOM 1478 N N . TYR A 1 189 ? 1.507 21.359 -11.281 1 76.38 189 TYR A N 1
ATOM 1479 C CA . TYR A 1 189 ? 2.566 20.406 -10.961 1 76.38 189 TYR A CA 1
ATOM 1480 C C . TYR A 1 189 ? 3.619 20.375 -12.062 1 76.38 189 TYR A C 1
ATOM 1482 O O . TYR A 1 189 ? 4.812 20.234 -11.781 1 76.38 189 TYR A O 1
ATOM 1490 N N . ASP A 1 190 ? 3.088 20.562 -13.219 1 80.44 190 ASP A N 1
ATOM 1491 C CA . ASP A 1 190 ? 4.031 20.625 -14.328 1 80.44 190 ASP A CA 1
ATOM 1492 C C . ASP A 1 190 ? 4.949 21.828 -14.211 1 80.44 190 ASP A C 1
ATOM 1494 O O . ASP A 1 190 ? 6.148 21.734 -14.484 1 80.44 190 ASP A O 1
ATOM 1498 N N . LEU A 1 191 ? 4.363 22.875 -13.844 1 80.75 191 LEU A N 1
ATOM 1499 C CA . LEU A 1 191 ? 5.141 24.094 -13.656 1 80.75 191 LEU A CA 1
ATOM 1500 C C . LEU A 1 191 ? 6.164 23.922 -12.539 1 80.75 191 LEU A C 1
ATOM 1502 O O . LEU A 1 191 ? 7.312 24.344 -12.672 1 80.75 191 LEU A O 1
ATOM 1506 N N . GLN A 1 192 ? 5.73 23.344 -11.547 1 82.44 192 GLN A N 1
ATOM 1507 C CA . GLN A 1 192 ? 6.617 23.094 -10.406 1 82.44 192 GLN A CA 1
ATOM 1508 C C . GLN A 1 192 ? 7.781 22.203 -10.805 1 82.44 192 GLN A C 1
ATOM 1510 O O . GLN A 1 192 ? 8.93 22.453 -10.43 1 82.44 192 GLN A O 1
ATOM 1515 N N . ARG A 1 193 ? 7.453 21.203 -11.508 1 81.38 193 ARG A N 1
ATOM 1516 C CA . ARG A 1 193 ? 8.484 20.281 -11.961 1 81.38 193 ARG A CA 1
ATOM 1517 C C . ARG A 1 193 ? 9.492 20.984 -12.867 1 81.38 193 ARG A C 1
ATOM 1519 O O . ARG A 1 193 ? 10.695 20.734 -12.773 1 81.38 193 ARG A O 1
ATOM 1526 N N . HIS A 1 194 ? 8.953 21.781 -13.695 1 83.12 194 HIS A N 1
ATOM 1527 C CA . HIS A 1 194 ? 9.82 22.562 -14.578 1 83.12 194 HIS A CA 1
ATOM 1528 C C . HIS A 1 194 ? 10.734 23.484 -13.773 1 83.12 194 HIS A C 1
ATOM 1530 O O . HIS A 1 194 ? 11.93 23.578 -14.055 1 83.12 194 HIS A O 1
ATOM 1536 N N . GLU A 1 195 ? 10.18 24.094 -12.859 1 81.25 195 GLU A N 1
ATOM 1537 C CA . GLU A 1 195 ? 10.961 24.969 -12 1 81.25 195 GLU A CA 1
ATOM 1538 C C . GLU A 1 195 ? 12.016 24.188 -11.227 1 81.25 195 GLU A C 1
ATOM 1540 O O . GLU A 1 195 ? 13.148 24.641 -11.078 1 81.25 195 GLU A O 1
ATOM 1545 N N . GLY A 1 196 ? 11.578 23.141 -10.758 1 80.38 196 GLY A N 1
ATOM 1546 C CA . GLY A 1 196 ? 12.508 22.281 -10.039 1 80.38 196 GLY A CA 1
ATOM 1547 C C . GLY A 1 196 ? 13.672 21.828 -10.898 1 80.38 196 GLY A C 1
ATOM 1548 O O . GLY A 1 196 ? 14.82 21.828 -10.445 1 80.38 196 GLY A O 1
ATOM 1549 N N . ASN A 1 197 ? 13.32 21.453 -12.055 1 77.56 197 ASN A N 1
ATOM 1550 C CA . ASN A 1 197 ? 14.359 21.031 -12.992 1 77.56 197 ASN A CA 1
ATOM 1551 C C . ASN A 1 197 ? 15.336 22.156 -13.289 1 77.56 197 ASN A C 1
ATOM 1553 O O . ASN A 1 197 ? 16.547 21.938 -13.398 1 77.56 197 ASN A O 1
ATOM 1557 N N . GLU A 1 198 ? 14.859 23.297 -13.438 1 79.06 198 GLU A N 1
ATOM 1558 C CA . GLU A 1 198 ? 15.695 24.453 -13.695 1 79.06 198 GLU A CA 1
ATOM 1559 C C . GLU A 1 198 ? 16.625 24.75 -12.516 1 79.06 198 GLU A C 1
ATOM 1561 O O . GLU A 1 198 ? 17.797 25.078 -12.703 1 79.06 198 GLU A O 1
ATOM 1566 N N . GLN A 1 199 ? 16.078 24.578 -11.406 1 77.38 199 GLN A N 1
ATOM 1567 C CA . GLN A 1 199 ? 16.875 24.828 -10.203 1 77.38 199 GLN A CA 1
ATOM 1568 C C . GLN A 1 199 ? 17.953 23.781 -10.023 1 77.38 199 GLN A C 1
ATOM 1570 O O . GLN A 1 199 ? 19.078 24.094 -9.617 1 77.38 199 GLN A O 1
ATOM 1575 N N . ARG A 1 200 ? 17.641 22.656 -10.312 1 74.5 200 ARG A N 1
ATOM 1576 C CA . ARG A 1 200 ? 18.625 21.594 -10.227 1 74.5 200 ARG A CA 1
ATOM 1577 C C . ARG A 1 200 ? 19.734 21.781 -11.258 1 74.5 200 ARG A C 1
ATOM 1579 O O . ARG A 1 200 ? 20.906 21.562 -10.953 1 74.5 200 ARG A O 1
ATOM 1586 N N . ARG A 1 201 ? 19.375 22.219 -12.43 1 72.44 201 ARG A N 1
ATOM 1587 C CA . ARG A 1 201 ? 20.344 22.469 -13.484 1 72.44 201 ARG A CA 1
ATOM 1588 C C . ARG A 1 201 ? 21.25 23.656 -13.125 1 72.44 201 ARG A C 1
ATOM 1590 O O . ARG A 1 201 ? 22.453 23.625 -13.398 1 72.44 201 ARG A O 1
ATOM 1597 N N . SER A 1 202 ? 20.625 24.594 -12.508 1 72.38 202 SER A N 1
ATOM 1598 C CA . SER A 1 202 ? 21.375 25.781 -12.117 1 72.38 202 SER A CA 1
ATOM 1599 C C . SER A 1 202 ? 22.391 25.469 -11.016 1 72.38 202 SER A C 1
ATOM 1601 O O . SER A 1 202 ? 23.5 25.984 -11.023 1 72.38 202 SER A O 1
ATOM 1603 N N . VAL A 1 203 ? 22.031 24.625 -10.133 1 70.19 203 VAL A N 1
ATOM 1604 C CA . VAL A 1 203 ? 22.938 24.25 -9.055 1 70.19 203 VAL A CA 1
ATOM 1605 C C . VAL A 1 203 ? 24.062 23.375 -9.609 1 70.19 203 VAL A C 1
ATOM 1607 O O . VAL A 1 203 ? 25.219 23.531 -9.234 1 70.19 203 VAL A O 1
ATOM 1610 N N . GLN A 1 204 ? 23.641 22.547 -10.477 1 66.5 204 GLN A N 1
ATOM 1611 C CA . GLN A 1 204 ? 24.641 21.703 -11.125 1 66.5 204 GLN A CA 1
ATOM 1612 C C . GLN A 1 204 ? 25.594 22.547 -11.977 1 66.5 204 GLN A C 1
ATOM 1614 O O . GLN A 1 204 ? 26.797 22.281 -12 1 66.5 204 GLN A O 1
ATOM 1619 N N . GLN A 1 205 ? 25.078 23.469 -12.633 1 62.16 205 GLN A N 1
ATOM 1620 C CA . GLN A 1 205 ? 25.922 24.359 -13.43 1 62.16 205 GLN A CA 1
ATOM 1621 C C . GLN A 1 205 ? 26.781 25.25 -12.539 1 62.16 205 GLN A C 1
ATOM 1623 O O . GLN A 1 205 ? 27.938 25.516 -12.852 1 62.16 205 GLN A O 1
ATOM 1628 N N . ARG A 1 206 ? 26.266 25.734 -11.438 1 57.62 206 ARG A N 1
ATOM 1629 C CA . ARG A 1 206 ? 27.047 26.547 -10.508 1 57.62 206 ARG A CA 1
ATOM 1630 C C . ARG A 1 206 ? 28.109 25.688 -9.82 1 57.62 206 ARG A C 1
ATOM 1632 O O . ARG A 1 206 ? 29.219 26.172 -9.547 1 57.62 206 ARG A O 1
ATOM 1639 N N . ALA A 1 207 ? 27.781 24.516 -9.578 1 57.69 207 ALA A N 1
ATOM 1640 C CA . ALA A 1 207 ? 28.766 23.609 -9 1 57.69 207 ALA A CA 1
ATOM 1641 C C . ALA A 1 207 ? 29.844 23.234 -10.016 1 57.69 207 ALA A C 1
ATOM 1643 O O . ALA A 1 207 ? 31 23.031 -9.656 1 57.69 207 ALA A O 1
ATOM 1644 N N . GLY A 1 208 ? 29.484 23.141 -11.289 1 50.12 208 GLY A N 1
ATOM 1645 C CA . GLY A 1 208 ? 30.438 22.906 -12.352 1 50.12 208 GLY A CA 1
ATOM 1646 C C . GLY A 1 208 ? 31.297 24.125 -12.648 1 50.12 208 GLY A C 1
ATOM 1647 O O . GLY A 1 208 ? 32.469 23.984 -13.055 1 50.12 208 GLY A O 1
ATOM 1648 N N . SER A 1 209 ? 30.734 25.281 -12.523 1 52.84 209 SER A N 1
ATOM 1649 C CA . SER A 1 209 ? 31.5 26.484 -12.828 1 52.84 209 SER A CA 1
ATOM 1650 C C . SER A 1 209 ? 32.562 26.75 -11.75 1 52.84 209 SER A C 1
ATOM 1652 O O . SER A 1 209 ? 33.594 27.328 -12.031 1 52.84 209 SER A O 1
ATOM 1654 N N . THR A 1 210 ? 32.25 26.422 -10.508 1 44.59 210 THR A N 1
ATOM 1655 C CA . THR A 1 210 ? 33.25 26.688 -9.492 1 44.59 210 THR A CA 1
ATOM 1656 C C . THR A 1 210 ? 34.438 25.719 -9.625 1 44.59 210 THR A C 1
ATOM 1658 O O . THR A 1 210 ? 35.531 26.031 -9.211 1 44.59 210 THR A O 1
ATOM 1661 N N . SER A 1 211 ? 34.125 24.594 -10.07 1 40.72 211 SER A N 1
ATOM 1662 C CA . SER A 1 211 ? 35.219 23.656 -10.195 1 40.72 211 SER A CA 1
ATOM 1663 C C . SER A 1 211 ? 36.125 24.016 -11.383 1 40.72 211 SER A C 1
ATOM 1665 O O . SER A 1 211 ? 37.25 23.516 -11.5 1 40.72 211 SER A O 1
ATOM 1667 N N . ALA A 1 212 ? 35.531 24.703 -12.375 1 38.84 212 ALA A N 1
ATOM 1668 C CA . ALA A 1 212 ? 36.375 25 -13.516 1 38.84 212 ALA A CA 1
ATOM 1669 C C . ALA A 1 212 ? 37.281 26.188 -13.234 1 38.84 212 ALA A C 1
ATOM 1671 O O . ALA A 1 212 ? 38.188 26.516 -14.023 1 38.84 212 ALA A O 1
ATOM 1672 N N . ALA A 1 213 ? 36.75 27.047 -12.266 1 37.41 213 ALA A N 1
ATOM 1673 C CA . ALA A 1 213 ? 37.562 28.25 -12.086 1 37.41 213 ALA A CA 1
ATOM 1674 C C . ALA A 1 213 ? 38.875 27.938 -11.375 1 37.41 213 ALA A C 1
ATOM 1676 O O . ALA A 1 213 ? 39.781 28.781 -11.297 1 37.41 213 ALA A O 1
ATOM 1677 N N . LEU A 1 214 ? 38.719 26.875 -10.523 1 35.38 214 LEU A N 1
ATOM 1678 C CA . LEU A 1 214 ? 39.969 26.719 -9.805 1 35.38 214 LEU A CA 1
ATOM 1679 C C . LEU A 1 214 ? 41.094 26.266 -10.734 1 35.38 214 LEU A C 1
ATOM 1681 O O . LEU A 1 214 ? 42.25 26.203 -10.344 1 35.38 214 LEU A O 1
ATOM 1685 N N . THR A 1 215 ? 40.531 25.609 -11.789 1 35.47 215 THR A N 1
ATOM 1686 C CA . THR A 1 215 ? 41.656 24.922 -12.406 1 35.47 215 THR A CA 1
ATOM 1687 C C . THR A 1 215 ? 42.5 25.875 -13.234 1 35.47 215 THR A C 1
ATOM 1689 O O . THR A 1 215 ? 43.5 25.469 -13.859 1 35.47 215 THR A O 1
ATOM 1692 N N . THR A 1 216 ? 41.844 27.078 -13.375 1 30.72 216 THR A N 1
ATOM 1693 C CA . THR A 1 216 ? 42.562 27.719 -14.484 1 30.72 216 THR A CA 1
ATOM 1694 C C . THR A 1 216 ? 43.938 28.188 -14.047 1 30.72 216 THR A C 1
ATOM 1696 O O . THR A 1 216 ? 44.812 28.438 -14.891 1 30.72 216 THR A O 1
ATOM 1699 N N . SER A 1 217 ? 43.875 28.734 -12.781 1 28.98 217 SER A N 1
ATOM 1700 C CA . SER A 1 217 ? 44.969 29.719 -12.688 1 28.98 217 SER A CA 1
ATOM 1701 C C . SER A 1 217 ? 46.312 29.031 -12.789 1 28.98 217 SER A C 1
ATOM 1703 O O . SER A 1 217 ? 47.344 29.703 -12.875 1 28.98 217 SER A O 1
ATOM 1705 N N . ALA A 1 218 ? 46.344 27.875 -12.094 1 28.67 218 ALA A N 1
ATOM 1706 C CA . ALA A 1 218 ? 47.719 27.641 -11.688 1 28.67 218 ALA A CA 1
ATOM 1707 C C . ALA A 1 218 ? 48.594 27.312 -12.891 1 28.67 218 ALA A C 1
ATOM 1709 O O . ALA A 1 218 ? 49.344 26.328 -12.883 1 28.67 218 ALA A O 1
ATOM 1710 N N . GLY A 1 219 ? 48.188 27.844 -14.031 1 22.33 219 GLY A N 1
ATOM 1711 C CA . GLY A 1 219 ? 48.812 27.312 -15.234 1 22.33 219 GLY A CA 1
ATOM 1712 C C . GLY A 1 219 ? 50.312 27.406 -15.211 1 22.33 219 GLY A C 1
ATOM 1713 O O . GLY A 1 219 ? 51 26.688 -15.961 1 22.33 219 GLY A O 1
ATOM 1714 N N . ASN A 1 220 ? 50.812 28.609 -14.898 1 23.05 220 ASN A N 1
ATOM 1715 C CA . ASN A 1 220 ? 52 28.922 -15.711 1 23.05 220 ASN A CA 1
ATOM 1716 C C . ASN A 1 220 ? 53.219 28.156 -15.227 1 23.05 220 ASN A C 1
ATOM 1718 O O . ASN A 1 220 ? 54.312 28.359 -15.75 1 23.05 220 ASN A O 1
ATOM 1722 N N . ARG A 1 221 ? 53.25 27.812 -13.93 1 21.5 221 ARG A N 1
ATOM 1723 C CA . ARG A 1 221 ? 54.656 27.844 -13.539 1 21.5 221 ARG A CA 1
ATOM 1724 C C . ARG A 1 221 ? 55.5 26.953 -14.445 1 21.5 221 ARG A C 1
ATOM 1726 O O . ARG A 1 221 ? 54.938 26.094 -15.156 1 21.5 221 ARG A O 1
ATOM 1733 N N . ALA A 1 222 ? 56.75 26.453 -13.797 1 19.22 222 ALA A N 1
ATOM 1734 C CA . ALA A 1 222 ? 58.125 26.156 -14.172 1 19.22 222 ALA A CA 1
ATOM 1735 C C . ALA A 1 222 ? 58.219 24.844 -14.922 1 19.22 222 ALA A C 1
ATOM 1737 O O . ALA A 1 222 ? 57.688 23.812 -14.469 1 19.22 222 ALA A O 1
ATOM 1738 N N . LYS A 1 223 ? 58.406 24.844 -16.203 1 23.05 223 LYS A N 1
ATOM 1739 C CA . LYS A 1 223 ? 58.688 23.891 -17.266 1 23.05 223 LYS A CA 1
ATOM 1740 C C . LYS A 1 223 ? 59.812 22.953 -16.891 1 23.05 223 LYS A C 1
ATOM 1742 O O . LYS A 1 223 ? 60.375 22.266 -17.75 1 23.05 223 LYS A O 1
ATOM 1747 N N . ASN A 1 224 ? 60.188 22.781 -15.5 1 18.23 224 ASN A N 1
ATOM 1748 C CA . ASN A 1 224 ? 61.531 22.156 -15.398 1 18.23 224 ASN A CA 1
ATOM 1749 C C . ASN A 1 224 ? 61.594 20.859 -16.203 1 18.23 224 ASN A C 1
ATOM 1751 O O . ASN A 1 224 ? 60.562 20.188 -16.406 1 18.23 224 ASN A O 1
ATOM 1755 N N . SER A 1 225 ? 62.812 20.578 -16.781 1 21.77 225 SER A N 1
ATOM 1756 C CA . SER A 1 225 ? 63.562 19.75 -17.719 1 21.77 225 SER A CA 1
ATOM 1757 C C . SER A 1 225 ? 63.562 18.281 -17.312 1 21.77 225 SER A C 1
ATOM 1759 O O . SER A 1 225 ? 64.562 17.781 -16.797 1 21.77 225 SER A O 1
ATOM 1761 N N . THR A 1 226 ? 62.469 17.797 -16.766 1 19.88 226 THR A N 1
ATOM 1762 C CA . THR A 1 226 ? 62.75 16.422 -16.344 1 19.88 226 THR A CA 1
ATOM 1763 C C . THR A 1 226 ? 63.281 15.602 -17.516 1 19.88 226 THR A C 1
ATOM 1765 O O . THR A 1 226 ? 62.656 15.523 -18.562 1 19.88 226 THR A O 1
ATOM 1768 N N . VAL A 1 227 ? 64.688 15.391 -17.484 1 20.48 227 VAL A N 1
ATOM 1769 C CA . VAL A 1 227 ? 65.562 14.523 -18.219 1 20.48 227 VAL A CA 1
ATOM 1770 C C . VAL A 1 227 ? 65.062 13.102 -18.25 1 20.48 227 VAL A C 1
ATOM 1772 O O . VAL A 1 227 ? 64.75 12.516 -17.203 1 20.48 227 VAL A O 1
ATOM 1775 N N . THR A 1 228 ? 64.25 12.828 -19.141 1 20.83 228 THR A N 1
ATOM 1776 C CA . THR A 1 228 ? 63.656 11.539 -19.469 1 20.83 228 THR A CA 1
ATOM 1777 C C . THR A 1 228 ? 64.75 10.477 -19.672 1 20.83 228 THR A C 1
ATOM 1779 O O . THR A 1 228 ? 65.5 10.539 -20.625 1 20.83 228 THR A O 1
ATOM 1782 N N . SER A 1 229 ? 65.625 10.328 -18.531 1 19.03 229 SER A N 1
ATOM 1783 C CA . SER A 1 229 ? 66.688 9.336 -18.828 1 19.03 229 SER A CA 1
ATOM 1784 C C . SER A 1 229 ? 66.062 8.047 -19.359 1 19.03 229 SER A C 1
ATOM 1786 O O . SER A 1 229 ? 65 7.598 -18.891 1 19.03 229 SER A O 1
ATOM 1788 N N . SER A 1 230 ? 66.312 7.805 -20.594 1 20.88 230 SER A N 1
ATOM 1789 C CA . SER A 1 230 ? 66.062 6.699 -21.516 1 20.88 230 SER A CA 1
ATOM 1790 C C . SER A 1 230 ? 66.562 5.375 -20.938 1 20.88 230 SER A C 1
ATOM 1792 O O . SER A 1 230 ? 66.562 4.355 -21.625 1 20.88 230 SER A O 1
ATOM 1794 N N . ILE A 1 231 ? 66.562 5.262 -19.516 1 18.98 231 ILE A N 1
ATOM 1795 C CA . ILE A 1 231 ? 67.438 4.105 -19.281 1 18.98 231 ILE A CA 1
ATOM 1796 C C . ILE A 1 231 ? 66.875 2.881 -19.984 1 18.98 231 ILE A C 1
ATOM 1798 O O . ILE A 1 231 ? 65.688 2.611 -19.906 1 18.98 231 ILE A O 1
ATOM 1802 N N . LEU A 1 232 ? 67.688 2.273 -20.828 1 19.64 232 LEU A N 1
ATOM 1803 C CA . LEU A 1 232 ? 67.812 1.182 -21.797 1 19.64 232 LEU A CA 1
ATOM 1804 C C . LEU A 1 232 ? 67.562 -0.164 -21.109 1 19.64 232 LEU A C 1
ATOM 1806 O O . LEU A 1 232 ? 67.562 -1.209 -21.766 1 19.64 232 LEU A O 1
ATOM 1810 N N . GLY A 1 233 ? 67 -0.136 -19.797 1 18.66 233 GLY A N 1
ATOM 1811 C CA . GLY A 1 233 ? 67.438 -1.421 -19.297 1 18.66 233 GLY A CA 1
ATOM 1812 C C . GLY A 1 233 ? 67.062 -2.588 -20.172 1 18.66 233 GLY A C 1
ATOM 1813 O O . GLY A 1 233 ? 66.062 -2.504 -20.891 1 18.66 233 GLY A O 1
ATOM 1814 N N . THR A 1 234 ? 67.938 -3.641 -20.219 1 19.22 234 THR A N 1
ATOM 1815 C CA . THR A 1 234 ? 68.375 -4.887 -20.844 1 19.22 234 THR A CA 1
ATOM 1816 C C . THR A 1 234 ? 67.375 -5.98 -20.656 1 19.22 234 THR A C 1
ATOM 1818 O O . THR A 1 234 ? 66.688 -6.02 -19.625 1 19.22 234 THR A O 1
ATOM 1821 N N . THR A 1 235 ? 67.062 -6.73 -21.719 1 19.88 235 THR A N 1
ATOM 1822 C CA . THR A 1 235 ? 66.25 -7.812 -22.312 1 19.88 235 THR A CA 1
ATOM 1823 C C . THR A 1 235 ? 66.562 -9.133 -21.609 1 19.88 235 THR A C 1
ATOM 1825 O O . THR A 1 235 ? 65.938 -10.164 -21.938 1 19.88 235 THR A O 1
ATOM 1828 N N . SER A 1 236 ? 67.312 -9.328 -20.406 1 18.19 236 SER A N 1
ATOM 1829 C CA . SER A 1 236 ? 67.938 -10.648 -20.359 1 18.19 236 SER A CA 1
ATOM 1830 C C . SER A 1 236 ? 66.875 -11.75 -20.312 1 18.19 236 SER A C 1
ATOM 1832 O O . SER A 1 236 ? 65.812 -11.602 -19.656 1 18.19 236 SER A O 1
ATOM 1834 N N . THR A 1 237 ? 66.938 -12.789 -21.234 1 19.5 237 THR A N 1
ATOM 1835 C CA . THR A 1 237 ? 66.375 -14.055 -21.734 1 19.5 237 THR A CA 1
ATOM 1836 C C . THR A 1 237 ? 66.562 -15.148 -20.688 1 19.5 237 THR A C 1
ATOM 1838 O O . THR A 1 237 ? 66.188 -16.312 -20.922 1 19.5 237 THR A O 1
ATOM 1841 N N . ALA A 1 238 ? 66.812 -15.078 -19.344 1 17.53 238 ALA A N 1
ATOM 1842 C CA . ALA A 1 238 ? 67.438 -16.25 -18.766 1 17.53 238 ALA A CA 1
ATOM 1843 C C . ALA A 1 238 ? 66.562 -17.484 -18.859 1 17.53 238 ALA A C 1
ATOM 1845 O O . ALA A 1 238 ? 65.375 -17.391 -18.594 1 17.53 238 ALA A O 1
ATOM 1846 N N . HIS A 1 239 ? 67.062 -18.594 -19.469 1 19.55 239 HIS A N 1
ATOM 1847 C CA . HIS A 1 239 ? 66.875 -19.984 -19.844 1 19.55 239 HIS A CA 1
ATOM 1848 C C . HIS A 1 239 ? 66.688 -20.859 -18.625 1 19.55 239 HIS A C 1
ATOM 1850 O O . HIS A 1 239 ? 66.625 -22.094 -18.734 1 19.55 239 HIS A O 1
ATOM 1856 N N . ARG A 1 240 ? 66.125 -20.469 -17.438 1 18.47 240 ARG A N 1
ATOM 1857 C CA . ARG A 1 240 ? 66.562 -21.391 -16.391 1 18.47 240 ARG A CA 1
ATOM 1858 C C . ARG A 1 240 ? 66.188 -22.828 -16.75 1 18.47 240 ARG A C 1
ATOM 1860 O O . ARG A 1 240 ? 65.062 -23.062 -17.266 1 18.47 240 ARG A O 1
ATOM 1867 N N . LEU A 1 241 ? 67.062 -23.828 -16.297 1 18.56 241 LEU A N 1
ATOM 1868 C CA . LEU A 1 241 ? 67.562 -25.203 -16.312 1 18.56 241 LEU A CA 1
ATOM 1869 C C . LEU A 1 241 ? 66.625 -26.141 -15.562 1 18.56 241 LEU A C 1
ATOM 1871 O O . LEU A 1 241 ? 66.75 -27.359 -15.695 1 18.56 241 LEU A O 1
ATOM 1875 N N . THR A 1 242 ? 65.438 -25.828 -14.883 1 18.97 242 THR A N 1
ATOM 1876 C CA . THR A 1 242 ? 65.5 -26.75 -13.75 1 18.97 242 THR A CA 1
ATOM 1877 C C . THR A 1 242 ? 65.438 -28.203 -14.234 1 18.97 242 THR A C 1
ATOM 1879 O O . THR A 1 242 ? 64.938 -28.469 -15.312 1 18.97 242 THR A O 1
ATOM 1882 N N . PRO A 1 243 ? 65.438 -29.188 -13.117 1 20.33 243 PRO A N 1
ATOM 1883 C CA . PRO A 1 243 ? 66.062 -30.422 -12.711 1 20.33 243 PRO A CA 1
ATOM 1884 C C . PRO A 1 243 ? 65.438 -31.672 -13.266 1 20.33 243 PRO A C 1
ATOM 1886 O O . PRO A 1 243 ? 64.25 -31.609 -13.711 1 20.33 243 PRO A O 1
ATOM 1889 N N . PRO A 1 244 ? 66 -32.875 -12.883 1 20.05 244 PRO A N 1
ATOM 1890 C CA . PRO A 1 244 ? 66.25 -34.281 -13.242 1 20.05 244 PRO A CA 1
ATOM 1891 C C . PRO A 1 244 ? 65.062 -35.188 -12.844 1 20.05 244 PRO A C 1
ATOM 1893 O O . PRO A 1 244 ? 65.125 -36.375 -13.109 1 20.05 244 PRO A O 1
ATOM 1896 N N . ALA A 1 245 ? 63.812 -34.844 -12.531 1 19.59 245 ALA A N 1
ATOM 1897 C CA . ALA A 1 245 ? 63.312 -35.875 -11.633 1 19.59 245 ALA A CA 1
ATOM 1898 C C . ALA A 1 245 ? 63.219 -37.219 -12.344 1 19.59 245 ALA A C 1
ATOM 1900 O O . ALA A 1 245 ? 62.406 -37.375 -13.281 1 19.59 245 ALA A O 1
ATOM 1901 N N . ARG A 1 246 ? 64.25 -38.062 -12.344 1 17.77 246 ARG A N 1
ATOM 1902 C CA . ARG A 1 246 ? 64.312 -39.438 -12.836 1 17.77 246 ARG A CA 1
ATOM 1903 C C . ARG A 1 246 ? 63.344 -40.312 -12.07 1 17.77 246 ARG A C 1
ATOM 1905 O O . ARG A 1 246 ? 63.031 -41.438 -12.5 1 17.77 246 ARG A O 1
ATOM 1912 N N . HIS A 1 247 ? 62.625 -40.062 -10.961 1 18.52 247 HIS A N 1
ATOM 1913 C CA . HIS A 1 247 ? 62.594 -41.312 -10.234 1 18.52 247 HIS A CA 1
ATOM 1914 C C . HIS A 1 247 ? 61.875 -42.406 -11.023 1 18.52 247 HIS A C 1
ATOM 1916 O O . HIS A 1 247 ? 60.625 -42.344 -11.148 1 18.52 247 HIS A O 1
ATOM 1922 N N . HIS A 1 248 ? 62.188 -42.625 -12.359 1 16.72 248 HIS A N 1
ATOM 1923 C CA . HIS A 1 248 ? 61.688 -43.906 -12.836 1 16.72 248 HIS A CA 1
ATOM 1924 C C . HIS A 1 248 ? 62.344 -45.062 -12.086 1 16.72 248 HIS A C 1
ATOM 1926 O O . HIS A 1 248 ? 63.531 -45.375 -12.336 1 16.72 248 HIS A O 1
ATOM 1932 N N . LYS A 1 249 ? 62.406 -45.281 -10.828 1 17.09 249 LYS A N 1
ATOM 1933 C CA . LYS A 1 249 ? 62.719 -46.625 -10.312 1 17.09 249 LYS A CA 1
ATOM 1934 C C . LYS A 1 249 ? 62.125 -47.719 -11.188 1 17.09 249 LYS A C 1
ATOM 1936 O O . LYS A 1 249 ? 61.156 -47.469 -11.93 1 17.09 249 LYS A O 1
ATOM 1941 N N . LEU A 1 250 ? 62.188 -48.938 -10.492 1 19.8 250 LEU A N 1
ATOM 1942 C CA . LEU A 1 250 ? 62.281 -50.375 -10.398 1 19.8 250 LEU A CA 1
ATOM 1943 C C . LEU A 1 250 ? 60.906 -51.031 -10.578 1 19.8 250 LEU A C 1
ATOM 1945 O O . LEU A 1 250 ? 59.906 -50.5 -10.078 1 19.8 250 LEU A O 1
ATOM 1949 N N . MET B 1 1 ? 15.633 24.703 19.344 1 54.56 1 MET B N 1
ATOM 1950 C CA . MET B 1 1 ? 14.18 24.844 19.297 1 54.56 1 MET B CA 1
ATOM 1951 C C . MET B 1 1 ? 13.547 24.391 20.609 1 54.56 1 MET B C 1
ATOM 1953 O O . MET B 1 1 ? 13.922 23.344 21.156 1 54.56 1 MET B O 1
ATOM 1957 N N . ASN B 1 2 ? 13.039 25.344 21.438 1 73.12 2 ASN B N 1
ATOM 1958 C CA . ASN B 1 2 ? 12.594 25.109 22.812 1 73.12 2 ASN B CA 1
ATOM 1959 C C . ASN B 1 2 ? 11.297 24.312 22.859 1 73.12 2 ASN B C 1
ATOM 1961 O O . ASN B 1 2 ? 10.234 24.828 22.516 1 73.12 2 ASN B O 1
ATOM 1965 N N . LEU B 1 3 ? 11.367 23.031 22.828 1 85.44 3 LEU B N 1
ATOM 1966 C CA . LEU B 1 3 ? 10.234 22.125 22.969 1 85.44 3 LEU B CA 1
ATOM 1967 C C . LEU B 1 3 ? 9.891 21.906 24.438 1 85.44 3 LEU B C 1
ATOM 1969 O O . LEU B 1 3 ? 10.781 21.719 25.266 1 85.44 3 LEU B O 1
ATOM 1973 N N . SER B 1 4 ? 8.656 22.125 24.781 1 88.25 4 SER B N 1
ATOM 1974 C CA . SER B 1 4 ? 8.203 21.828 26.125 1 88.25 4 SER B CA 1
ATOM 1975 C C . SER B 1 4 ? 8.328 20.344 26.438 1 88.25 4 SER B C 1
ATOM 1977 O O . SER B 1 4 ? 8.375 19.516 25.531 1 88.25 4 SER B O 1
ATOM 1979 N N . PRO B 1 5 ? 8.414 20.031 27.703 1 88.38 5 PRO B N 1
ATOM 1980 C CA . PRO B 1 5 ? 8.469 18.625 28.078 1 88.38 5 PRO B CA 1
ATOM 1981 C C . PRO B 1 5 ? 7.242 17.844 27.609 1 88.38 5 PRO B C 1
ATOM 1983 O O . PRO B 1 5 ? 7.363 16.672 27.219 1 88.38 5 PRO B O 1
ATOM 1986 N N . TRP B 1 6 ? 6.117 18.438 27.672 1 91.69 6 TRP B N 1
ATOM 1987 C CA . TRP B 1 6 ? 4.902 17.766 27.219 1 91.69 6 TRP B CA 1
ATOM 1988 C C . TRP B 1 6 ? 4.992 17.438 25.734 1 91.69 6 TRP B C 1
ATOM 1990 O O . TRP B 1 6 ? 4.664 16.312 25.328 1 91.69 6 TRP B O 1
ATOM 2000 N N . MET B 1 7 ? 5.43 18.375 24.984 1 93.19 7 MET B N 1
ATOM 2001 C CA . MET B 1 7 ? 5.566 18.156 23.547 1 93.19 7 MET B CA 1
ATOM 2002 C C . MET B 1 7 ? 6.562 17.047 23.25 1 93.19 7 MET B C 1
ATOM 2004 O O . MET B 1 7 ? 6.332 16.219 22.359 1 93.19 7 MET B O 1
ATOM 2008 N N . GLN B 1 8 ? 7.594 17.047 24 1 92.62 8 GLN B N 1
ATOM 2009 C CA . GLN B 1 8 ? 8.609 16.016 23.828 1 92.62 8 GLN B CA 1
ATOM 2010 C C . GLN B 1 8 ? 8.031 14.633 24.109 1 92.62 8 GLN B C 1
ATOM 2012 O O . GLN B 1 8 ? 8.297 13.68 23.375 1 92.62 8 GLN B O 1
ATOM 2017 N N . GLN B 1 9 ? 7.324 14.586 25.188 1 91.56 9 GLN B N 1
ATOM 2018 C CA . GLN B 1 9 ? 6.695 13.312 25.531 1 91.56 9 GLN B CA 1
ATOM 2019 C C . GLN B 1 9 ? 5.73 12.852 24.438 1 91.56 9 GLN B C 1
ATOM 2021 O O . GLN B 1 9 ? 5.703 11.672 24.078 1 91.56 9 GLN B O 1
ATOM 2026 N N . LEU B 1 10 ? 4.938 13.766 23.938 1 93.31 10 LEU B N 1
ATOM 2027 C CA . LEU B 1 10 ? 3.975 13.453 22.891 1 93.31 10 LEU B CA 1
ATOM 2028 C C . LEU B 1 10 ? 4.676 12.93 21.641 1 93.31 10 LEU B C 1
ATOM 2030 O O . LEU B 1 10 ? 4.273 11.914 21.078 1 93.31 10 LEU B O 1
ATOM 2034 N N . LEU B 1 11 ? 5.734 13.617 21.234 1 95.38 11 LEU B N 1
ATOM 2035 C CA . LEU B 1 11 ? 6.391 13.352 19.969 1 95.38 11 LEU B CA 1
ATOM 2036 C C . LEU B 1 11 ? 7.297 12.125 20.062 1 95.38 11 LEU B C 1
ATOM 2038 O O . LEU B 1 11 ? 7.715 11.57 19.047 1 95.38 11 LEU B O 1
ATOM 2042 N N . ASN B 1 12 ? 7.613 11.703 21.266 1 94.25 12 ASN B N 1
ATOM 2043 C CA . ASN B 1 12 ? 8.43 10.508 21.469 1 94.25 12 ASN B CA 1
ATOM 2044 C C . ASN B 1 12 ? 7.602 9.234 21.344 1 94.25 12 ASN B C 1
ATOM 2046 O O . ASN B 1 12 ? 8.148 8.133 21.25 1 94.25 12 ASN B O 1
ATOM 2050 N N . LYS B 1 13 ? 6.297 9.414 21.375 1 95 13 LYS B N 1
ATOM 2051 C CA . LYS B 1 13 ? 5.434 8.266 21.125 1 95 13 LYS B CA 1
ATOM 2052 C C . LYS B 1 13 ? 5.5 7.828 19.672 1 95 13 LYS B C 1
ATOM 2054 O O . LYS B 1 13 ? 5.293 8.641 18.766 1 95 13 LYS B O 1
ATOM 2059 N N . PRO B 1 14 ? 5.695 6.555 19.422 1 95.31 14 PRO B N 1
ATOM 2060 C CA . PRO B 1 14 ? 5.789 6.078 18.031 1 95.31 14 PRO B CA 1
ATOM 2061 C C . PRO B 1 14 ? 4.531 6.387 17.219 1 95.31 14 PRO B C 1
ATOM 2063 O O . PRO B 1 14 ? 4.613 6.594 16.016 1 95.31 14 PRO B O 1
ATOM 2066 N N . GLU B 1 15 ? 3.4 6.426 17.859 1 95.06 15 GLU B N 1
ATOM 2067 C CA . GLU B 1 15 ? 2.131 6.68 17.188 1 95.06 15 GLU B CA 1
ATOM 2068 C C . GLU B 1 15 ? 2.084 8.094 16.609 1 95.06 15 GLU B C 1
ATOM 2070 O O . GLU B 1 15 ? 1.232 8.406 15.773 1 95.06 15 GLU B O 1
ATOM 2075 N N . ASN B 1 16 ? 2.992 8.969 17.094 1 96.5 16 ASN B N 1
ATOM 2076 C CA . ASN B 1 16 ? 3.01 10.359 16.641 1 96.5 16 ASN B CA 1
ATOM 2077 C C . ASN B 1 16 ? 4.242 10.656 15.789 1 96.5 16 ASN B C 1
ATOM 2079 O O . ASN B 1 16 ? 4.617 11.812 15.609 1 96.5 16 ASN B O 1
ATOM 2083 N N . SER B 1 17 ? 4.793 9.617 15.211 1 96.81 17 SER B N 1
ATOM 2084 C CA . SER B 1 17 ? 6.07 9.734 14.516 1 96.81 17 SER B CA 1
ATOM 2085 C C . SER B 1 17 ? 5.941 10.625 13.273 1 96.81 17 SER B C 1
ATOM 2087 O O . SER B 1 17 ? 6.926 11.211 12.82 1 96.81 17 SER B O 1
ATOM 2089 N N . PHE B 1 18 ? 4.73 10.766 12.727 1 98.06 18 PHE B N 1
ATOM 2090 C CA . PHE B 1 18 ? 4.543 11.586 11.539 1 98.06 18 PHE B CA 1
ATOM 2091 C C . PHE B 1 18 ? 4.562 13.07 11.898 1 98.06 18 PHE B C 1
ATOM 2093 O O . PHE B 1 18 ? 4.836 13.914 11.047 1 98.06 18 PHE B O 1
ATOM 2100 N N . MET B 1 19 ? 4.223 13.43 13.094 1 98.06 19 MET B N 1
ATOM 2101 C CA . MET B 1 19 ? 4.121 14.828 13.5 1 98.06 19 MET B CA 1
ATOM 2102 C C . MET B 1 19 ? 5.504 15.43 13.719 1 98.06 19 MET B C 1
ATOM 2104 O O . MET B 1 19 ? 6.469 14.711 13.969 1 98.06 19 MET B O 1
ATOM 2108 N N . CYS B 1 20 ? 5.59 16.609 13.555 1 97.25 20 CYS B N 1
ATOM 2109 C CA . CYS B 1 20 ? 6.824 17.328 13.859 1 97.25 20 CYS B CA 1
ATOM 2110 C C . CYS B 1 20 ? 6.625 18.297 15.008 1 97.25 20 CYS B C 1
ATOM 2112 O O . CYS B 1 20 ? 5.492 18.562 15.414 1 97.25 20 CYS B O 1
ATOM 2114 N N . ALA B 1 21 ? 7.715 18.781 15.484 1 96.75 21 ALA B N 1
ATOM 2115 C CA . ALA B 1 21 ? 7.672 19.672 16.641 1 96.75 21 ALA B CA 1
ATOM 2116 C C . ALA B 1 21 ? 7.223 21.078 16.234 1 96.75 21 ALA B C 1
ATOM 2118 O O . ALA B 1 21 ? 7.781 21.672 15.305 1 96.75 21 ALA B O 1
ATOM 2119 N N . VAL B 1 22 ? 6.211 21.531 16.938 1 97.56 22 VAL B N 1
ATOM 2120 C CA . VAL B 1 22 ? 5.785 22.922 16.766 1 97.56 22 VAL B CA 1
ATOM 2121 C C . VAL B 1 22 ? 6.586 23.828 17.703 1 97.56 22 VAL B C 1
ATOM 2123 O O . VAL B 1 22 ? 6.707 23.547 18.906 1 97.56 22 VAL B O 1
ATOM 2126 N N . ASP B 1 23 ? 7.102 24.875 17.141 1 95.44 23 ASP B N 1
ATOM 2127 C CA . ASP B 1 23 ? 7.855 25.797 18 1 95.44 23 ASP B CA 1
ATOM 2128 C C . ASP B 1 23 ? 6.965 26.422 19.062 1 95.44 23 ASP B C 1
ATOM 2130 O O . ASP B 1 23 ? 5.855 26.875 18.781 1 95.44 23 ASP B O 1
ATOM 2134 N N . SER B 1 24 ? 7.508 26.547 20.281 1 93.31 24 SER B N 1
ATOM 2135 C CA . SER B 1 24 ? 6.746 27.141 21.375 1 93.31 24 SER B CA 1
ATOM 2136 C C . SER B 1 24 ? 6.355 28.578 21.047 1 93.31 24 SER B C 1
ATOM 2138 O O . SER B 1 24 ? 5.281 29.031 21.438 1 93.31 24 SER B O 1
ATOM 2140 N N . SER B 1 25 ? 7.246 29.25 20.375 1 94.12 25 SER B N 1
ATOM 2141 C CA . SER B 1 25 ? 6.957 30.625 20 1 94.12 25 SER B CA 1
ATOM 2142 C C . SER B 1 25 ? 5.723 30.719 19.109 1 94.12 25 SER B C 1
ATOM 2144 O O . SER B 1 25 ? 4.969 31.688 19.172 1 94.12 25 SER B O 1
ATOM 2146 N N . TYR B 1 26 ? 5.535 29.734 18.312 1 96.38 26 TYR B N 1
ATOM 2147 C CA . TYR B 1 26 ? 4.363 29.688 17.453 1 96.38 26 TYR B CA 1
ATOM 2148 C C . TYR B 1 26 ? 3.088 29.5 18.266 1 96.38 26 TYR B C 1
ATOM 2150 O O . TYR B 1 26 ? 2.078 30.156 18 1 96.38 26 TYR B O 1
ATOM 2158 N N . VAL B 1 27 ? 3.135 28.656 19.219 1 95.31 27 VAL B N 1
ATOM 2159 C CA . VAL B 1 27 ? 1.98 28.344 20.047 1 95.31 27 VAL B CA 1
ATOM 2160 C C . VAL B 1 27 ? 1.634 29.531 20.938 1 95.31 27 VAL B C 1
ATOM 2162 O O . VAL B 1 27 ? 0.463 29.766 21.234 1 95.31 27 VAL B O 1
ATOM 2165 N N . LEU B 1 28 ? 2.619 30.297 21.297 1 93.62 28 LEU B N 1
ATOM 2166 C CA . LEU B 1 28 ? 2.436 31.422 22.203 1 93.62 28 LEU B CA 1
ATOM 2167 C C . LEU B 1 28 ? 1.79 32.594 21.469 1 93.62 28 LEU B C 1
ATOM 2169 O O . LEU B 1 28 ? 1.212 33.5 22.109 1 93.62 28 LEU B O 1
ATOM 2173 N N . ASP B 1 29 ? 1.913 32.625 20.219 1 95 29 ASP B N 1
ATOM 2174 C CA . ASP B 1 29 ? 1.335 33.719 19.438 1 95 29 ASP B CA 1
ATOM 2175 C C . ASP B 1 29 ? -0.171 33.531 19.266 1 95 29 ASP B C 1
ATOM 2177 O O . ASP B 1 29 ? -0.612 32.688 18.484 1 95 29 ASP B O 1
ATOM 2181 N N . LYS B 1 30 ? -0.955 34.375 19.812 1 92.69 30 LYS B N 1
ATOM 2182 C CA . LYS B 1 30 ? -2.41 34.281 19.812 1 92.69 30 LYS B CA 1
ATOM 2183 C C . LYS B 1 30 ? -2.979 34.375 18.406 1 92.69 30 LYS B C 1
ATOM 2185 O O . LYS B 1 30 ? -4.043 33.844 18.109 1 92.69 30 LYS B O 1
ATOM 2190 N N . PHE B 1 31 ? -2.254 35.062 17.562 1 95 31 PHE B N 1
ATOM 2191 C CA . PHE B 1 31 ? -2.713 35.219 16.188 1 95 31 PHE B CA 1
ATOM 2192 C C . PHE B 1 31 ? -2.818 33.844 15.5 1 95 31 PHE B C 1
ATOM 2194 O O . PHE B 1 31 ? -3.713 33.656 14.68 1 95 31 PHE B O 1
ATOM 2201 N N . ASN B 1 32 ? -1.899 33.031 15.875 1 95.56 32 ASN B N 1
ATOM 2202 C CA . ASN B 1 32 ? -1.869 31.703 15.258 1 95.56 32 ASN B CA 1
ATOM 2203 C C . ASN B 1 32 ? -2.984 30.812 15.781 1 95.56 32 ASN B C 1
ATOM 2205 O O . ASN B 1 32 ? -3.25 29.75 15.227 1 95.56 32 ASN B O 1
ATOM 2209 N N . LEU B 1 33 ? -3.707 31.203 16.797 1 95.75 33 LEU B N 1
ATOM 2210 C CA . LEU B 1 33 ? -4.688 30.359 17.453 1 95.75 33 LEU B CA 1
ATOM 2211 C C . LEU B 1 33 ? -6.105 30.844 17.172 1 95.75 33 LEU B C 1
ATOM 2213 O O . LEU B 1 33 ? -7.074 30.234 17.641 1 95.75 33 LEU B O 1
ATOM 2217 N N . VAL B 1 34 ? -6.207 31.844 16.391 1 94.38 34 VAL B N 1
ATOM 2218 C CA . VAL B 1 34 ? -7.512 32.438 16.109 1 94.38 34 VAL B CA 1
ATOM 2219 C C . VAL B 1 34 ? -8.414 31.375 15.461 1 94.38 34 VAL B C 1
ATOM 2221 O O . VAL B 1 34 ? -7.988 30.641 14.562 1 94.38 34 VAL B O 1
ATOM 2224 N N . GLY B 1 35 ? -9.688 31.297 15.914 1 93.62 35 GLY B N 1
ATOM 2225 C CA . GLY B 1 35 ? -10.672 30.422 15.305 1 93.62 35 GLY B CA 1
ATOM 2226 C C . GLY B 1 35 ? -10.734 29.047 15.961 1 93.62 35 GLY B C 1
ATOM 2227 O O . GLY B 1 35 ? -11.68 28.281 15.742 1 93.62 35 GLY B O 1
ATOM 2228 N N . LEU B 1 36 ? -9.711 28.719 16.766 1 94.62 36 LEU B N 1
ATOM 2229 C CA . LEU B 1 36 ? -9.688 27.422 17.422 1 94.62 36 LEU B CA 1
ATOM 2230 C C . LEU B 1 36 ? -10.836 27.281 18.406 1 94.62 36 LEU B C 1
ATOM 2232 O O . LEU B 1 36 ? -11.242 26.156 18.734 1 94.62 36 LEU B O 1
ATOM 2236 N N . GLU B 1 37 ? -11.344 28.453 18.906 1 92.94 37 GLU B N 1
ATOM 2237 C CA . GLU B 1 37 ? -12.422 28.438 19.891 1 92.94 37 GLU B CA 1
ATOM 2238 C C . GLU B 1 37 ? -13.688 27.797 19.328 1 92.94 37 GLU B C 1
ATOM 2240 O O . GLU B 1 37 ? -14.508 27.266 20.062 1 92.94 37 GLU B O 1
ATOM 2245 N N . GLU B 1 38 ? -13.852 27.828 18 1 92.19 38 GLU B N 1
ATOM 2246 C CA . GLU B 1 38 ? -15.016 27.234 17.344 1 92.19 38 GLU B CA 1
ATOM 2247 C C . GLU B 1 38 ? -15 25.719 17.484 1 92.19 38 GLU B C 1
ATOM 2249 O O . GLU B 1 38 ? -16.062 25.094 17.641 1 92.19 38 GLU B O 1
ATOM 2254 N N . ILE B 1 39 ? -13.844 25.172 17.5 1 91.94 39 ILE B N 1
ATOM 2255 C CA . ILE B 1 39 ? -13.695 23.719 17.562 1 91.94 39 ILE B CA 1
ATOM 2256 C C . ILE B 1 39 ? -13.445 23.29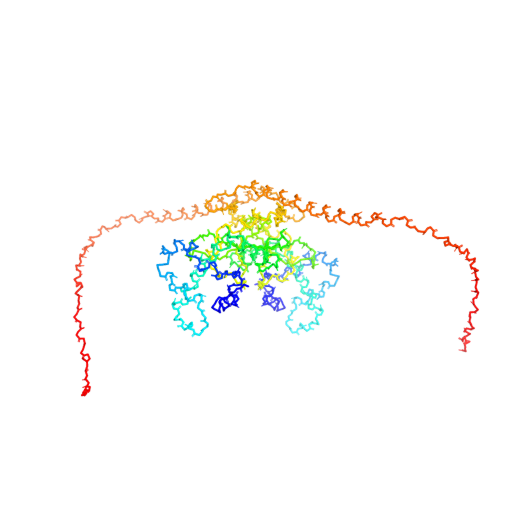7 19.016 1 91.94 39 ILE B C 1
ATOM 2258 O O . ILE B 1 39 ? -13.938 22.25 19.453 1 91.94 39 ILE B O 1
ATOM 2262 N N . MET B 1 40 ? -12.719 24.203 19.672 1 93.12 40 MET B N 1
ATOM 2263 C CA . MET B 1 40 ? -12.328 23.938 21.047 1 93.12 40 MET B CA 1
ATOM 2264 C C . MET B 1 40 ? -12.539 25.172 21.922 1 93.12 40 MET B C 1
ATOM 2266 O O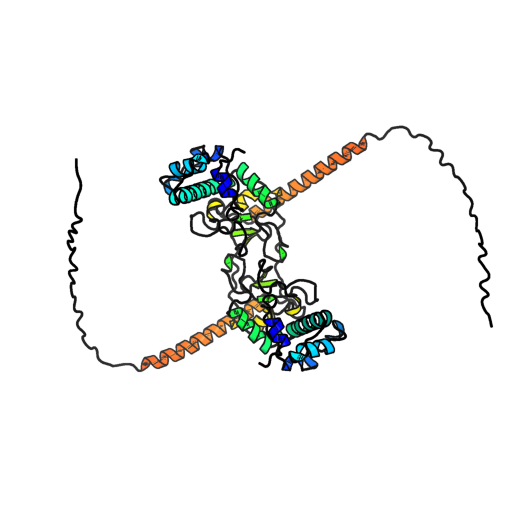 . MET B 1 40 ? -11.617 25.969 22.109 1 93.12 40 MET B O 1
ATOM 2270 N N . PRO B 1 41 ? -13.641 25.234 22.562 1 91.06 41 PRO B N 1
ATOM 2271 C CA . PRO B 1 41 ? -13.969 26.422 23.344 1 91.06 41 PRO B CA 1
ATOM 2272 C C . PRO B 1 41 ? -12.953 26.703 24.453 1 91.06 41 PRO B C 1
ATOM 2274 O O . PRO B 1 41 ? -12.625 27.859 24.703 1 91.06 41 PRO B O 1
ATOM 2277 N N . ASP B 1 42 ? -12.414 25.75 25.094 1 89.19 42 ASP B N 1
ATOM 2278 C CA . ASP B 1 42 ? -11.445 25.953 26.172 1 89.19 42 ASP B CA 1
ATOM 2279 C C . ASP B 1 42 ? -10.031 25.625 25.703 1 89.19 42 ASP B C 1
ATOM 2281 O O . ASP B 1 42 ? -9.289 24.922 26.391 1 89.19 42 ASP B O 1
ATOM 2285 N N . TYR B 1 43 ? -9.734 26.203 24.516 1 93.81 43 TYR B N 1
ATOM 2286 C CA . TYR B 1 43 ? -8.43 25.859 23.953 1 93.81 43 TYR B CA 1
ATOM 2287 C C . TYR B 1 43 ? -7.305 26.453 24.797 1 93.81 43 TYR B C 1
ATOM 2289 O O . TYR B 1 43 ? -6.18 25.953 24.781 1 93.81 43 TYR B O 1
ATOM 2297 N N . GLN B 1 44 ? -7.531 27.484 25.625 1 91.12 44 GLN B N 1
ATOM 2298 C CA . GLN B 1 44 ? -6.504 28.141 26.422 1 91.12 44 GLN B CA 1
ATOM 2299 C C . GLN B 1 44 ? -5.961 27.203 27.5 1 91.12 44 GLN B C 1
ATOM 2301 O O . GLN B 1 44 ? -4.762 27.188 27.781 1 91.12 44 GLN B O 1
ATOM 2306 N N . THR B 1 45 ? -6.883 26.5 28.078 1 89.38 45 THR B N 1
ATOM 2307 C CA . THR B 1 45 ? -6.453 25.531 29.078 1 89.38 45 THR B CA 1
ATOM 2308 C C . THR B 1 45 ? -5.551 24.469 28.438 1 89.38 45 THR B C 1
ATOM 2310 O O . THR B 1 45 ? -4.531 24.094 29.016 1 89.38 45 THR B O 1
ATOM 2313 N N . ALA B 1 46 ? -5.934 24.047 27.281 1 93 46 ALA B N 1
ATOM 2314 C CA . ALA B 1 46 ? -5.129 23.062 26.562 1 93 46 ALA B CA 1
ATOM 2315 C C . ALA B 1 46 ? -3.766 23.641 26.172 1 93 46 ALA B C 1
ATOM 2317 O O . ALA B 1 46 ? -2.744 22.953 26.281 1 93 46 ALA B O 1
ATOM 2318 N N . ALA B 1 47 ? -3.742 24.891 25.812 1 93.31 47 ALA B N 1
ATOM 2319 C CA . ALA B 1 47 ? -2.492 25.547 25.453 1 93.31 47 ALA B CA 1
ATOM 2320 C C . ALA B 1 47 ? -1.538 25.609 26.641 1 93.31 47 ALA B C 1
ATOM 2322 O O . ALA B 1 47 ? -0.329 25.422 26.484 1 93.31 47 ALA B O 1
ATOM 2323 N N . ARG B 1 48 ? -2.068 25.797 27.781 1 90.19 48 ARG B N 1
ATOM 2324 C CA . ARG B 1 48 ? -1.257 25.859 28.984 1 90.19 48 ARG B CA 1
ATOM 2325 C C . ARG B 1 48 ? -0.625 24.516 29.297 1 90.19 48 ARG B C 1
ATOM 2327 O O . ARG B 1 48 ? 0.537 24.438 29.703 1 90.19 48 ARG B O 1
ATOM 2334 N N . VAL B 1 49 ? -1.4 23.5 29.047 1 90.38 49 VAL B N 1
ATOM 2335 C CA . VAL B 1 49 ? -0.885 22.156 29.281 1 90.38 49 VAL B CA 1
ATOM 2336 C C . VAL B 1 49 ? 0.257 21.859 28.312 1 90.38 49 VAL B C 1
ATOM 2338 O O . VAL B 1 49 ? 1.298 21.328 28.719 1 90.38 49 VAL B O 1
ATOM 2341 N N . VAL B 1 50 ? 0.11 22.234 27.078 1 93.25 50 VAL B N 1
ATOM 2342 C CA . VAL B 1 50 ? 1.076 21.953 26.016 1 93.25 50 VAL B CA 1
ATOM 2343 C C . VAL B 1 50 ? 2.379 22.703 26.297 1 93.25 50 VAL B C 1
ATOM 2345 O O . VAL B 1 50 ? 3.467 22.188 26.031 1 93.25 50 VAL B O 1
ATOM 2348 N N . LEU B 1 51 ? 2.258 23.891 26.922 1 91.12 51 LEU B N 1
ATOM 2349 C CA . LEU B 1 51 ? 3.426 24.75 27.078 1 91.12 51 LEU B CA 1
ATOM 2350 C C . LEU B 1 51 ? 4.039 24.562 28.469 1 91.12 51 LEU B C 1
ATOM 2352 O O . LEU B 1 51 ? 5.137 25.062 28.734 1 91.12 51 LEU B O 1
ATOM 2356 N N . GLN B 1 52 ? 3.352 23.781 29.344 1 78.44 52 GLN B N 1
ATOM 2357 C CA . GLN B 1 52 ? 3.758 23.75 30.75 1 78.44 52 GLN B CA 1
ATOM 2358 C C . GLN B 1 52 ? 4.945 22.812 30.938 1 78.44 52 GLN B C 1
ATOM 2360 O O . GLN B 1 52 ? 5.137 21.859 30.188 1 78.44 52 GLN B O 1
ATOM 2365 N N . PRO B 1 53 ? 5.809 23.203 31.938 1 67.5 53 PRO B N 1
ATOM 2366 C CA . PRO B 1 53 ? 6.898 22.328 32.375 1 67.5 53 PRO B CA 1
ATOM 2367 C C . PRO B 1 53 ? 6.398 21.062 33.062 1 67.5 53 PRO B C 1
ATOM 2369 O O . PRO B 1 53 ? 5.23 20.984 33.438 1 67.5 53 PRO B O 1
ATOM 2372 N N . TYR B 1 54 ? 7.133 19.75 33.062 1 58.12 54 TYR B N 1
ATOM 2373 C CA . TYR B 1 54 ? 6.828 18.406 33.531 1 58.12 54 TYR B CA 1
ATOM 2374 C C . TYR B 1 54 ? 6.051 18.453 34.844 1 58.12 54 TYR B C 1
ATOM 2376 O O . TYR B 1 54 ? 5.203 17.578 35.094 1 58.12 54 TYR B O 1
ATOM 2384 N N . SER B 1 55 ? 6.5 19.156 35.75 1 52.47 55 SER B N 1
ATOM 2385 C CA . SER B 1 55 ? 6.055 19.031 37.125 1 52.47 55 SER B CA 1
ATOM 2386 C C . SER B 1 55 ? 4.535 19.109 37.219 1 52.47 55 SER B C 1
ATOM 2388 O O . SER B 1 55 ? 3.939 18.578 38.156 1 52.47 55 SER B O 1
ATOM 2390 N N . ARG B 1 56 ? 3.896 19.734 36.438 1 53.91 56 ARG B N 1
ATOM 2391 C CA . ARG B 1 56 ? 2.486 20.031 36.656 1 53.91 56 ARG B CA 1
ATOM 2392 C C . ARG B 1 56 ? 1.595 19.188 35.75 1 53.91 56 ARG B C 1
ATOM 2394 O O . ARG B 1 56 ? 0.376 19.375 35.719 1 53.91 56 ARG B O 1
ATOM 2401 N N . VAL B 1 57 ? 2.092 18.344 34.938 1 54.53 57 VAL B N 1
ATOM 2402 C CA . VAL B 1 57 ? 1.267 17.75 33.906 1 54.53 57 VAL B CA 1
ATOM 2403 C C . VAL B 1 57 ? 0.345 16.688 34.5 1 54.53 57 VAL B C 1
ATOM 2405 O O . VAL B 1 57 ? 0.663 15.5 34.5 1 54.53 57 VAL B O 1
ATOM 2408 N N . ALA B 1 58 ? 0.231 16.766 35.812 1 55.34 58 ALA B N 1
ATOM 2409 C CA . ALA B 1 58 ? -0.766 15.828 36.312 1 55.34 58 ALA B CA 1
ATOM 2410 C C . ALA B 1 58 ? -2.111 16.031 35.625 1 55.34 58 ALA B C 1
ATOM 2412 O O . ALA B 1 58 ? -3.078 16.469 36.25 1 55.34 58 ALA B O 1
ATOM 2413 N N . ALA B 1 59 ? -2.033 16.281 34.344 1 62.94 59 ALA B N 1
ATOM 2414 C CA . ALA B 1 59 ? -3.346 16.531 33.75 1 62.94 59 ALA B CA 1
ATOM 2415 C C . ALA B 1 59 ? -4.164 15.25 33.688 1 62.94 59 ALA B C 1
ATOM 2417 O O . ALA B 1 59 ? -3.613 14.164 33.469 1 62.94 59 ALA B O 1
ATOM 2418 N N . ASP B 1 60 ? -5.328 15.328 34.188 1 78.25 60 ASP B N 1
ATOM 2419 C CA . ASP B 1 60 ? -6.277 14.227 34.062 1 78.25 60 ASP B CA 1
ATOM 2420 C C . ASP B 1 60 ? -6.395 13.766 32.625 1 78.25 60 ASP B C 1
ATOM 2422 O O . ASP B 1 60 ? -5.844 14.391 31.719 1 78.25 60 ASP B O 1
ATOM 2426 N N . SER B 1 61 ? -6.848 12.633 32.406 1 81.5 61 SER B N 1
ATOM 2427 C CA . SER B 1 61 ? -6.965 11.977 31.109 1 81.5 61 SER B CA 1
ATOM 2428 C C . SER B 1 61 ? -7.672 12.875 30.094 1 81.5 61 SER B C 1
ATOM 2430 O O . SER B 1 61 ? -7.273 12.945 28.938 1 81.5 61 SER B O 1
ATOM 2432 N N . ASN B 1 62 ? -8.602 13.594 30.594 1 84.75 62 ASN B N 1
ATOM 2433 C CA . ASN B 1 62 ? -9.352 14.469 29.688 1 84.75 62 ASN B CA 1
ATOM 2434 C C . ASN B 1 62 ? -8.516 15.664 29.234 1 84.75 62 ASN B C 1
ATOM 2436 O O . ASN B 1 62 ? -8.539 16.031 28.062 1 84.75 62 ASN B O 1
ATOM 2440 N N . ALA B 1 63 ? -7.797 16.25 30.188 1 86.5 63 ALA B N 1
ATOM 2441 C CA . ALA B 1 63 ? -6.941 17.391 29.875 1 86.5 63 ALA B CA 1
ATOM 2442 C C . ALA B 1 63 ? -5.859 17 28.875 1 86.5 63 ALA B C 1
ATOM 2444 O O . ALA B 1 63 ? -5.516 17.781 27.969 1 86.5 63 ALA B O 1
ATOM 2445 N N . GLN B 1 64 ? -5.406 15.773 29.047 1 88.88 64 GLN B N 1
ATOM 2446 C CA . GLN B 1 64 ? -4.383 15.281 28.125 1 88.88 64 GLN B CA 1
ATOM 2447 C C . GLN B 1 64 ? -4.941 15.117 26.719 1 88.88 64 GLN B C 1
ATOM 2449 O O . GLN B 1 64 ? -4.289 15.477 25.734 1 88.88 64 GLN B O 1
ATOM 2454 N N . SER B 1 65 ? -6.117 14.586 26.656 1 91.38 65 SER B N 1
ATOM 2455 C CA . SER B 1 65 ? -6.762 14.398 25.359 1 91.38 65 SER B CA 1
ATOM 2456 C C . SER B 1 65 ? -7.023 15.734 24.672 1 91.38 65 SER B C 1
ATOM 2458 O O . SER B 1 65 ? -6.855 15.859 23.469 1 91.38 65 SER B O 1
ATOM 2460 N N . GLU B 1 66 ? -7.434 16.672 25.484 1 92.94 66 GLU B N 1
ATOM 2461 C CA . GLU B 1 66 ? -7.691 18 24.938 1 92.94 66 GLU B CA 1
ATOM 2462 C C . GLU B 1 66 ? -6.395 18.656 24.469 1 92.94 66 GLU B C 1
ATOM 2464 O O . GLU B 1 66 ? -6.379 19.344 23.453 1 92.94 66 GLU B O 1
ATOM 2469 N N . ALA B 1 67 ? -5.41 18.469 25.266 1 94.31 67 ALA B N 1
ATOM 2470 C CA . ALA B 1 67 ? -4.113 19.031 24.891 1 94.31 67 ALA B CA 1
ATOM 2471 C C . ALA B 1 67 ? -3.611 18.422 23.594 1 94.31 67 ALA B C 1
ATOM 2473 O O . ALA B 1 67 ? -3.049 19.125 22.75 1 94.31 67 ALA B O 1
ATOM 2474 N N . GLU B 1 68 ? -3.822 17.141 23.422 1 95.12 68 GLU B N 1
ATOM 2475 C CA . GLU B 1 68 ? -3.414 16.484 22.188 1 95.12 68 GLU B CA 1
ATOM 2476 C C . GLU B 1 68 ? -4.195 17.016 20.984 1 95.12 68 GLU B C 1
ATOM 2478 O O . GLU B 1 68 ? -3.627 17.25 19.922 1 95.12 68 GLU B O 1
ATOM 2483 N N . LEU B 1 69 ? -5.465 17.156 21.234 1 96.5 69 LEU B N 1
ATOM 2484 C CA . LEU B 1 69 ? -6.297 17.734 20.188 1 96.5 69 LEU B CA 1
ATOM 2485 C C . LEU B 1 69 ? -5.824 19.141 19.828 1 96.5 69 LEU B C 1
ATOM 2487 O O . LEU B 1 69 ? -5.68 19.469 18.656 1 96.5 69 LEU B O 1
ATOM 2491 N N . PHE B 1 70 ? -5.559 19.922 20.859 1 96.56 70 PHE B N 1
ATOM 2492 C CA . PHE B 1 70 ? -5.07 21.281 20.641 1 96.56 70 PHE B CA 1
ATOM 2493 C C . PHE B 1 70 ? -3.777 21.281 19.844 1 96.56 70 PHE B C 1
ATOM 2495 O O . PHE B 1 70 ? -3.645 22.016 18.859 1 96.56 70 PHE B O 1
ATOM 2502 N N . TYR B 1 71 ? -2.881 20.438 20.25 1 97.25 71 TYR B N 1
ATOM 2503 C CA . TYR B 1 71 ? -1.6 20.359 19.562 1 97.25 71 TYR B CA 1
ATOM 2504 C C . TYR B 1 71 ? -1.793 19.984 18.109 1 97.25 71 TYR B C 1
ATOM 2506 O O . TYR B 1 71 ? -1.151 20.547 17.219 1 97.25 71 TYR B O 1
ATOM 2514 N N . GLY B 1 72 ? -2.656 19.016 17.859 1 98.06 72 GLY B N 1
ATOM 2515 C CA . GLY B 1 72 ? -2.947 18.594 16.5 1 98.06 72 GLY B CA 1
ATOM 2516 C C . GLY B 1 72 ? -3.475 19.703 15.633 1 98.06 72 GLY B C 1
ATOM 2517 O O . GLY B 1 72 ? -3.039 19.875 14.492 1 98.06 72 GLY B O 1
ATOM 2518 N N . LEU B 1 73 ? -4.41 20.438 16.188 1 97.69 73 LEU B N 1
ATOM 2519 C CA . LEU B 1 73 ? -5.004 21.547 15.438 1 97.69 73 LEU B CA 1
ATOM 2520 C C . LEU B 1 73 ? -3.965 22.625 15.133 1 97.69 73 LEU B C 1
ATOM 2522 O O . LEU B 1 73 ? -3.932 23.156 14.023 1 97.69 73 LEU B O 1
ATOM 2526 N N . VAL B 1 74 ? -3.115 22.859 16.062 1 98.12 74 VAL B N 1
ATOM 2527 C CA . VAL B 1 74 ? -2.064 23.844 15.859 1 98.12 74 VAL B CA 1
ATOM 2528 C C . VAL B 1 74 ? -1.029 23.328 14.875 1 98.12 74 VAL B C 1
ATOM 2530 O O . VAL B 1 74 ? -0.521 24.062 14.039 1 98.12 74 VAL B O 1
ATOM 2533 N N . HIS B 1 75 ? -0.734 22.062 15.023 1 98.5 75 HIS B N 1
ATOM 2534 C CA . HIS B 1 75 ? 0.214 21.422 14.117 1 98.5 75 HIS B CA 1
ATOM 2535 C C . HIS B 1 75 ? -0.217 21.562 12.664 1 98.5 75 HIS B C 1
ATOM 2537 O O . HIS B 1 75 ? 0.607 21.859 11.797 1 98.5 75 HIS B O 1
ATOM 2543 N N . ALA B 1 76 ? -1.449 21.391 12.406 1 98.06 76 ALA B N 1
ATOM 2544 C CA . ALA B 1 76 ? -1.997 21.5 11.062 1 98.06 76 ALA B CA 1
ATOM 2545 C C . ALA B 1 76 ? -1.712 22.875 10.461 1 98.06 76 ALA B C 1
ATOM 2547 O O . ALA B 1 76 ? -1.468 23 9.258 1 98.06 76 ALA B O 1
ATOM 2548 N N . ARG B 1 77 ? -1.741 23.828 11.266 1 97.62 77 ARG B N 1
ATOM 2549 C CA . ARG B 1 77 ? -1.462 25.188 10.812 1 97.62 77 ARG B CA 1
ATOM 2550 C C . ARG B 1 77 ? 0.039 25.422 10.664 1 97.62 77 ARG B C 1
ATOM 2552 O O . ARG B 1 77 ? 0.487 26.031 9.695 1 97.62 77 ARG B O 1
ATOM 2559 N N . TYR B 1 78 ? 0.737 24.938 11.625 1 98.38 78 TYR B N 1
ATOM 2560 C CA . TYR B 1 78 ? 2.178 25.156 11.695 1 98.38 78 TYR B CA 1
ATOM 2561 C C . TYR B 1 78 ? 2.877 24.562 10.477 1 98.38 78 TYR B C 1
ATOM 2563 O O . TYR B 1 78 ? 3.783 25.188 9.914 1 98.38 78 TYR B O 1
ATOM 2571 N N . VAL B 1 79 ? 2.461 23.406 9.977 1 98.31 79 VAL B N 1
ATOM 2572 C CA . VAL B 1 79 ? 3.152 22.688 8.906 1 98.31 79 VAL B CA 1
ATOM 2573 C C . VAL B 1 79 ? 2.904 23.391 7.574 1 98.31 79 VAL B C 1
ATOM 2575 O O . VAL B 1 79 ? 3.518 23.047 6.562 1 98.31 79 VAL B O 1
ATOM 2578 N N . MET B 1 80 ? 2.061 24.391 7.605 1 97.06 80 MET B N 1
ATOM 2579 C CA . MET B 1 80 ? 1.812 25.172 6.398 1 97.06 80 MET B CA 1
ATOM 2580 C C . MET B 1 80 ? 2.699 26.406 6.355 1 97.06 80 MET B C 1
ATOM 2582 O O . MET B 1 80 ? 2.695 27.141 5.367 1 97.06 80 MET B O 1
ATOM 2586 N N . THR B 1 81 ? 3.477 26.641 7.379 1 97.38 81 THR B N 1
ATOM 2587 C CA . THR B 1 81 ? 4.438 27.734 7.422 1 97.38 81 THR B CA 1
ATOM 2588 C C . THR B 1 81 ? 5.781 27.297 6.848 1 97.38 81 THR B C 1
ATOM 2590 O O . THR B 1 81 ? 6.043 26.094 6.699 1 97.38 81 THR B O 1
ATOM 2593 N N . PRO B 1 82 ? 6.594 28.297 6.531 1 96.94 82 PRO B N 1
ATOM 2594 C CA . PRO B 1 82 ? 7.914 27.938 6.016 1 96.94 82 PRO B CA 1
ATOM 2595 C C . PRO B 1 82 ? 8.719 27.078 6.992 1 96.94 82 PRO B C 1
ATOM 2597 O O . PRO B 1 82 ? 9.391 26.125 6.582 1 96.94 82 PRO B O 1
ATOM 2600 N N . ARG B 1 83 ? 8.68 27.422 8.25 1 97.19 83 ARG B N 1
ATOM 2601 C CA . ARG B 1 83 ? 9.414 26.656 9.25 1 97.19 83 ARG B CA 1
ATOM 2602 C C . ARG B 1 83 ? 8.852 25.25 9.383 1 97.19 83 ARG B C 1
ATOM 2604 O O . ARG B 1 83 ? 9.609 24.281 9.484 1 97.19 83 ARG B O 1
ATOM 2611 N N . GLY B 1 84 ? 7.551 25.125 9.422 1 98 84 GLY B N 1
ATOM 2612 C CA . GLY B 1 84 ? 6.91 23.812 9.461 1 98 84 GLY B CA 1
ATOM 2613 C C . GLY B 1 84 ? 7.207 22.969 8.242 1 98 84 GLY B C 1
ATOM 2614 O O . GLY B 1 84 ? 7.488 21.781 8.367 1 98 84 GLY B O 1
ATOM 2615 N N . ILE B 1 85 ? 7.164 23.531 7.09 1 98.06 85 ILE B N 1
ATOM 2616 C CA . ILE B 1 85 ? 7.445 22.844 5.836 1 98.06 85 ILE B CA 1
ATOM 2617 C C . ILE B 1 85 ? 8.883 22.328 5.844 1 98.06 85 ILE B C 1
ATOM 2619 O O . ILE B 1 85 ? 9.148 21.203 5.398 1 98.06 85 ILE B O 1
ATOM 2623 N N . ALA B 1 86 ? 9.75 23.141 6.355 1 97.88 86 ALA B N 1
ATOM 2624 C CA . ALA B 1 86 ? 11.148 22.734 6.438 1 97.88 86 ALA B CA 1
ATOM 2625 C C . ALA B 1 86 ? 11.305 21.469 7.289 1 97.88 86 ALA B C 1
ATOM 2627 O O . ALA B 1 86 ? 12.062 20.562 6.934 1 97.88 86 ALA B O 1
ATOM 2628 N N . LYS B 1 87 ? 10.641 21.422 8.383 1 97.81 87 LYS B N 1
ATOM 2629 C CA . LYS B 1 87 ? 10.711 20.25 9.266 1 97.81 87 LYS B CA 1
ATOM 2630 C C . LYS B 1 87 ? 10.109 19.016 8.594 1 97.81 87 LYS B C 1
ATOM 2632 O O . LYS B 1 87 ? 10.648 17.922 8.703 1 97.81 87 LYS B O 1
ATOM 2637 N N . ILE B 1 88 ? 8.992 19.203 7.93 1 98.38 88 ILE B N 1
ATOM 2638 C CA . ILE B 1 88 ? 8.336 18.109 7.223 1 98.38 88 ILE B CA 1
ATOM 2639 C C . ILE B 1 88 ? 9.25 17.594 6.105 1 98.38 88 ILE B C 1
ATOM 2641 O O . ILE B 1 88 ? 9.367 16.391 5.895 1 98.38 88 ILE B O 1
ATOM 2645 N N . LEU B 1 89 ? 9.836 18.547 5.43 1 97.75 89 LEU B N 1
ATOM 2646 C CA . LEU B 1 89 ? 10.719 18.188 4.324 1 97.75 89 LEU B CA 1
ATOM 2647 C C . LEU B 1 89 ? 11.898 17.359 4.816 1 97.75 89 LEU B C 1
ATOM 2649 O O . LEU B 1 89 ? 12.328 16.422 4.148 1 97.75 89 LEU B O 1
ATOM 2653 N N . GLU B 1 90 ? 12.422 17.719 5.91 1 97.56 90 GLU B N 1
ATOM 2654 C CA . GLU B 1 90 ? 13.516 16.953 6.504 1 97.56 90 GLU B CA 1
ATOM 2655 C C . GLU B 1 90 ? 13.094 15.5 6.75 1 97.56 90 GLU B C 1
ATOM 2657 O O . GLU B 1 90 ? 13.836 14.57 6.426 1 97.56 90 GLU B O 1
ATOM 2662 N N . LYS B 1 91 ? 11.984 15.32 7.285 1 97.56 91 LYS B N 1
ATOM 2663 C CA . LYS B 1 91 ? 11.453 13.984 7.539 1 97.56 91 LYS B CA 1
ATOM 2664 C C . LYS B 1 91 ? 11.172 13.25 6.234 1 97.56 91 LYS B C 1
ATOM 2666 O O . LYS B 1 91 ? 11.398 12.039 6.133 1 97.56 91 LYS B O 1
ATOM 2671 N N . TYR B 1 92 ? 10.672 13.977 5.277 1 98.06 92 TYR B N 1
ATOM 2672 C CA . TYR B 1 92 ? 10.375 13.438 3.959 1 98.06 92 TYR B CA 1
ATOM 2673 C C . TYR B 1 92 ? 11.633 12.891 3.297 1 98.06 92 TYR B C 1
ATOM 2675 O O . TYR B 1 92 ? 11.641 11.758 2.795 1 98.06 92 TYR B O 1
ATOM 2683 N N . VAL B 1 93 ? 12.633 13.664 3.307 1 97.25 93 VAL B N 1
ATOM 2684 C CA . VAL B 1 93 ? 13.891 13.289 2.67 1 97.25 93 VAL B CA 1
ATOM 2685 C C . VAL B 1 93 ? 14.508 12.102 3.4 1 97.25 93 VAL B C 1
ATOM 2687 O O . VAL B 1 93 ? 15.125 11.234 2.777 1 97.25 93 VAL B O 1
ATOM 2690 N N . ALA B 1 94 ? 14.273 12.016 4.664 1 97.06 94 ALA B N 1
ATOM 2691 C CA . ALA B 1 94 ? 14.789 10.914 5.473 1 97.06 94 ALA B CA 1
ATOM 2692 C C . ALA B 1 94 ? 13.938 9.664 5.301 1 97.06 94 ALA B C 1
ATOM 2694 O O . ALA B 1 94 ? 14.305 8.586 5.77 1 97.06 94 ALA B O 1
ATOM 2695 N N . GLY B 1 95 ? 12.781 9.812 4.668 1 96.56 95 GLY B N 1
ATOM 2696 C CA . GLY B 1 95 ? 11.906 8.68 4.434 1 96.56 95 GLY B CA 1
ATOM 2697 C C . GLY B 1 95 ? 11.102 8.281 5.66 1 96.56 95 GLY B C 1
ATOM 2698 O O . GLY B 1 95 ? 10.703 7.125 5.801 1 96.56 95 GLY B O 1
ATOM 2699 N N . CYS B 1 96 ? 10.844 9.195 6.496 1 96.62 96 CYS B N 1
ATOM 2700 C CA . CYS B 1 96 ? 10.211 8.906 7.777 1 96.62 96 CYS B CA 1
ATOM 2701 C C . CYS B 1 96 ? 8.75 8.531 7.59 1 96.62 96 CYS B C 1
ATOM 2703 O O . CYS B 1 96 ? 8.172 7.828 8.422 1 96.62 96 CYS B O 1
ATOM 2705 N N . PHE B 1 97 ? 8.156 8.93 6.5 1 97.81 97 PHE B N 1
ATOM 2706 C CA . PHE B 1 97 ? 6.723 8.742 6.328 1 97.81 97 PHE B CA 1
ATOM 2707 C C . PHE B 1 97 ? 6.438 7.465 5.547 1 97.81 97 PHE B C 1
ATOM 2709 O O . PHE B 1 97 ? 5.273 7.105 5.34 1 97.81 97 PHE B O 1
ATOM 2716 N N . GLY B 1 98 ? 7.527 6.875 5.074 1 96.75 98 GLY B N 1
ATOM 2717 C CA . GLY B 1 98 ? 7.352 5.641 4.328 1 96.75 98 GLY B CA 1
ATOM 2718 C C . GLY B 1 98 ? 7.539 5.816 2.832 1 96.75 98 GLY B C 1
ATOM 2719 O O . GLY B 1 98 ? 8.164 6.785 2.391 1 96.75 98 GLY B O 1
ATOM 2720 N N . HIS B 1 99 ? 6.996 4.75 2.123 1 97.25 99 HIS B N 1
ATOM 2721 C CA . HIS B 1 99 ? 7.219 4.715 0.682 1 97.25 99 HIS B CA 1
ATOM 2722 C C . HIS B 1 99 ? 5.949 4.312 -0.062 1 97.25 99 HIS B C 1
ATOM 2724 O O . HIS B 1 99 ? 5.07 3.658 0.506 1 97.25 99 HIS B O 1
ATOM 2730 N N . CYS B 1 100 ? 5.875 4.754 -1.281 1 97 100 CYS B N 1
ATOM 2731 C CA . CYS B 1 100 ? 4.727 4.449 -2.127 1 97 100 CYS B CA 1
ATOM 2732 C C . CYS B 1 100 ? 4.582 2.947 -2.332 1 97 100 CYS B C 1
ATOM 2734 O O . CYS B 1 100 ? 5.551 2.266 -2.664 1 97 100 CYS B O 1
ATOM 2736 N N . PRO B 1 101 ? 3.398 2.436 -2.168 1 97.12 101 PRO B N 1
ATOM 2737 C CA . PRO B 1 101 ? 3.197 0.996 -2.348 1 97.12 101 PRO B CA 1
ATOM 2738 C C . PRO B 1 101 ? 3.129 0.59 -3.818 1 97.12 101 PRO B C 1
ATOM 2740 O O . PRO B 1 101 ? 3.201 -0.599 -4.137 1 97.12 101 PRO B O 1
ATOM 2743 N N . ARG B 1 102 ? 2.893 1.481 -4.699 1 96.25 102 ARG B N 1
ATOM 2744 C CA . ARG B 1 102 ? 2.818 1.164 -6.121 1 96.25 102 ARG B CA 1
ATOM 2745 C C . ARG B 1 102 ? 4.156 0.644 -6.637 1 96.25 102 ARG B C 1
ATOM 2747 O O . ARG B 1 102 ? 5.188 1.297 -6.469 1 96.25 102 ARG B O 1
ATOM 2754 N N . ASP B 1 103 ? 4.133 -0.462 -7.227 1 96.06 103 ASP B N 1
ATOM 2755 C CA . ASP B 1 103 ? 5.367 -1.116 -7.66 1 96.06 103 ASP B CA 1
ATOM 2756 C C . ASP B 1 103 ? 6.164 -0.217 -8.602 1 96.06 103 ASP B C 1
ATOM 2758 O O . ASP B 1 103 ? 7.387 -0.104 -8.469 1 96.06 103 ASP B O 1
ATOM 2762 N N . LYS B 1 104 ? 5.598 0.469 -9.516 1 95 104 LYS B N 1
ATOM 2763 C CA . LYS B 1 104 ? 6.266 1.265 -10.547 1 95 104 LYS B CA 1
ATOM 2764 C C . LYS B 1 104 ? 6.93 2.496 -9.938 1 95 104 LYS B C 1
ATOM 2766 O O . LYS B 1 104 ? 7.797 3.111 -10.562 1 95 104 LYS B O 1
ATOM 2771 N N . CYS B 1 105 ? 6.508 2.887 -8.719 1 95.19 105 CYS B N 1
ATOM 2772 C CA . CYS B 1 105 ? 7.078 4.066 -8.07 1 95.19 105 CYS B CA 1
ATOM 2773 C C . CYS B 1 105 ? 8.391 3.723 -7.371 1 95.19 105 CYS B C 1
ATOM 2775 O O . CYS B 1 105 ? 9.086 4.609 -6.875 1 95.19 105 CYS B O 1
ATOM 2777 N N . LYS B 1 106 ? 8.695 2.436 -7.332 1 92.88 106 LYS B N 1
ATOM 2778 C CA . LYS B 1 106 ? 9.969 1.943 -6.82 1 92.88 106 LYS B CA 1
ATOM 2779 C C . LYS B 1 106 ? 10.266 2.51 -5.434 1 92.88 106 LYS B C 1
ATOM 2781 O O . LYS B 1 106 ? 11.344 3.057 -5.195 1 92.88 106 LYS B O 1
ATOM 2786 N N . ARG B 1 107 ? 9.258 2.459 -4.562 1 94.25 107 ARG B N 1
ATOM 2787 C CA . ARG B 1 107 ? 9.383 2.803 -3.148 1 94.25 107 ARG B CA 1
ATOM 2788 C C . ARG B 1 107 ? 9.812 4.258 -2.973 1 94.25 107 ARG B C 1
ATOM 2790 O O . ARG B 1 107 ? 10.727 4.551 -2.199 1 94.25 107 ARG B O 1
ATOM 2797 N N . PHE B 1 108 ? 9.195 5.098 -3.76 1 95.94 108 PHE B N 1
ATOM 2798 C CA . PHE B 1 108 ? 9.445 6.527 -3.617 1 95.94 108 PHE B CA 1
ATOM 2799 C C . PHE B 1 108 ? 8.914 7.035 -2.279 1 95.94 108 PHE B C 1
ATOM 2801 O O . PHE B 1 108 ? 7.891 6.562 -1.79 1 95.94 108 PHE B O 1
ATOM 2808 N N . SER B 1 109 ? 9.57 8.055 -1.699 1 97.56 109 SER B N 1
ATOM 2809 C CA . SER B 1 109 ? 9.156 8.625 -0.419 1 97.56 109 SER B CA 1
ATOM 2810 C C . SER B 1 109 ? 7.812 9.328 -0.534 1 97.56 109 SER B C 1
ATOM 2812 O O . SER B 1 109 ? 7.52 9.961 -1.55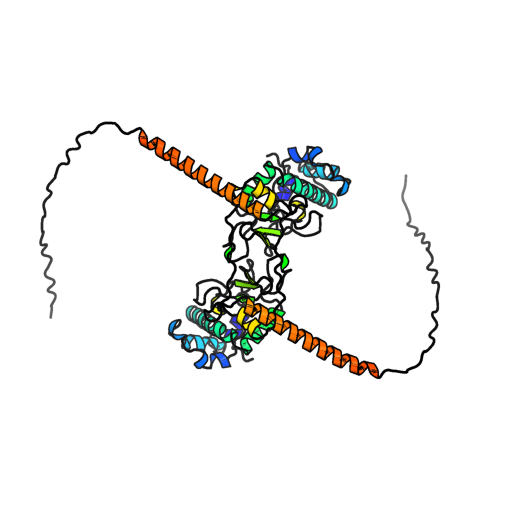5 1 97.56 109 SER B O 1
ATOM 2814 N N . VAL B 1 110 ? 7.043 9.297 0.553 1 98.25 110 VAL B N 1
ATOM 2815 C CA . VAL B 1 110 ? 5.691 9.844 0.517 1 98.25 110 VAL B CA 1
ATOM 2816 C C . VAL B 1 110 ? 5.535 10.898 1.604 1 98.25 110 VAL B C 1
ATOM 2818 O O . VAL B 1 110 ? 6.406 11.055 2.461 1 98.25 110 VAL B O 1
ATOM 2821 N N . LEU B 1 111 ? 4.5 11.656 1.499 1 98.5 111 LEU B N 1
ATOM 2822 C CA . LEU B 1 111 ? 4.156 12.688 2.473 1 98.5 111 LEU B CA 1
ATOM 2823 C C . LEU B 1 111 ? 2.807 12.391 3.121 1 98.5 111 LEU B C 1
ATOM 2825 O O . LEU B 1 111 ? 1.918 11.82 2.484 1 98.5 111 LEU B O 1
ATOM 2829 N N . PRO B 1 112 ? 2.656 12.781 4.418 1 98.5 112 PRO B N 1
ATOM 2830 C CA . PRO B 1 112 ? 1.341 12.633 5.043 1 98.5 112 PRO B CA 1
ATOM 2831 C C . PRO B 1 112 ? 0.311 13.617 4.492 1 98.5 112 PRO B C 1
ATOM 2833 O O . PRO B 1 112 ? 0.666 14.734 4.102 1 98.5 112 PRO B O 1
ATOM 2836 N N . ILE B 1 113 ? -0.963 13.18 4.488 1 98.38 113 ILE B N 1
ATOM 2837 C CA . ILE B 1 113 ? -2.041 14.039 4.008 1 98.38 113 ILE B CA 1
ATOM 2838 C C . ILE B 1 113 ? -3.348 13.664 4.699 1 98.38 113 ILE B C 1
ATOM 2840 O O . ILE B 1 113 ? -3.592 12.484 4.98 1 98.38 113 ILE B O 1
ATOM 2844 N N . GLY B 1 114 ? -4.07 14.672 5.055 1 97.31 114 GLY B N 1
ATOM 2845 C CA . GLY B 1 114 ? -5.449 14.438 5.461 1 97.31 114 GLY B CA 1
ATOM 2846 C C . GLY B 1 114 ? -6.43 14.516 4.309 1 97.31 114 GLY B C 1
ATOM 2847 O O . GLY B 1 114 ? -6.23 15.281 3.365 1 97.31 114 GLY B O 1
ATOM 2848 N N . LEU B 1 115 ? -7.504 13.75 4.418 1 94.94 115 LEU B N 1
ATOM 2849 C CA . LEU B 1 115 ? -8.547 13.789 3.396 1 94.94 115 LEU B CA 1
ATOM 2850 C C . LEU B 1 115 ? -9.656 14.75 3.789 1 94.94 115 LEU B C 1
ATOM 2852 O O . LEU B 1 115 ? -10.5 15.109 2.959 1 94.94 115 LEU B O 1
ATOM 2856 N N . SER B 1 116 ? -9.656 15.07 5.027 1 93.75 116 SER B N 1
ATOM 2857 C CA . SER B 1 116 ? -10.609 16.031 5.594 1 93.75 116 SER B CA 1
ATOM 2858 C C . SER B 1 116 ? -9.945 16.906 6.652 1 93.75 116 SER B C 1
ATOM 2860 O O . SER B 1 116 ? -9.055 16.453 7.375 1 93.75 116 SER B O 1
ATOM 2862 N N . ASP B 1 117 ? -10.414 18.125 6.727 1 92.38 117 ASP B N 1
ATOM 2863 C CA . ASP B 1 117 ? -9.891 19.031 7.75 1 92.38 117 ASP B CA 1
ATOM 2864 C C . ASP B 1 117 ? -10.695 18.922 9.047 1 92.38 117 ASP B C 1
ATOM 2866 O O . ASP B 1 117 ? -10.383 19.594 10.031 1 92.38 117 ASP B O 1
ATOM 2870 N N . GLU B 1 118 ? -11.648 18.078 9.016 1 94.06 118 GLU B N 1
ATOM 2871 C CA . GLU B 1 118 ? -12.461 17.875 10.211 1 94.06 118 GLU B CA 1
ATOM 2872 C C . GLU B 1 118 ? -11.859 16.797 11.102 1 94.06 118 GLU B C 1
ATOM 2874 O O . GLU B 1 118 ? -11.609 15.672 10.648 1 94.06 118 GLU B O 1
ATOM 2879 N N . VAL B 1 119 ? -11.75 17.109 12.359 1 95.31 119 VAL B N 1
ATOM 2880 C CA . VAL B 1 119 ? -11.156 16.188 13.32 1 95.31 119 VAL B CA 1
ATOM 2881 C C . VAL B 1 119 ? -12.055 14.953 13.477 1 95.31 119 VAL B C 1
ATOM 2883 O O . VAL B 1 119 ? -13.281 15.086 13.562 1 95.31 119 VAL B O 1
ATOM 2886 N N . GLY B 1 120 ? -11.43 13.836 13.453 1 95.88 120 GLY B N 1
ATOM 2887 C CA . GLY B 1 120 ? -12.156 12.594 13.68 1 95.88 120 GLY B CA 1
ATOM 2888 C C . GLY B 1 120 ? -12.719 11.984 12.414 1 95.88 120 GLY B C 1
ATOM 2889 O O . GLY B 1 120 ? -13.344 10.922 12.445 1 95.88 120 GLY B O 1
ATOM 2890 N N . ALA B 1 121 ? -12.531 12.617 11.258 1 96 121 ALA B N 1
ATOM 2891 C CA . ALA B 1 121 ? -13.086 12.125 9.992 1 96 121 ALA B CA 1
ATOM 2892 C C . ALA B 1 121 ? -12.32 10.906 9.492 1 96 121 ALA B C 1
ATOM 2894 O O . ALA B 1 121 ? -12.914 9.891 9.133 1 96 121 ALA B O 1
ATOM 2895 N N . ASP B 1 122 ? -11.016 11.008 9.398 1 96.56 122 ASP B N 1
ATOM 2896 C CA . ASP B 1 122 ? -10.141 9.938 8.938 1 96.56 122 ASP B CA 1
ATOM 2897 C C . ASP B 1 122 ? -8.766 10.039 9.586 1 96.56 122 ASP B C 1
ATOM 2899 O O . ASP B 1 122 ? -8.375 11.102 10.078 1 96.56 122 ASP B O 1
ATOM 2903 N N . THR B 1 123 ? -8.109 8.953 9.547 1 97.69 123 THR B N 1
ATOM 2904 C CA . THR B 1 123 ? -6.703 8.977 9.93 1 97.69 123 THR B CA 1
ATOM 2905 C C . THR B 1 123 ? -5.836 9.469 8.773 1 97.69 123 THR B C 1
ATOM 2907 O O . THR B 1 123 ? -6.312 9.594 7.641 1 97.69 123 THR B O 1
ATOM 2910 N N . VAL B 1 124 ? -4.664 9.734 9.125 1 98.44 124 VAL B N 1
ATOM 2911 C CA . VAL B 1 124 ? -3.736 10.297 8.148 1 98.44 124 VAL B CA 1
ATOM 2912 C C . VAL B 1 124 ? -3.494 9.281 7.031 1 98.44 124 VAL B C 1
ATOM 2914 O O . VAL B 1 124 ? -3.436 8.078 7.281 1 98.44 124 VAL B O 1
ATOM 2917 N N . ARG B 1 125 ? -3.395 9.773 5.82 1 98.25 125 ARG B N 1
ATOM 2918 C CA . ARG B 1 125 ? -3 9 4.645 1 98.25 125 ARG B CA 1
ATOM 2919 C C . ARG B 1 125 ? -1.621 9.422 4.148 1 98.25 125 ARG B C 1
ATOM 2921 O O . ARG B 1 125 ? -0.994 10.312 4.73 1 98.25 125 ARG B O 1
ATOM 2928 N N . ILE B 1 126 ? -1.161 8.688 3.146 1 98.38 126 ILE B N 1
ATOM 2929 C CA . ILE B 1 126 ? 0.129 9.055 2.57 1 98.38 126 ILE B CA 1
ATOM 2930 C C . ILE B 1 126 ? -0.045 9.398 1.093 1 98.38 126 ILE B C 1
ATOM 2932 O O . ILE B 1 126 ? -0.854 8.781 0.396 1 98.38 126 ILE B O 1
ATOM 2936 N N . TYR B 1 127 ? 0.613 10.406 0.669 1 97.81 127 TYR B N 1
ATOM 2937 C CA . TYR B 1 127 ? 0.572 10.922 -0.693 1 97.81 127 TYR B CA 1
ATOM 2938 C C . TYR B 1 127 ? 1.895 10.68 -1.41 1 97.81 127 TYR B C 1
ATOM 2940 O O . TYR B 1 127 ? 2.961 11.023 -0.891 1 97.81 127 TYR B O 1
ATOM 2948 N N . CYS B 1 128 ? 1.82 10.086 -2.605 1 96.38 128 CYS B N 1
ATOM 2949 C CA . CYS B 1 128 ? 3.012 9.914 -3.43 1 96.38 128 CYS B CA 1
ATOM 2950 C C . CYS B 1 128 ? 3.098 11.008 -4.492 1 96.38 128 CYS B C 1
ATOM 2952 O O . CYS B 1 128 ? 2.246 11.086 -5.379 1 96.38 128 CYS B O 1
ATOM 2954 N N . PRO B 1 129 ? 4.133 11.766 -4.418 1 93.38 129 PRO B N 1
ATOM 2955 C CA . PRO B 1 129 ? 4.262 12.836 -5.41 1 93.38 129 PRO B CA 1
ATOM 2956 C C . PRO B 1 129 ? 4.672 12.32 -6.789 1 93.38 129 PRO B C 1
ATOM 2958 O O . PRO B 1 129 ? 4.617 13.062 -7.77 1 93.38 129 PRO B O 1
ATOM 2961 N N . ARG B 1 130 ? 5.086 11.117 -6.891 1 92.44 130 ARG B N 1
ATOM 2962 C CA . ARG B 1 130 ? 5.496 10.555 -8.172 1 92.44 130 ARG B CA 1
ATOM 2963 C C . ARG B 1 130 ? 4.285 10.117 -8.992 1 92.44 130 ARG B C 1
ATOM 2965 O O . ARG B 1 130 ? 4.156 10.469 -10.164 1 92.44 130 ARG B O 1
ATOM 2972 N N . CYS B 1 131 ? 3.436 9.359 -8.352 1 91.94 131 CYS B N 1
ATOM 2973 C CA . CYS B 1 131 ? 2.254 8.906 -9.078 1 91.94 131 CYS B CA 1
ATOM 2974 C C . CYS B 1 131 ? 1.062 9.812 -8.797 1 91.94 131 CYS B C 1
ATOM 2976 O O . CYS B 1 131 ? 0.014 9.68 -9.43 1 91.94 131 CYS B O 1
ATOM 2978 N N . THR B 1 132 ? 1.17 10.719 -7.828 1 92.06 132 THR B N 1
ATOM 2979 C CA . THR B 1 132 ? 0.164 11.719 -7.473 1 92.06 132 THR B CA 1
ATOM 2980 C C . THR B 1 132 ? -1.125 11.039 -7.012 1 92.06 132 THR B C 1
ATOM 2982 O O . THR B 1 132 ? -2.219 11.438 -7.418 1 92.06 132 THR B O 1
ATOM 2985 N N . GLU B 1 133 ? -0.947 10.031 -6.23 1 94.25 133 GLU B N 1
ATOM 2986 C CA . GLU B 1 133 ? -2.072 9.305 -5.648 1 94.25 133 GLU B CA 1
ATOM 29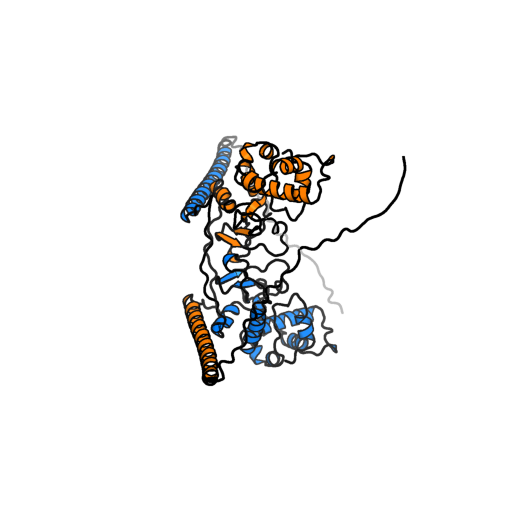87 C C . GLU B 1 133 ? -1.951 9.219 -4.133 1 94.25 133 GLU B C 1
ATOM 2989 O O . GLU B 1 133 ? -0.882 9.477 -3.574 1 94.25 133 GLU B O 1
ATOM 2994 N N . VAL B 1 134 ? -3.107 8.914 -3.484 1 97.31 134 VAL B N 1
ATOM 2995 C CA . VAL B 1 134 ? -3.176 8.812 -2.031 1 97.31 134 VAL B CA 1
ATOM 2996 C C . VAL B 1 134 ? -3.389 7.355 -1.627 1 97.31 134 VAL B C 1
ATOM 2998 O O . VAL B 1 134 ? -4.215 6.656 -2.217 1 97.31 134 VAL B O 1
ATOM 3001 N N . TYR B 1 135 ? -2.664 6.938 -0.611 1 98 135 TYR B N 1
ATOM 3002 C CA . TYR B 1 135 ? -2.717 5.547 -0.17 1 98 135 TYR B CA 1
ATOM 3003 C C . TYR B 1 135 ? -2.971 5.461 1.33 1 98 135 TYR B C 1
ATOM 3005 O O . TYR B 1 135 ? -2.668 6.398 2.072 1 98 135 TYR B O 1
ATOM 3013 N N . VAL B 1 136 ? -3.561 4.355 1.738 1 97.5 136 VAL B N 1
ATOM 3014 C CA . VAL B 1 136 ? -3.645 4.004 3.152 1 97.5 136 VAL B CA 1
ATOM 3015 C C . VAL B 1 136 ? -2.303 3.455 3.629 1 97.5 136 VAL B C 1
ATOM 3017 O O . VAL B 1 136 ? -1.756 2.527 3.027 1 97.5 136 VAL B O 1
ATOM 3020 N N . PRO B 1 137 ? -1.764 4.043 4.637 1 96.38 137 PRO B N 1
ATOM 3021 C CA . PRO B 1 137 ? -0.514 3.477 5.145 1 96.38 137 PRO B CA 1
ATOM 3022 C C . PRO B 1 137 ? -0.65 2.006 5.539 1 96.38 137 PRO B C 1
ATOM 3024 O O . PRO B 1 137 ? -1.69 1.597 6.059 1 96.38 137 PRO B O 1
ATOM 3027 N N . PRO B 1 138 ? 0.416 1.293 5.277 1 93.38 138 PRO B N 1
ATOM 3028 C CA . PRO B 1 138 ? 0.365 -0.116 5.672 1 93.38 138 PRO B CA 1
ATOM 3029 C C . PRO B 1 138 ? 0.058 -0.301 7.156 1 93.38 138 PRO B C 1
ATOM 3031 O O . PRO B 1 138 ? 0.408 0.554 7.973 1 93.38 138 PRO B O 1
ATOM 3034 N N . ALA B 1 139 ? -0.546 -1.447 7.406 1 88.56 139 ALA B N 1
ATOM 3035 C CA . ALA B 1 139 ? -0.871 -1.75 8.797 1 88.56 139 ALA B CA 1
ATOM 3036 C C . ALA B 1 139 ? 0.39 -1.805 9.656 1 88.56 139 ALA B C 1
ATOM 3038 O O . ALA B 1 139 ? 1.41 -2.355 9.234 1 88.56 139 ALA B O 1
ATOM 3039 N N . GLY B 1 140 ? 0.307 -1.235 10.766 1 88.12 140 GLY B N 1
ATOM 3040 C CA . GLY B 1 140 ? 1.425 -1.272 11.695 1 88.12 140 GLY B CA 1
ATOM 3041 C C . GLY B 1 140 ? 2.383 -0.109 11.523 1 88.12 140 GLY B C 1
ATOM 3042 O O . GLY B 1 140 ? 3.334 0.037 12.297 1 88.12 140 GLY B O 1
ATOM 3043 N N . THR B 1 141 ? 2.234 0.676 10.508 1 92.31 141 THR B N 1
ATOM 3044 C CA . THR B 1 141 ? 3.08 1.849 10.32 1 92.31 141 THR B CA 1
ATOM 3045 C C . THR B 1 141 ? 2.961 2.795 11.516 1 92.31 141 THR B C 1
ATOM 3047 O O . THR B 1 141 ? 1.86 3.23 11.859 1 92.31 141 THR B O 1
ATOM 3050 N N . LYS B 1 142 ? 4.16 3.066 11.984 1 93.19 142 LYS B N 1
ATOM 3051 C CA . LYS B 1 142 ? 4.18 4.016 13.094 1 93.19 142 LYS B CA 1
ATOM 3052 C C . LYS B 1 142 ? 3.789 5.414 12.633 1 93.19 142 LYS B C 1
ATOM 3054 O O . LYS B 1 142 ? 4.305 5.906 11.625 1 93.19 142 LYS B O 1
ATOM 3059 N N . GLY B 1 143 ? 2.811 6.023 13.289 1 94.31 143 GLY B N 1
ATOM 3060 C CA . GLY B 1 143 ? 2.383 7.367 12.945 1 94.31 143 GLY B CA 1
ATOM 3061 C C . GLY B 1 143 ? 1.118 7.398 12.102 1 94.31 143 GLY B C 1
ATOM 3062 O O . GLY B 1 143 ? 0.542 8.461 11.875 1 94.31 143 GLY B O 1
ATOM 3063 N N . ALA B 1 144 ? 0.721 6.219 11.648 1 93.88 144 ALA B N 1
ATOM 3064 C CA . ALA B 1 144 ? -0.409 6.145 10.727 1 93.88 144 ALA B CA 1
ATOM 3065 C C . ALA B 1 144 ? -1.734 6.258 11.477 1 93.88 144 ALA B C 1
ATOM 3067 O O . ALA B 1 144 ? -2.795 6.371 10.859 1 93.88 144 ALA B O 1
ATOM 3068 N N . ALA B 1 145 ? -1.709 6.254 12.75 1 94.56 145 ALA B N 1
ATOM 3069 C CA . ALA B 1 145 ? -2.932 6.289 13.547 1 94.56 145 ALA B CA 1
ATOM 3070 C C . ALA B 1 145 ? -3.35 7.727 13.844 1 94.56 145 ALA B C 1
ATOM 3072 O O . ALA B 1 145 ? -4.473 7.973 14.297 1 94.56 145 ALA B O 1
ATOM 3073 N N . VAL B 1 146 ? -2.512 8.672 13.594 1 97.38 146 VAL B N 1
ATOM 3074 C CA . VAL B 1 146 ? -2.775 10.07 13.891 1 97.38 146 VAL B CA 1
ATOM 3075 C C . VAL B 1 146 ? -3.904 10.586 13 1 97.38 146 VAL B C 1
ATOM 3077 O O . VAL B 1 146 ? -4.082 10.109 11.875 1 97.38 146 VAL B O 1
ATOM 3080 N N . ASP B 1 147 ? -4.68 11.523 13.508 1 98 147 ASP B N 1
ATOM 3081 C CA . ASP B 1 147 ? -5.77 12.125 12.75 1 98 147 ASP B CA 1
ATOM 3082 C C . ASP B 1 147 ? -5.242 12.867 11.523 1 98 147 ASP B C 1
ATOM 3084 O O . ASP B 1 147 ? -4.293 13.641 11.617 1 98 147 ASP B O 1
ATOM 3088 N N . GLY B 1 148 ? -5.898 12.633 10.391 1 98.06 148 GLY B N 1
ATOM 3089 C CA . GLY B 1 148 ? -5.48 13.281 9.156 1 98.06 148 GLY B CA 1
ATOM 3090 C C . GLY B 1 148 ? -5.625 14.797 9.203 1 98.06 148 GLY B C 1
ATOM 3091 O O . GLY B 1 148 ? -4.879 15.516 8.539 1 98.06 148 GLY B O 1
ATOM 3092 N N . ALA B 1 149 ? -6.543 15.266 10.031 1 97.44 149 ALA B N 1
ATOM 3093 C CA . ALA B 1 149 ? -6.793 16.703 10.141 1 97.44 149 ALA B CA 1
ATOM 3094 C C . ALA B 1 149 ? -5.574 17.422 10.703 1 97.44 149 ALA B C 1
ATOM 3096 O O . ALA B 1 149 ? -5.445 18.641 10.547 1 97.44 149 ALA B O 1
ATOM 3097 N N . TYR B 1 150 ? -4.664 16.719 11.383 1 98.38 150 TYR B N 1
ATOM 3098 C CA . TYR B 1 150 ? -3.482 17.328 11.984 1 98.38 150 TYR B CA 1
ATOM 3099 C C . TYR B 1 150 ? -2.463 17.703 10.914 1 98.38 150 TYR B C 1
ATOM 3101 O O . TYR B 1 150 ? -1.479 18.391 11.203 1 98.38 150 TYR B O 1
ATOM 3109 N N . PHE B 1 151 ? -2.709 17.281 9.688 1 98.12 151 PHE B N 1
ATOM 3110 C CA . PHE B 1 151 ? -1.809 17.578 8.586 1 98.12 151 PHE B CA 1
ATOM 3111 C C . PHE B 1 151 ? -2.516 18.406 7.523 1 98.12 151 PHE B C 1
ATOM 3113 O O . PHE B 1 151 ? -1.865 19.031 6.684 1 98.12 151 PHE B O 1
ATOM 3120 N N . GLY B 1 152 ? -3.857 18.375 7.582 1 95.81 152 GLY B N 1
ATOM 3121 C CA . GLY B 1 152 ? -4.629 19.094 6.582 1 95.81 152 GLY B CA 1
ATOM 3122 C C . GLY B 1 152 ? -4.676 18.375 5.242 1 95.81 152 GLY B C 1
ATOM 3123 O O . GLY B 1 152 ? -4.008 17.359 5.047 1 95.81 152 GLY B O 1
ATOM 3124 N N . THR B 1 153 ? -5.41 18.938 4.281 1 95.94 153 THR B N 1
ATOM 3125 C CA . THR B 1 153 ? -5.625 18.344 2.971 1 95.94 153 THR B CA 1
ATOM 3126 C C . THR B 1 153 ? -4.641 18.906 1.949 1 95.94 153 THR B C 1
ATOM 3128 O O . THR B 1 153 ? -4.582 18.438 0.812 1 95.94 153 THR B O 1
ATOM 3131 N N . GLY B 1 154 ? -3.803 19.859 2.383 1 95.56 154 GLY B N 1
ATOM 3132 C CA . GLY B 1 154 ? -3.014 20.562 1.384 1 95.56 154 GLY B CA 1
ATOM 3133 C C . GLY B 1 154 ? -1.519 20.438 1.615 1 95.56 154 GLY B C 1
ATOM 3134 O O . GLY B 1 154 ? -0.721 20.938 0.818 1 95.56 154 GLY B O 1
ATOM 3135 N N . LEU B 1 155 ? -1.1 19.703 2.586 1 97.31 155 LEU B N 1
ATOM 3136 C CA . LEU B 1 155 ? 0.284 19.75 3.045 1 97.31 155 LEU B CA 1
ATOM 3137 C C . LEU B 1 155 ? 1.243 19.375 1.923 1 97.31 155 LEU B C 1
ATOM 3139 O O . LEU B 1 155 ? 2.164 20.125 1.602 1 97.31 155 LEU B O 1
ATOM 3143 N N . PRO B 1 156 ? 1.042 18.219 1.265 1 96.56 156 PRO B N 1
ATOM 3144 C CA . PRO B 1 156 ? 2.002 17.875 0.214 1 96.56 156 PRO B CA 1
ATOM 3145 C C . PRO B 1 156 ? 2.059 18.906 -0.9 1 96.56 156 PRO B C 1
ATOM 3147 O O . PRO B 1 156 ? 3.139 19.219 -1.418 1 96.56 156 PRO B O 1
ATOM 3150 N N . HIS B 1 157 ? 0.958 19.422 -1.161 1 94.69 157 HIS B N 1
ATOM 3151 C CA . HIS B 1 157 ? 0.881 20.391 -2.242 1 94.69 157 HIS B CA 1
ATOM 3152 C C . HIS B 1 157 ? 1.587 21.688 -1.865 1 94.69 157 HIS B C 1
ATOM 3154 O O . HIS B 1 157 ? 2.281 22.297 -2.691 1 94.69 157 HIS B O 1
ATOM 3160 N N . MET B 1 158 ? 1.432 22.109 -0.692 1 95.12 158 MET B N 1
ATOM 3161 C CA . MET B 1 158 ? 2.129 23.297 -0.204 1 95.12 158 MET B CA 1
ATOM 3162 C C . MET B 1 158 ? 3.637 23.062 -0.19 1 95.12 158 MET B C 1
ATOM 3164 O O . MET B 1 158 ? 4.402 23.953 -0.556 1 95.12 158 MET B O 1
ATOM 3168 N N . VAL B 1 159 ? 4.016 21.891 0.216 1 95.94 159 VAL B N 1
ATOM 3169 C CA . VAL B 1 159 ? 5.438 21.562 0.275 1 95.94 159 VAL B CA 1
ATOM 3170 C C . VAL B 1 159 ? 6.062 21.719 -1.109 1 95.94 159 VAL B C 1
ATOM 3172 O O . VAL B 1 159 ? 7.074 22.406 -1.268 1 95.94 159 VAL B O 1
ATOM 3175 N N . PHE B 1 160 ? 5.473 21.203 -2.109 1 92.88 160 PHE B N 1
ATOM 3176 C CA . PHE B 1 160 ? 6.078 21.172 -3.436 1 92.88 160 PHE B CA 1
ATOM 3177 C C . PHE B 1 160 ? 5.891 22.516 -4.137 1 92.88 160 PHE B C 1
ATOM 3179 O O . PHE B 1 160 ? 6.684 22.891 -5.008 1 92.88 160 PHE B O 1
ATOM 3186 N N . MET B 1 161 ? 4.875 23.203 -3.777 1 90.75 161 MET B N 1
ATOM 3187 C CA . MET B 1 161 ? 4.727 24.562 -4.309 1 90.75 161 MET B CA 1
ATOM 3188 C C . MET B 1 161 ? 5.824 25.469 -3.781 1 90.75 161 MET B C 1
ATOM 3190 O O . MET B 1 161 ? 6.32 26.344 -4.508 1 90.75 161 MET B O 1
ATOM 3194 N N . THR B 1 162 ? 6.172 25.312 -2.496 1 92.25 162 THR B N 1
ATOM 3195 C CA . THR B 1 162 ? 7.164 26.172 -1.852 1 92.25 162 THR B CA 1
ATOM 3196 C C . THR B 1 162 ? 8.578 25.703 -2.197 1 92.25 162 THR B C 1
ATOM 3198 O O . THR B 1 162 ? 9.5 26.516 -2.268 1 92.25 162 THR B O 1
ATOM 3201 N N . ARG B 1 163 ? 8.672 24.453 -2.357 1 93.38 163 ARG B N 1
ATOM 3202 C CA . ARG B 1 163 ? 9.977 23.875 -2.639 1 93.38 163 ARG B CA 1
ATOM 3203 C C . ARG B 1 163 ? 9.93 23 -3.881 1 93.38 163 ARG B C 1
ATOM 3205 O O . ARG B 1 163 ? 10.094 21.781 -3.787 1 93.38 163 ARG B O 1
ATOM 3212 N N . PRO B 1 164 ? 9.93 23.547 -5.039 1 90.75 164 PRO B N 1
ATOM 3213 C CA . PRO B 1 164 ? 9.75 22.781 -6.277 1 90.75 164 PRO B CA 1
ATOM 3214 C C . PRO B 1 164 ? 10.961 21.906 -6.609 1 90.75 164 PRO B C 1
ATOM 3216 O O . PRO B 1 164 ? 10.844 20.969 -7.406 1 90.75 164 PRO B O 1
ATOM 3219 N N . GLU B 1 165 ? 12.086 22.156 -6.027 1 88.88 165 GLU B N 1
ATOM 3220 C CA . GLU B 1 165 ? 13.289 21.375 -6.293 1 88.88 165 GLU B CA 1
ATOM 3221 C C . GLU B 1 165 ? 13.125 19.938 -5.816 1 88.88 165 GLU B C 1
ATOM 3223 O O . GLU B 1 165 ? 13.852 19.047 -6.258 1 88.88 165 GLU B O 1
ATOM 3228 N N . TYR B 1 166 ? 12.18 19.734 -4.938 1 91.25 166 TYR B N 1
ATOM 3229 C CA . TYR B 1 166 ? 11.984 18.406 -4.387 1 91.25 166 TYR B CA 1
ATOM 3230 C C . TYR B 1 166 ? 10.891 17.656 -5.137 1 91.25 166 TYR B C 1
ATOM 3232 O O . TYR B 1 166 ? 10.586 16.5 -4.82 1 91.25 166 TYR B O 1
ATOM 3240 N N . THR B 1 167 ? 10.312 18.25 -6.121 1 89.19 167 THR B N 1
ATOM 3241 C CA . THR B 1 167 ? 9.273 17.594 -6.906 1 89.19 167 THR B CA 1
ATOM 3242 C C . THR B 1 167 ? 9.875 16.562 -7.852 1 89.19 167 THR B C 1
ATOM 3244 O O . THR B 1 167 ? 10.734 16.891 -8.672 1 89.19 167 THR B O 1
ATOM 3247 N N . PRO B 1 168 ? 9.367 15.328 -7.633 1 87.44 168 PRO B N 1
ATOM 3248 C CA . PRO B 1 168 ? 9.914 14.312 -8.539 1 87.44 168 PRO B CA 1
ATOM 3249 C C . PRO B 1 168 ? 9.336 14.406 -9.945 1 87.44 168 PRO B C 1
ATOM 3251 O O . PRO B 1 168 ? 8.32 15.07 -10.156 1 87.44 168 PRO B O 1
ATOM 3254 N N . LEU B 1 169 ? 10.047 13.688 -10.875 1 83.56 169 LEU B N 1
ATOM 3255 C CA . LEU B 1 169 ? 9.508 13.57 -12.227 1 83.56 169 LEU B CA 1
ATOM 3256 C C . LEU B 1 169 ? 8.273 12.68 -12.242 1 83.56 169 LEU B C 1
ATOM 3258 O O . LEU B 1 169 ? 8.195 11.703 -11.484 1 83.56 169 LEU B O 1
ATOM 3262 N N . ARG B 1 170 ? 7.438 13.164 -12.961 1 77.88 170 ARG B N 1
ATOM 3263 C CA . ARG B 1 170 ? 6.215 12.375 -13.055 1 77.88 170 ARG B CA 1
ATOM 3264 C C . ARG B 1 170 ? 6.477 11.039 -13.758 1 77.88 170 ARG B C 1
ATOM 3266 O O . ARG B 1 170 ? 7.211 10.984 -14.742 1 77.88 170 ARG B O 1
ATOM 3273 N N . PHE B 1 171 ? 6.02 10.016 -13.07 1 75.19 171 PHE B N 1
ATOM 3274 C CA . PHE B 1 171 ? 6.07 8.68 -13.648 1 75.19 171 PHE B CA 1
ATOM 3275 C C . PHE B 1 171 ? 4.672 8.188 -14 1 75.19 171 PHE B C 1
ATOM 3277 O O . PHE B 1 171 ? 3.904 7.801 -13.117 1 75.19 171 PHE B O 1
ATOM 3284 N N . ASN B 1 172 ? 4.328 8.359 -15.211 1 73.5 172 ASN B N 1
ATOM 3285 C CA . ASN B 1 172 ? 2.98 8.008 -15.641 1 73.5 172 ASN B CA 1
ATOM 3286 C C . ASN B 1 172 ? 2.934 6.605 -16.234 1 73.5 172 ASN B C 1
ATOM 3288 O O . ASN B 1 172 ? 1.977 6.25 -16.922 1 73.5 172 ASN B O 1
ATOM 3292 N N . ASP B 1 173 ? 3.928 5.91 -15.93 1 85.56 173 ASP B N 1
ATOM 3293 C CA . ASP B 1 173 ? 3.889 4.566 -16.5 1 85.56 173 ASP B CA 1
ATOM 3294 C C . ASP B 1 173 ? 2.912 3.674 -15.727 1 85.56 173 ASP B C 1
ATOM 3296 O O . ASP B 1 173 ? 2.91 3.664 -14.492 1 85.56 173 ASP B O 1
ATOM 3300 N N . ARG B 1 174 ? 2.002 3.199 -16.391 1 85 174 ARG B N 1
ATOM 3301 C CA . ARG B 1 174 ? 1.002 2.314 -15.805 1 85 174 ARG B CA 1
ATOM 3302 C C . ARG B 1 174 ? 1.359 0.851 -16.047 1 85 174 ARG B C 1
ATOM 3304 O O . ARG B 1 174 ? 2.127 0.534 -16.953 1 85 174 ARG B O 1
ATOM 3311 N N . TYR B 1 175 ? 0.903 0.09 -15.234 1 90.69 175 TYR B N 1
ATOM 3312 C CA . TYR B 1 175 ? 1.074 -1.35 -15.398 1 90.69 175 TYR B CA 1
ATOM 3313 C C . TYR B 1 175 ? 0.436 -1.832 -16.688 1 90.69 175 TYR B C 1
ATOM 3315 O O . TYR B 1 175 ? -0.661 -1.396 -17.047 1 90.69 175 TYR B O 1
ATOM 3323 N N . VAL B 1 176 ? 1.179 -2.703 -17.344 1 89.19 176 VAL B N 1
ATOM 3324 C CA . VAL B 1 176 ? 0.665 -3.324 -18.562 1 89.19 176 VAL B CA 1
ATOM 3325 C C . VAL B 1 176 ? 0.452 -4.816 -18.328 1 89.19 176 VAL B C 1
ATOM 3327 O O . VAL B 1 176 ? 1.409 -5.559 -18.094 1 89.19 176 VAL B O 1
ATOM 3330 N N . ALA B 1 177 ? -0.75 -5.219 -18.469 1 89.06 177 ALA B N 1
ATOM 3331 C CA . ALA B 1 177 ? -1.109 -6.621 -18.266 1 89.06 177 ALA B CA 1
ATOM 3332 C C . ALA B 1 177 ? -0.554 -7.496 -19.375 1 89.06 177 ALA B C 1
ATOM 3334 O O . ALA B 1 177 ? -0.6 -7.121 -20.547 1 89.06 177 ALA B O 1
ATOM 3335 N N . LYS B 1 178 ? 0.004 -8.602 -18.984 1 87.5 178 LYS B N 1
ATOM 3336 C CA . LYS B 1 178 ? 0.499 -9.578 -19.953 1 87.5 178 LYS B CA 1
ATOM 3337 C C . LYS B 1 178 ? -0.023 -10.977 -19.641 1 87.5 178 LYS B C 1
ATOM 3339 O O . LYS B 1 178 ? -0.155 -11.352 -18.469 1 87.5 178 LYS B O 1
ATOM 3344 N N . LEU B 1 179 ? -0.401 -11.68 -20.703 1 88.06 179 LEU B N 1
ATOM 3345 C CA . LEU B 1 179 ? -0.778 -13.086 -20.625 1 88.06 179 LEU B CA 1
ATOM 3346 C C . LEU B 1 179 ? 0.012 -13.922 -21.625 1 88.06 179 LEU B C 1
ATOM 3348 O O . LEU B 1 179 ? -0.08 -13.703 -22.828 1 88.06 179 LEU B O 1
ATOM 3352 N N . TYR B 1 180 ? 0.785 -14.867 -21.078 1 85.62 180 TYR B N 1
ATOM 3353 C CA . TYR B 1 180 ? 1.647 -15.711 -21.906 1 85.62 180 TYR B CA 1
ATOM 3354 C C . TYR B 1 180 ? 2.564 -14.859 -22.781 1 85.62 180 TYR B C 1
ATOM 3356 O O . TYR B 1 180 ? 2.754 -15.148 -23.969 1 85.62 180 TYR B O 1
ATOM 3364 N N . GLY B 1 181 ? 3.008 -13.719 -22.203 1 81.81 181 GLY B N 1
ATOM 3365 C CA . GLY B 1 181 ? 3.957 -12.859 -22.891 1 81.81 181 GLY B CA 1
ATOM 3366 C C . GLY B 1 181 ? 3.293 -11.836 -23.797 1 81.81 181 GLY B C 1
ATOM 3367 O O . GLY B 1 181 ? 3.961 -10.953 -24.344 1 81.81 181 GLY B O 1
ATOM 3368 N N . PHE B 1 182 ? 1.938 -11.812 -23.938 1 86.69 182 PHE B N 1
ATOM 3369 C CA . PHE B 1 182 ? 1.214 -10.883 -24.797 1 86.69 182 PHE B CA 1
ATOM 3370 C C . PHE B 1 182 ? 0.525 -9.805 -23.969 1 86.69 182 PHE B C 1
ATOM 3372 O O . PHE B 1 182 ? -0.119 -10.102 -22.969 1 86.69 182 PHE B O 1
ATOM 3379 N N . ARG B 1 183 ? 0.655 -8.672 -24.469 1 88.31 183 ARG B N 1
ATOM 3380 C CA . ARG B 1 183 ? -0.012 -7.57 -23.797 1 88.31 183 ARG B CA 1
ATOM 3381 C C . ARG B 1 183 ? -1.527 -7.684 -23.922 1 88.31 183 ARG B C 1
ATOM 3383 O O . ARG B 1 183 ? -2.043 -7.992 -25 1 88.31 183 ARG B O 1
ATOM 3390 N N . VAL B 1 184 ? -2.098 -7.527 -22.844 1 86.56 184 VAL B N 1
ATOM 3391 C CA . VAL B 1 184 ? -3.557 -7.523 -22.859 1 86.56 184 VAL B CA 1
ATOM 3392 C C . VAL B 1 184 ? -4.066 -6.105 -23.109 1 86.56 184 VAL B C 1
ATOM 3394 O O . VAL B 1 184 ? -3.729 -5.172 -22.391 1 86.56 184 VAL B O 1
ATOM 3397 N N . HIS B 1 185 ? -4.801 -5.961 -24.094 1 83.5 185 HIS B N 1
ATOM 3398 C CA . HIS B 1 185 ? -5.324 -4.645 -24.438 1 83.5 185 HIS B CA 1
ATOM 3399 C C . HIS B 1 185 ? -6.375 -4.188 -23.422 1 83.5 185 HIS B C 1
ATOM 3401 O O . HIS B 1 185 ? -7.172 -4.996 -22.953 1 83.5 185 HIS B O 1
ATOM 3407 N N . ASP B 1 186 ? -6.445 -2.887 -23.312 1 78.25 186 ASP B N 1
ATOM 3408 C CA . ASP B 1 186 ? -7.363 -2.316 -22.328 1 78.25 186 ASP B CA 1
ATOM 3409 C C . ASP B 1 186 ? -8.812 -2.676 -22.656 1 78.25 186 ASP B C 1
ATOM 3411 O O . ASP B 1 186 ? -9.633 -2.826 -21.75 1 78.25 186 ASP B O 1
ATOM 3415 N N . SER B 1 187 ? -9.062 -2.844 -23.922 1 80.44 187 SER B N 1
ATOM 3416 C CA . SER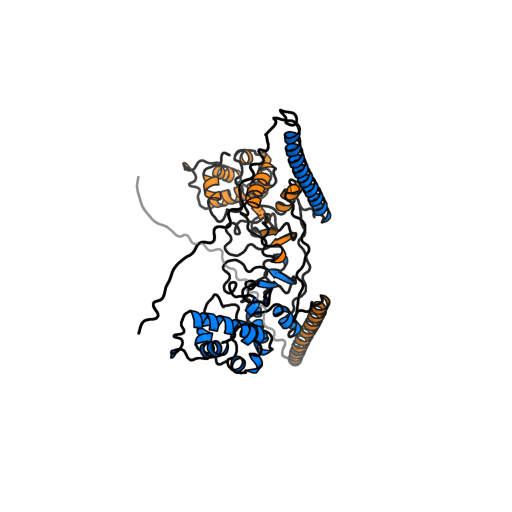 B 1 187 ? -10.422 -3.141 -24.359 1 80.44 187 SER B CA 1
ATOM 3417 C C . SER B 1 187 ? -10.867 -4.52 -23.875 1 80.44 187 SER B C 1
ATOM 3419 O O . SER B 1 187 ? -12.062 -4.781 -23.75 1 80.44 187 SER B O 1
ATOM 3421 N N . ALA B 1 188 ? -9.898 -5.344 -23.703 1 81.06 188 ALA B N 1
ATOM 3422 C CA . ALA B 1 188 ? -10.242 -6.68 -23.219 1 81.06 188 ALA B CA 1
ATOM 3423 C C . ALA B 1 188 ? -10.938 -6.609 -21.859 1 81.06 188 ALA B C 1
ATOM 3425 O O . ALA B 1 188 ? -11.922 -7.316 -21.625 1 81.06 188 ALA B O 1
ATOM 3426 N N . TYR B 1 189 ? -10.469 -5.754 -21.125 1 76.62 189 TYR B N 1
ATOM 3427 C CA . TYR B 1 189 ? -11.047 -5.605 -19.797 1 76.62 189 TYR B CA 1
ATOM 3428 C C . TYR B 1 189 ? -12.445 -4.996 -19.875 1 76.62 189 TYR B C 1
ATOM 3430 O O . TYR B 1 189 ? -13.336 -5.363 -19.109 1 76.62 189 TYR B O 1
ATOM 3438 N N . ASP B 1 190 ? -12.531 -4.145 -20.828 1 80.56 190 ASP B N 1
ATOM 3439 C CA . ASP B 1 190 ? -13.852 -3.555 -21.031 1 80.56 190 ASP B CA 1
ATOM 3440 C C . ASP B 1 190 ? -14.859 -4.613 -21.469 1 80.56 190 ASP B C 1
ATOM 3442 O O . ASP B 1 190 ? -16.016 -4.605 -21.016 1 80.56 190 ASP B O 1
ATOM 3446 N N . LEU B 1 191 ? -14.406 -5.43 -22.312 1 80.94 191 LEU B N 1
ATOM 3447 C CA . LEU B 1 191 ? -15.266 -6.516 -22.781 1 80.94 191 LEU B CA 1
ATOM 3448 C C . LEU B 1 191 ? -15.641 -7.441 -21.625 1 80.94 191 LEU B C 1
ATOM 3450 O O . LEU B 1 191 ? -16.797 -7.859 -21.516 1 80.94 191 LEU B O 1
ATOM 3454 N N . GLN B 1 192 ? -14.711 -7.715 -20.875 1 82.5 192 GLN B N 1
ATOM 3455 C CA . GLN B 1 192 ? -14.938 -8.586 -19.719 1 82.5 192 GLN B CA 1
ATOM 3456 C C . GLN B 1 192 ? -15.938 -7.957 -18.75 1 82.5 192 GLN B C 1
ATOM 3458 O O . GLN B 1 192 ? -16.828 -8.633 -18.25 1 82.5 192 GLN B O 1
ATOM 3463 N N . ARG B 1 193 ? -15.742 -6.73 -18.516 1 81.62 193 ARG B N 1
ATOM 3464 C CA . ARG B 1 193 ? -16.641 -6.016 -17.625 1 81.62 193 ARG B CA 1
ATOM 3465 C C . ARG B 1 193 ? -18.062 -6.012 -18.172 1 81.62 193 ARG B C 1
ATOM 3467 O O . ARG B 1 193 ? -19.031 -6.172 -17.422 1 81.62 193 ARG B O 1
ATOM 3474 N N . HIS B 1 194 ? -18.125 -5.809 -19.453 1 83.31 194 HIS B N 1
ATOM 3475 C CA . HIS B 1 194 ? -19.438 -5.84 -20.094 1 83.31 194 HIS B CA 1
ATOM 3476 C C . HIS B 1 194 ? -20.078 -7.215 -19.969 1 83.31 194 HIS B C 1
ATOM 3478 O O . HIS B 1 194 ? -21.266 -7.316 -19.656 1 83.31 194 HIS B O 1
ATOM 3484 N N . GLU B 1 195 ? -19.328 -8.148 -20.188 1 81.31 195 GLU B N 1
ATOM 3485 C CA . GLU B 1 195 ? -19.828 -9.516 -20.047 1 81.31 195 GLU B CA 1
ATOM 3486 C C . GLU B 1 195 ? -20.25 -9.812 -18.609 1 81.31 195 GLU B C 1
ATOM 3488 O O . GLU B 1 195 ? -21.281 -10.445 -18.375 1 81.31 195 GLU B O 1
ATOM 3493 N N . GLY B 1 196 ? -19.453 -9.398 -17.781 1 80.38 196 GLY B N 1
ATOM 3494 C CA . GLY B 1 196 ? -19.766 -9.57 -16.375 1 80.38 196 GLY B CA 1
ATOM 3495 C C . GLY B 1 196 ? -21.062 -8.883 -15.969 1 80.38 196 GLY B C 1
ATOM 3496 O O . GLY B 1 196 ? -21.859 -9.453 -15.227 1 80.38 196 GLY B O 1
ATOM 3497 N N . ASN B 1 197 ? -21.172 -7.707 -16.438 1 77.5 197 ASN B N 1
ATOM 3498 C CA . ASN B 1 197 ? -22.391 -6.957 -16.141 1 77.5 197 ASN B CA 1
ATOM 3499 C C . ASN B 1 197 ? -23.625 -7.656 -16.719 1 77.5 197 ASN B C 1
ATOM 3501 O O . ASN B 1 197 ? -24.672 -7.68 -16.078 1 77.5 197 ASN B O 1
ATOM 3505 N N . GLU B 1 198 ? -23.516 -8.172 -17.828 1 79.25 198 GLU B N 1
ATOM 3506 C CA . GLU B 1 198 ? -24.609 -8.898 -18.469 1 79.25 198 GLU B CA 1
ATOM 3507 C C . GLU B 1 198 ? -24.969 -10.156 -17.672 1 79.25 198 GLU B C 1
ATOM 3509 O O . GLU B 1 198 ? -26.141 -10.469 -17.5 1 79.25 198 GLU B O 1
ATOM 3514 N N . GLN B 1 199 ? -23.984 -10.758 -17.203 1 77.31 199 GLN B N 1
ATOM 3515 C CA . GLN B 1 199 ? -24.203 -11.977 -16.438 1 77.31 199 GLN B CA 1
ATOM 3516 C C . GLN B 1 199 ? -24.844 -11.656 -15.086 1 77.31 199 GLN B C 1
ATOM 3518 O O . GLN B 1 199 ? -25.719 -12.391 -14.617 1 77.31 199 GLN B O 1
ATOM 3523 N N . ARG B 1 200 ? -24.438 -10.656 -14.547 1 74.5 200 ARG B N 1
ATOM 3524 C CA . ARG B 1 200 ? -25.031 -10.234 -13.281 1 74.5 200 ARG B CA 1
ATOM 3525 C C . ARG B 1 200 ? -26.484 -9.828 -13.461 1 74.5 200 ARG B C 1
ATOM 3527 O O . ARG B 1 200 ? -27.344 -10.148 -12.625 1 74.5 200 ARG B O 1
ATOM 3534 N N . ARG B 1 201 ? -26.781 -9.156 -14.539 1 72.25 201 ARG B N 1
ATOM 3535 C CA . ARG B 1 201 ? -28.156 -8.742 -14.844 1 72.25 201 ARG B CA 1
ATOM 3536 C C . ARG B 1 201 ? -29.031 -9.945 -15.133 1 72.25 201 ARG B C 1
ATOM 3538 O O . ARG B 1 201 ? -30.203 -9.984 -14.719 1 72.25 201 ARG B O 1
ATOM 3545 N N . SER B 1 202 ? -28.438 -10.867 -15.773 1 72.5 202 SER B N 1
ATOM 3546 C CA . SER B 1 202 ? -29.188 -12.07 -16.125 1 72.5 202 SER B CA 1
ATOM 3547 C C . SER B 1 202 ? -29.531 -12.891 -14.875 1 72.5 202 SER B C 1
ATOM 3549 O O . SER B 1 202 ? -30.625 -13.438 -14.766 1 72.5 202 SER B O 1
ATOM 3551 N N . VAL B 1 203 ? -28.656 -12.914 -13.961 1 70.5 203 VAL B N 1
ATOM 3552 C CA . VAL B 1 203 ? -28.891 -13.656 -12.727 1 70.5 203 VAL B CA 1
ATOM 3553 C C . VAL B 1 203 ? -29.906 -12.914 -11.867 1 70.5 203 VAL B C 1
ATOM 3555 O O . VAL B 1 203 ? -30.797 -13.531 -11.273 1 70.5 203 VAL B O 1
ATOM 3558 N N . GLN B 1 204 ? -29.734 -11.641 -11.867 1 66.69 204 GLN B N 1
ATOM 3559 C CA . GLN B 1 204 ? -30.703 -10.836 -11.133 1 66.69 204 GLN B CA 1
ATOM 3560 C C . GLN B 1 204 ? -32.094 -10.93 -11.766 1 66.69 204 GLN B C 1
ATOM 3562 O O . GLN B 1 204 ? -33.094 -10.992 -11.055 1 66.69 204 GLN B O 1
ATOM 3567 N N . GLN B 1 205 ? -32.125 -10.898 -12.992 1 62.03 205 GLN B N 1
ATOM 3568 C CA . GLN B 1 205 ? -33.406 -11.047 -13.68 1 62.03 205 GLN B CA 1
ATOM 3569 C C . GLN B 1 205 ? -33.969 -12.453 -13.5 1 62.03 205 GLN B C 1
ATOM 3571 O O . GLN B 1 205 ? -35.188 -12.625 -13.336 1 62.03 205 GLN B O 1
ATOM 3576 N N . ARG B 1 206 ? -33.156 -13.445 -13.477 1 57.97 206 ARG B N 1
ATOM 3577 C CA . ARG B 1 206 ? -33.625 -14.805 -13.219 1 57.97 206 ARG B CA 1
ATOM 3578 C C . ARG B 1 206 ? -34.062 -14.969 -11.766 1 57.97 206 ARG B C 1
ATOM 3580 O O . ARG B 1 206 ? -35 -15.703 -11.477 1 57.97 206 ARG B O 1
ATOM 3587 N N . ALA B 1 207 ? -33.406 -14.305 -10.914 1 58.28 207 ALA B N 1
ATOM 3588 C CA . ALA B 1 207 ? -33.812 -14.336 -9.508 1 58.28 207 ALA B CA 1
ATOM 3589 C C . ALA B 1 207 ? -35.094 -13.547 -9.273 1 58.28 207 ALA B C 1
ATOM 3591 O O . ALA B 1 207 ? -35.906 -13.914 -8.422 1 58.28 207 ALA B O 1
ATOM 3592 N N . GLY B 1 208 ? -35.312 -12.406 -9.961 1 50.66 208 GLY B N 1
ATOM 3593 C CA . GLY B 1 208 ? -36.531 -11.648 -9.891 1 50.66 208 GLY B CA 1
ATOM 3594 C C . GLY B 1 208 ? -37.719 -12.375 -10.523 1 50.66 208 GLY B C 1
ATOM 3595 O O . GLY B 1 208 ? -38.875 -12.195 -10.102 1 50.66 208 GLY B O 1
ATOM 3596 N N . SER B 1 209 ? -37.469 -13.07 -11.539 1 52.94 209 SER B N 1
ATOM 3597 C CA . SER B 1 209 ? -38.562 -13.766 -12.188 1 52.94 209 SER B CA 1
ATOM 3598 C C . SER B 1 209 ? -39.094 -14.914 -11.328 1 52.94 209 SER B C 1
ATOM 3600 O O . SER B 1 209 ? -40.281 -15.258 -11.383 1 52.94 209 SER B O 1
ATOM 3602 N N . THR B 1 210 ? -38.25 -15.438 -10.5 1 44.19 210 THR B N 1
ATOM 3603 C CA . THR B 1 210 ? -38.75 -16.531 -9.68 1 44.19 210 THR B CA 1
ATOM 3604 C C . THR B 1 210 ? -39.531 -15.984 -8.5 1 44.19 210 THR B C 1
ATOM 3606 O O . THR B 1 210 ? -40.406 -16.672 -7.961 1 44.19 210 THR B O 1
ATOM 3609 N N . SER B 1 211 ? -39.156 -14.828 -8.062 1 41.06 211 SER B N 1
ATOM 3610 C CA . SER B 1 211 ? -39.875 -14.336 -6.895 1 41.06 211 SER B CA 1
ATOM 3611 C C . SER B 1 211 ? -41.25 -13.789 -7.281 1 41.06 211 SER B C 1
ATOM 3613 O O . SER B 1 211 ? -42.094 -13.555 -6.418 1 41.06 211 SER B O 1
ATOM 3615 N N . ALA B 1 212 ? -41.375 -13.297 -8.508 1 39.72 212 ALA B N 1
ATOM 3616 C CA . ALA B 1 212 ? -42.688 -12.75 -8.836 1 39.72 212 ALA B CA 1
ATOM 3617 C C . ALA B 1 212 ? -43.719 -13.859 -9.039 1 39.72 212 ALA B C 1
ATOM 3619 O O . ALA B 1 212 ? -44.906 -13.586 -9.219 1 39.72 212 ALA B O 1
ATOM 3620 N N . ALA B 1 213 ? -43.156 -15.078 -9.336 1 37.5 213 ALA B N 1
ATOM 3621 C CA . ALA B 1 213 ? -44.156 -16.094 -9.586 1 37.5 213 ALA B CA 1
ATOM 3622 C C . ALA B 1 213 ? -44.875 -16.5 -8.297 1 37.5 213 ALA B C 1
ATOM 3624 O O . ALA B 1 213 ? -45.938 -17.125 -8.328 1 37.5 213 ALA B O 1
ATOM 3625 N N . LEU B 1 214 ? -44.062 -16.328 -7.25 1 34.94 214 LEU B N 1
ATOM 3626 C CA . LEU B 1 214 ? -44.75 -16.906 -6.102 1 34.94 214 LEU B CA 1
ATOM 3627 C C . LEU B 1 214 ? -45.812 -15.938 -5.586 1 34.94 214 LEU B C 1
ATOM 3629 O O . LEU B 1 214 ? -46.594 -16.281 -4.699 1 34.94 214 LEU B O 1
ATOM 3633 N N . THR B 1 215 ? -45.562 -14.664 -5.984 1 35.59 215 THR B N 1
ATOM 3634 C CA . THR B 1 215 ? -46.375 -13.82 -5.141 1 35.59 215 THR B CA 1
ATOM 3635 C C . THR B 1 215 ? -47.844 -13.812 -5.637 1 35.59 215 THR B C 1
ATOM 3637 O O . THR B 1 215 ? -48.656 -13.07 -5.117 1 35.59 215 THR B O 1
ATOM 3640 N N . THR B 1 216 ? -47.969 -14.43 -6.871 1 31.48 216 THR B N 1
ATOM 3641 C CA . THR B 1 216 ? -49.281 -14.008 -7.312 1 31.48 216 THR B CA 1
ATOM 3642 C C . THR B 1 216 ? -50.375 -14.609 -6.422 1 31.48 216 THR B C 1
ATOM 3644 O O . THR B 1 216 ? -51.531 -14.234 -6.523 1 31.48 216 THR B O 1
ATOM 3647 N N . SER B 1 217 ? -50 -15.844 -6.043 1 27.09 217 SER B N 1
ATOM 3648 C CA . SER B 1 217 ? -51.281 -16.484 -5.715 1 27.09 217 SER B CA 1
ATOM 3649 C C . SER B 1 217 ? -51.906 -15.844 -4.477 1 27.09 217 SER B C 1
ATOM 3651 O O . SER B 1 217 ? -52.938 -16.312 -4 1 27.09 217 SER B O 1
ATOM 3653 N N . ALA B 1 218 ? -51.062 -15.266 -3.688 1 28.14 218 ALA B N 1
ATOM 3654 C CA . ALA B 1 218 ? -51.656 -15.172 -2.363 1 28.14 218 ALA B CA 1
ATOM 3655 C C . ALA B 1 218 ? -52.75 -14.117 -2.342 1 28.14 218 ALA B C 1
ATOM 3657 O O . ALA B 1 218 ? -52.469 -12.922 -2.207 1 28.14 218 ALA B O 1
ATOM 3658 N N . GLY B 1 219 ? -53.656 -14.188 -3.354 1 21.73 219 GLY B N 1
ATOM 3659 C CA . GLY B 1 219 ? -54.656 -13.148 -3.42 1 21.73 219 GLY B CA 1
ATOM 3660 C C . GLY B 1 219 ? -55.281 -12.844 -2.074 1 21.73 219 GLY B C 1
ATOM 3661 O O . GLY B 1 219 ? -55.375 -11.688 -1.668 1 21.73 219 GLY B O 1
ATOM 3662 N N . ASN B 1 220 ? -56.438 -13.555 -1.799 1 21.67 220 ASN B N 1
ATOM 3663 C CA . ASN B 1 220 ? -57.688 -13.016 -1.317 1 21.67 220 ASN B CA 1
ATOM 3664 C C . ASN B 1 220 ? -57.688 -12.781 0.19 1 21.67 220 ASN B C 1
ATOM 3666 O O . ASN B 1 220 ? -58.688 -12.43 0.788 1 21.67 220 ASN B O 1
ATOM 3670 N N . ARG B 1 221 ? -56.812 -13.516 0.898 1 20.66 221 ARG B N 1
ATOM 3671 C CA . ARG B 1 221 ? -57.469 -13.688 2.186 1 20.66 221 ARG B CA 1
ATOM 3672 C C . ARG B 1 221 ? -57.781 -12.336 2.826 1 20.66 221 ARG B C 1
ATOM 3674 O O . ARG B 1 221 ? -57.125 -11.336 2.523 1 20.66 221 ARG B O 1
ATOM 3681 N N . ALA B 1 222 ? -58.562 -12.43 3.979 1 19.16 222 ALA B N 1
ATOM 3682 C CA . ALA B 1 222 ? -59.531 -11.703 4.809 1 19.16 222 ALA B CA 1
ATOM 3683 C C . ALA B 1 222 ? -58.875 -10.539 5.535 1 19.16 222 ALA B C 1
ATOM 3685 O O . ALA B 1 222 ? -57.719 -10.664 5.984 1 19.16 222 ALA B O 1
ATOM 3686 N N . LYS B 1 223 ? -59.312 -9.297 5.371 1 22.47 223 LYS B N 1
ATOM 3687 C CA . LYS B 1 223 ? -59.281 -7.918 5.844 1 22.47 223 LYS B CA 1
ATOM 3688 C C . LYS B 1 223 ? -59.25 -7.859 7.367 1 22.47 223 LYS B C 1
ATOM 3690 O O . LYS B 1 223 ? -59.438 -6.793 7.957 1 22.47 223 LYS B O 1
ATOM 3695 N N . ASN B 1 224 ? -58.938 -9.023 8.18 1 17.11 224 ASN B N 1
ATOM 3696 C CA . ASN B 1 224 ? -59.438 -8.805 9.539 1 17.11 224 ASN B CA 1
ATOM 3697 C C . ASN B 1 224 ? -58.875 -7.52 10.133 1 17.11 224 ASN B C 1
ATOM 3699 O O . ASN B 1 224 ? -57.781 -7.098 9.789 1 17.11 224 ASN B O 1
ATOM 3703 N N . SER B 1 225 ? -59.656 -6.875 11.086 1 20.86 225 SER B N 1
ATOM 3704 C CA . SER B 1 225 ? -60.031 -5.664 11.805 1 20.86 225 SER B CA 1
ATOM 3705 C C . SER B 1 225 ? -58.969 -5.262 12.812 1 20.86 225 SER B C 1
ATOM 3707 O O . SER B 1 225 ? -59.062 -4.207 13.445 1 20.86 225 SER B O 1
ATOM 3709 N N . THR B 1 226 ? -57.844 -6.047 12.984 1 20.42 226 THR B N 1
ATOM 3710 C CA . THR B 1 226 ? -57.531 -5.848 14.391 1 20.42 226 THR B CA 1
ATOM 3711 C C . THR B 1 226 ? -57.25 -4.375 14.68 1 20.42 226 THR B C 1
ATOM 3713 O O . THR B 1 226 ? -56.562 -3.701 13.891 1 20.42 226 THR B O 1
ATOM 3716 N N . VAL B 1 227 ? -57.812 -3.957 15.898 1 20 227 VAL B N 1
ATOM 3717 C CA . VAL B 1 227 ? -58.125 -2.898 16.844 1 20 227 VAL B CA 1
ATOM 3718 C C . VAL B 1 227 ? -56.844 -2.238 17.344 1 20 227 VAL B C 1
ATOM 3720 O O . VAL B 1 227 ? -55.906 -2.926 17.734 1 20 227 VAL B O 1
ATOM 3723 N N . THR B 1 228 ? -56.531 -1.086 16.875 1 19.78 228 THR B N 1
ATOM 3724 C CA . THR B 1 228 ? -55.469 -0.088 17.031 1 19.78 228 THR B CA 1
ATOM 3725 C C . THR B 1 228 ? -55.312 0.323 18.484 1 19.78 228 THR B C 1
ATOM 3727 O O . THR B 1 228 ? -55.938 1.292 18.922 1 19.78 228 THR B O 1
ATOM 3730 N N . SER B 1 229 ? -55.531 -0.644 19.578 1 19.06 229 SER B N 1
ATOM 3731 C CA . SER B 1 229 ? -55.719 0.011 20.859 1 19.06 229 SER B CA 1
ATOM 3732 C C . SER B 1 229 ? -54.531 0.927 21.188 1 19.06 229 SER B C 1
ATOM 3734 O O . SER B 1 229 ? -53.375 0.574 20.953 1 19.06 229 SER B O 1
ATOM 3736 N N . SER B 1 230 ? -54.781 2.217 21.266 1 20.34 230 SER B N 1
ATOM 3737 C CA . SER B 1 230 ? -54.156 3.498 21.562 1 20.34 230 SER B CA 1
ATOM 3738 C C . SER B 1 230 ? -53.469 3.484 22.938 1 20.34 230 SER B C 1
ATOM 3740 O O . SER B 1 230 ? -53 4.52 23.406 1 20.34 230 SER B O 1
ATOM 3742 N N . ILE B 1 231 ? -53.188 2.336 23.578 1 19.31 231 ILE B N 1
ATOM 3743 C CA . ILE B 1 231 ? -53.125 2.588 25.016 1 19.31 231 ILE B CA 1
ATOM 3744 C C . ILE B 1 231 ? -52 3.586 25.312 1 19.31 231 ILE B C 1
ATOM 3746 O O . ILE B 1 231 ? -50.875 3.445 24.797 1 19.31 231 ILE B O 1
ATOM 3750 N N . LEU B 1 232 ? -52.344 4.746 25.859 1 20.88 232 LEU B N 1
ATOM 3751 C CA . LEU B 1 232 ? -51.906 6.031 26.375 1 20.88 232 LEU B CA 1
ATOM 3752 C C . LEU B 1 232 ? -50.906 5.84 27.516 1 20.88 232 LEU B C 1
ATOM 3754 O O . LEU B 1 232 ? -50.438 6.812 28.109 1 20.88 232 LEU B O 1
ATOM 3758 N N . GLY B 1 233 ? -50.031 4.777 27.438 1 18.38 233 GLY B N 1
ATOM 3759 C CA . GLY B 1 233 ? -49.469 4.508 28.75 1 18.38 233 GLY B CA 1
ATOM 3760 C C . GLY B 1 233 ? -48.719 5.699 29.328 1 18.38 233 GLY B C 1
ATOM 3761 O O . GLY B 1 233 ? -48.031 6.414 28.609 1 18.38 233 GLY B O 1
ATOM 3762 N N . THR B 1 234 ? -49.219 6.246 30.406 1 21.08 234 THR B N 1
ATOM 3763 C CA . THR B 1 234 ? -49 7.305 31.391 1 21.08 234 THR B CA 1
ATOM 3764 C C . THR B 1 234 ? -47.656 7.133 32.094 1 21.08 234 THR B C 1
ATOM 3766 O O . THR B 1 234 ? -47.531 6.336 33.031 1 21.08 234 THR B O 1
ATOM 3769 N N . THR B 1 235 ? -46.625 6.648 31.5 1 19.53 235 THR B N 1
ATOM 3770 C CA . THR B 1 235 ? -45.594 6.273 32.469 1 19.53 235 THR B CA 1
ATOM 3771 C C . THR B 1 235 ? -45.219 7.465 33.344 1 19.53 235 THR B C 1
ATOM 3773 O O . THR B 1 235 ? -44.875 8.531 32.812 1 19.53 235 THR B O 1
ATOM 3776 N N . SER B 1 236 ? -45.594 7.523 34.625 1 18.16 236 SER B N 1
ATOM 3777 C CA . SER B 1 236 ? -45.438 8.258 35.875 1 18.16 236 SER B CA 1
ATOM 3778 C C . SER B 1 236 ? -43.969 8.469 36.219 1 18.16 236 SER B C 1
ATOM 3780 O O . SER B 1 236 ? -43.125 7.633 35.875 1 18.16 236 SER B O 1
ATOM 3782 N N . THR B 1 237 ? -43.469 9.734 36.438 1 20.98 237 THR B N 1
ATOM 3783 C CA . THR B 1 237 ? -42.344 10.555 36.875 1 20.98 237 THR B CA 1
ATOM 3784 C C . THR B 1 237 ? -41.938 10.188 38.312 1 20.98 237 THR B C 1
ATOM 3786 O O . THR B 1 237 ? -41.25 10.961 38.969 1 20.98 237 THR B O 1
ATOM 3789 N N . ALA B 1 238 ? -41.906 8.945 38.781 1 16.2 238 ALA B N 1
ATOM 3790 C CA . ALA B 1 238 ? -41.844 8.719 40.25 1 16.2 238 ALA B CA 1
ATOM 3791 C C . ALA B 1 238 ? -40.656 9.445 40.875 1 16.2 238 ALA B C 1
ATOM 3793 O O . ALA B 1 238 ? -39.688 9.75 40.188 1 16.2 238 ALA B O 1
ATOM 3794 N N . HIS B 1 239 ? -40.594 9.32 42.344 1 17.53 239 HIS B N 1
ATOM 3795 C CA . HIS B 1 239 ? -40.562 9.789 43.719 1 17.53 239 HIS B CA 1
ATOM 3796 C C . HIS B 1 239 ? -39.188 9.648 44.344 1 17.53 239 HIS B C 1
ATOM 3798 O O . HIS B 1 239 ? -38.812 10.445 45.188 1 17.53 239 HIS B O 1
ATOM 3804 N N . ARG B 1 240 ? -38.312 8.531 44.188 1 17.59 240 ARG B N 1
ATOM 3805 C CA . ARG B 1 240 ? -38 7.973 45.5 1 17.59 240 ARG B CA 1
ATOM 3806 C C . ARG B 1 240 ? -36.875 8.75 46.188 1 17.59 240 ARG B C 1
ATOM 3808 O O . ARG B 1 240 ? -35.875 9.078 45.594 1 17.59 240 ARG B O 1
ATOM 3815 N N . LEU B 1 241 ? -37.125 9.031 47.531 1 20.16 241 LEU B N 1
ATOM 3816 C CA . LEU B 1 241 ? -36.719 9.617 48.812 1 20.16 241 LEU B CA 1
ATOM 3817 C C . LEU B 1 241 ? -35.469 8.945 49.344 1 20.16 241 LEU B C 1
ATOM 3819 O O . LEU B 1 241 ? -35.031 9.242 50.469 1 20.16 241 LEU B O 1
ATOM 3823 N N . THR B 1 242 ? -34.594 8.219 48.656 1 18.64 242 THR B N 1
ATOM 3824 C CA . THR B 1 242 ? -33.969 7.406 49.688 1 18.64 242 THR B CA 1
ATOM 3825 C C . THR B 1 242 ? -33.188 8.281 50.656 1 18.64 242 THR B C 1
ATOM 3827 O O . THR B 1 242 ? -32.531 9.234 50.219 1 18.64 242 THR B O 1
ATOM 3830 N N . PRO B 1 243 ? -33.125 7.805 51.938 1 21.41 243 PRO B N 1
ATOM 3831 C CA . PRO B 1 243 ? -32.906 8.227 53.312 1 21.41 243 PRO B CA 1
ATOM 3832 C C . PRO B 1 243 ? -31.438 8.367 53.688 1 21.41 243 PRO B C 1
ATOM 3834 O O . PRO B 1 243 ? -31.109 8.75 54.812 1 21.41 243 PRO B O 1
ATOM 3837 N N . PRO B 1 244 ? -30.391 8.391 52.938 1 19.03 244 PRO B N 1
ATOM 3838 C CA . PRO B 1 244 ? -29.391 7.832 53.844 1 19.03 244 PRO B CA 1
ATOM 3839 C C . PRO B 1 244 ? -29.312 8.57 55.188 1 19.03 244 PRO B C 1
ATOM 3841 O O . PRO B 1 244 ? -29.703 9.742 55.281 1 19.03 244 PRO B O 1
ATOM 3844 N N . ALA B 1 245 ? -28.812 7.895 56.375 1 17.55 245 ALA B N 1
ATOM 3845 C CA . ALA B 1 245 ? -28.594 7.75 57.812 1 17.55 245 ALA B CA 1
ATOM 3846 C C . ALA B 1 245 ? -27.734 8.891 58.344 1 17.55 245 ALA B C 1
ATOM 3848 O O . ALA B 1 245 ? -27.047 9.57 57.594 1 17.55 245 ALA B O 1
ATOM 3849 N N . ARG B 1 246 ? -26.859 8.5 59.281 1 17.08 246 ARG B N 1
ATOM 3850 C CA . ARG B 1 246 ? -26.641 8.812 60.688 1 17.08 246 ARG B CA 1
ATOM 3851 C C . ARG B 1 246 ? -25.734 10.023 60.844 1 17.08 246 ARG B C 1
ATOM 3853 O O . ARG B 1 246 ? -26.062 10.969 61.562 1 17.08 246 ARG B O 1
ATOM 3860 N N . HIS B 1 247 ? -24.422 9.812 61.438 1 18.33 247 HIS B N 1
ATOM 3861 C CA . HIS B 1 247 ? -24.141 10.055 62.844 1 18.33 247 HIS B CA 1
ATOM 3862 C C . HIS B 1 247 ? -23.594 11.461 63.062 1 18.33 247 HIS B C 1
ATOM 3864 O O . HIS B 1 247 ? -24.062 12.18 63.969 1 18.33 247 HIS B O 1
ATOM 3870 N N . HIS B 1 248 ? -22.281 11.703 62.906 1 19.03 248 HIS B N 1
ATOM 3871 C CA . HIS B 1 248 ? -21.656 12.023 64.188 1 19.03 248 HIS B CA 1
ATOM 3872 C C . HIS B 1 248 ? -21.891 13.477 64.562 1 19.03 248 HIS B C 1
ATOM 3874 O O . HIS B 1 248 ? -22.266 14.297 63.719 1 19.03 248 HIS B O 1
ATOM 3880 N N . LYS B 1 249 ? -20.906 14.148 65.5 1 18.03 249 LYS B N 1
ATOM 3881 C CA . LYS B 1 249 ? -20.625 14.992 66.625 1 18.03 249 LYS B CA 1
ATOM 3882 C C . LYS B 1 249 ? -20.688 16.469 66.25 1 18.03 249 LYS B C 1
ATOM 3884 O O . LYS B 1 249 ? -20.484 16.828 65.062 1 18.03 249 LYS B O 1
ATOM 3889 N N . LEU B 1 250 ? -19.891 17.297 67.188 1 19.92 250 LEU B N 1
ATOM 3890 C CA . LEU B 1 250 ? -19.406 18.594 67.625 1 19.92 250 LEU B CA 1
ATOM 3891 C C . LEU B 1 250 ? -18.641 19.328 66.562 1 19.92 250 LEU B C 1
ATOM 3893 O O . LEU B 1 250 ? -17.734 18.781 65.938 1 19.92 250 LEU B O 1
#

Nearest PDB structures (foldseek):
  4md9-assembly3_N  TM=9.274E-01  e=1.063E-21  Homo sapiens
  4md8-assembly2_D  TM=9.365E-01  e=6.012E-21  Homo sapiens
  4md9-assembly2_D  TM=9.264E-01  e=2.522E-20  Homo sapiens
  4md9-assembly4_I  TM=9.140E-01  e=3.017E-20  Homo sapiens
  1qf8-assembly1_A  TM=9.329E-01  e=1.154E-18  Homo sapiens

pLDDT: mean 78.85, std 26.76, range [16.2, 98.5]

InterPro domains:
  IPR000704 Casein kinase II, regulatory subunit [PF01214] (6-183)
  IPR000704 Casein kinase II, regulatory subunit [PR00472] (5-21)
  IPR000704 Casein kinase II, regulatory subunit [PR00472] (22-36)
  IPR000704 Casein kinase II, regulatory subunit [PR00472] (71-92)
  IPR000704 Casein kinase II, regulatory subunit [PR00472] (96-117)
  IPR000704 Casein kinase II, regulatory subunit [PR00472] (147-164)
  IPR000704 Casein kinase II, regulatory subunit [PTHR11740] (5-201)
  IPR000704 Casein kinase II, regulatory subunit [SM01085] (5-183)
  IPR016149 Casein kinase II, regulatory subunit, N-terminal [G3DSA:1.10.1820.10] (2-96)
  IPR035991 Casein kinase II subunit beta-like [SSF57798] (5-193)

Organism: Aphis gossypii (NCBI:txid80765)